Protein 7BBP (pdb70)

Solvent-accessible surface area: 25663 Å² total

Radius of gyration: 29.12 Å; Cα contacts (8 Å, |Δi|>4): 593; chains: 6; bounding box: 79×34×79 Å

Nearest PDB structures (foldseek):
  5s8j-assembly1_A  TM=9.955E-01  e=1.449E-15  Homo sapiens
  7av8-assembly1_AAA  TM=9.928E-01  e=3.280E-15  Homo sapiens
  8bw4-assembly1_A  TM=9.858E-01  e=3.464E-15  Homo sapiens
  9gh3-assembly1_A  TM=9.944E-01  e=1.281E-14  Homo sapiens
  3q2e-assembly1_A  TM=9.995E-01  e=1.001E-12  Homo sapiens

Sequence (484 aa):
YDIQAWKKQCEELLNLIFQCEDSEPFRQPVDLLEYPDYRDIIDTPMDFATVRETLEAGNYESPMMELCKDVRLIFSNSKAYTPSKRSRIYSMSLRLSAFFEEHISSVLSDYKSALRFHMSYDIQAWKKQCEELLNLIFQCCEDSEPFRQPVDLLEYPDYRDIIDTPMDFATVRETLEAGNYESPMELCKDVRLIFSSNSKAYTPSKRSRIYSMSLRLSAFFEEHISSVLSDYKSALRFHKYDIQAWKKQCEELLNLIFQCEDSEPFRQPVDLLEYPDYRDIIDTPMDFATVRETLEAGNYESPMELCKDVRLIFSNSKAYTPSKRSRIYSMSLRLSAFFEEHISSVLSDYKSALRFHYDIQAWKKQCEELLNLIFQCEDSEPFRQPVDLLEYPDYRDIIDTPMDFATVRETLEAGNYESPMELCKDVRLIFSNSKAYTPSKRSRIYSMSLRLSAFFEEHISSVLSDYKSALRFHSGRGGGLGRGGGL

B-factor: mean 41.45, std 15.98, range [19.14, 130.29]

Foldseek 3Di:
DDLCVLLVLVLVLLVVLVVDPLQVCQADWDDCVVVVCLVVQQVDTAGSVVLNVCSVVVVDPHVVVSVVRVVSSLVSQCRVPVPCPDPNPVSSVVSVVSSCVSVVVSRVVNVVVVVVD/DALDLCVLLVLVLVLLVVLVVDPLQVCQADWDDCVVVVCLCVQQVDTAGSVVLNVCSVVVVDPHVVSSVVRVVSSLVSQCRVPVDCPDPNNVSSVVSVVSSCVSCVVSRVSNVSSVVVVD/DDLCVLLVLVLVLLVVLVVDPLQVCQADWHDCVVVVCLCVQQVDTAGSVVLNVCSVVVVDPHVVSSVVRVVSSLVSQCRVPVPCPDPNNVSSVVSVVSSCVSVVVSRVVNVVVVVVD/DDLCVLLVLVLVLLVVLVVDPLQVCQADWHDCVVVVCLVVQAPDTAGSVVLNVCSVVVVDPHVVSSVVRVVSNLVSQCRVPVDPPDPNNVSSVVSVVSCCVSCVCSRVVNVVVVVVD/DVPCPDD/DVVPDD

Secondary structure (P-SEA, 3-state):
cccaaaaaaaaaaaaaaaaccccccccccccccccccccccccccccaaaaaaaaaacccccaaaaaaaaaaaaaaaaaaccccccaaaaaaaaaaaaaaaaaaaaaaaaaaaaaac/cccccaaaaaaaaaaaaaaaaccccccccccccccccccccccccccccaaaaaaaaaacccccaaaaaaaaaaaaaaaaaaccccccaaaaaaaaaaaaaaaaaaaaaaaaaaaaaacc/cccaaaaaaaaaaaaaaaaccccccccccccccccccccccccccccaaaaaaaaaacccccaaaaaaaaaaaaaaaaaaccccccaaaaaaaaaaaaaaaaaaaaaaaaaaaaaac/cccaaaaaaaaaaaaaaaaccccccccccccccccccccccccccccaaaaaaaaaacccccaaaaaaaaaaaaaaaaaaccccccaaaaaaaaaaaaaaaaaaaaaaaaaaaaaac/ccccccc/cccccc

Structure (mmCIF, N/CA/C/O backbone):
data_7BBP
#
_entry.id   7BBP
#
_cell.length_a   69.210
_cell.length_b   58.310
_cell.length_c   77.120
_cell.angle_alpha   90.000
_cell.angle_beta   99.080
_cell.angle_gamma   90.000
#
_symmetry.space_group_name_H-M   'P 1 21 1'
#
loop_
_entity.id
_entity.type
_entity.pdbx_description
1 polymer 'PH-interacting protein'
2 polymer 'Histone H4'
3 non-polymer 1,2-ETHANEDIOL
4 non-polymer 'ACETATE ION'
5 water water
#
loop_
_atom_site.group_PDB
_atom_site.id
_atom_site.type_symbol
_atom_site.label_atom_id
_atom_site.label_alt_id
_atom_site.label_comp_id
_atom_site.label_asym_id
_atom_site.label_entity_id
_atom_site.label_seq_id
_atom_site.pdbx_PDB_ins_code
_atom_site.Cartn_x
_atom_site.Cartn_y
_atom_site.Cartn_z
_atom_site.occupancy
_atom_site.B_iso_or_equiv
_atom_site.auth_seq_id
_atom_site.auth_comp_id
_atom_site.auth_asym_id
_atom_site.auth_atom_id
_atom_site.pdbx_PDB_model_num
ATOM 1 N N . TYR A 1 4 ? 161.819 69.768 74.579 1.000 78.804 1316 TYR AAA N 1
ATOM 2 C CA . TYR A 1 4 ? 161.139 69.099 73.456 1.000 80.529 1316 TYR AAA CA 1
ATOM 3 C C . TYR A 1 4 ? 161.165 67.571 73.624 1.000 77.150 1316 TYR AAA C 1
ATOM 4 O O . TYR A 1 4 ? 161.318 66.882 72.597 1.000 84.683 1316 TYR AAA O 1
ATOM 13 N N . ASP A 1 5 ? 160.998 67.060 74.849 1.000 71.542 1317 ASP AAA N 1
ATOM 14 C CA . ASP A 1 5 ? 161.136 65.611 75.177 1.000 65.138 1317 ASP AAA CA 1
ATOM 15 C C . ASP A 1 5 ? 159.760 64.923 75.206 1.000 64.498 1317 ASP AAA C 1
ATOM 16 O O . ASP A 1 5 ? 159.012 65.161 76.169 1.000 58.747 1317 ASP AAA O 1
ATOM 21 N N . ILE A 1 6 ? 159.466 64.045 74.235 1.000 59.849 1318 ILE AAA N 1
ATOM 22 C CA . ILE A 1 6 ? 158.140 63.363 74.111 1.000 61.570 1318 ILE AAA CA 1
ATOM 23 C C . ILE A 1 6 ? 158.020 62.215 75.125 1.000 54.905 1318 ILE AAA C 1
ATOM 24 O O . ILE A 1 6 ? 156.946 61.587 75.156 1.000 51.852 1318 ILE AAA O 1
ATOM 29 N N . GLN A 1 7 ? 159.064 61.908 75.898 1.000 54.169 1319 GLN AAA N 1
ATOM 30 C CA . GLN A 1 7 ? 159.048 60.807 76.905 1.000 52.238 1319 GLN AAA CA 1
ATOM 31 C C . GLN A 1 7 ? 158.930 61.379 78.319 1.000 47.589 1319 GLN AAA C 1
ATOM 32 O O . GLN A 1 7 ? 158.683 60.582 79.241 1.000 46.617 1319 GLN AAA O 1
ATOM 38 N N . ALA A 1 8 ? 159.114 62.696 78.470 1.000 41.639 1320 ALA AAA N 1
ATOM 39 C CA . ALA A 1 8 ? 159.203 63.387 79.777 1.000 42.190 1320 ALA AAA CA 1
ATOM 40 C C . ALA A 1 8 ? 157.941 63.153 80.627 1.000 46.223 1320 ALA AAA C 1
ATOM 41 O O . ALA A 1 8 ? 158.050 63.166 81.879 1.000 42.917 1320 ALA AAA O 1
ATOM 43 N N . TRP A 1 9 ? 156.776 62.991 79.981 1.000 42.482 1321 TRP AAA N 1
ATOM 44 C CA . TRP A 1 9 ? 155.450 62.891 80.652 1.000 43.127 1321 TRP AAA CA 1
ATOM 45 C C . TRP A 1 9 ? 155.375 61.643 81.549 1.000 39.764 1321 TRP AAA C 1
ATOM 46 O O . TRP A 1 9 ? 154.667 61.686 82.569 1.000 42.315 1321 TRP AAA O 1
ATOM 57 N N . LYS A 1 10 ? 156.066 60.565 81.177 1.000 42.153 1322 LYS AAA N 1
ATOM 58 C CA . LYS A 1 10 ? 156.017 59.273 81.909 1.000 41.721 1322 LYS AAA CA 1
ATOM 59 C C . LYS A 1 10 ? 156.457 59.481 83.369 1.000 43.934 1322 LYS AAA C 1
ATOM 60 O O . LYS A 1 10 ? 155.673 59.117 84.291 1.000 37.786 1322 LYS AAA O 1
ATOM 66 N N . LYS A 1 11 ? 157.628 60.089 83.587 1.000 45.155 1323 LYS AAA N 1
ATOM 67 C CA . LYS A 1 11 ? 158.159 60.306 84.962 1.000 46.704 1323 LYS AAA CA 1
ATOM 68 C C . LYS A 1 11 ? 157.372 61.426 85.648 1.000 38.081 1323 LYS AAA C 1
ATOM 69 O O . LYS A 1 11 ? 157.172 61.314 86.850 1.000 38.539 1323 LYS AAA O 1
ATOM 75 N N . GLN A 1 12 ? 156.963 62.474 84.931 1.000 37.734 1324 GLN AAA N 1
ATOM 76 C CA . GLN A 1 12 ? 156.078 63.539 85.489 1.000 40.186 1324 GLN AAA CA 1
ATOM 77 C C . GLN A 1 12 ? 154.788 62.907 86.063 1.000 40.260 1324 GLN AAA C 1
ATOM 78 O O . GLN A 1 12 ? 154.416 63.263 87.201 1.000 39.872 1324 GLN AAA O 1
ATOM 84 N N . CYS A 1 13 ? 154.126 62.013 85.319 1.000 36.955 1325 CYS AAA N 1
ATOM 85 C CA . CYS A 1 13 ? 152.842 61.368 85.728 1.000 35.991 1325 CYS AAA CA 1
ATOM 86 C C . CYS A 1 13 ? 153.102 60.423 86.914 1.000 40.785 1325 CYS AAA C 1
ATOM 87 O O . CYS A 1 13 ? 152.272 60.374 87.852 1.000 36.168 1325 CYS AAA O 1
ATOM 90 N N . GLU A 1 14 ? 154.251 59.749 86.927 1.000 41.753 1326 GLU AAA N 1
ATOM 91 C CA . GLU A 1 14 ? 154.660 58.899 88.074 1.000 43.800 1326 GLU AAA CA 1
ATOM 92 C C . GLU A 1 14 ? 154.756 59.757 89.350 1.000 37.215 1326 GLU AAA C 1
ATOM 93 O O . GLU A 1 14 ? 154.256 59.323 90.398 1.000 42.019 1326 GLU AAA O 1
ATOM 99 N N . GLU A 1 15 ? 155.364 60.936 89.275 1.000 37.460 1327 GLU AAA N 1
ATOM 100 C CA . GLU A 1 15 ? 155.525 61.827 90.456 1.000 40.477 1327 GLU AAA CA 1
ATOM 101 C C . GLU A 1 15 ? 154.155 62.396 90.865 1.000 40.504 1327 GLU AAA C 1
ATOM 102 O O . GLU A 1 15 ? 153.903 62.504 92.078 1.000 34.787 1327 GLU AAA O 1
ATOM 108 N N . LEU A 1 16 ? 153.308 62.779 89.899 1.000 36.527 1328 LEU AAA N 1
ATOM 109 C CA . LEU A 1 16 ? 151.951 63.314 90.206 1.000 34.969 1328 LEU AAA CA 1
ATOM 110 C C . LEU A 1 16 ? 151.141 62.233 90.940 1.000 28.898 1328 LEU AAA C 1
ATOM 111 O O . LEU A 1 16 ? 150.516 62.557 91.956 1.000 31.093 1328 LEU AAA O 1
ATOM 116 N N . LEU A 1 17 ? 151.195 60.978 90.499 1.000 30.221 1329 LEU AAA N 1
ATOM 117 C CA . LEU A 1 17 ? 150.474 59.872 91.189 1.000 33.413 1329 LEU AAA CA 1
ATOM 118 C C . LEU A 1 17 ? 151.003 59.712 92.621 1.000 39.250 1329 LEU AAA C 1
ATOM 119 O O . LEU A 1 17 ? 150.176 59.531 93.535 1.000 40.177 1329 LEU AAA O 1
ATOM 124 N N . ASN A 1 18 ? 152.323 59.803 92.836 1.000 42.167 1330 ASN AAA N 1
ATOM 125 C CA . ASN A 1 18 ? 152.935 59.754 94.200 1.000 36.689 1330 ASN AAA CA 1
ATOM 126 C C . ASN A 1 18 ? 152.338 60.878 95.068 1.000 32.976 1330 ASN AAA C 1
ATOM 127 O O . ASN A 1 18 ? 151.953 60.572 96.190 1.000 37.498 1330 ASN AAA O 1
ATOM 132 N N . LEU A 1 19 ? 152.224 62.111 94.557 1.000 31.408 1331 LEU AAA N 1
ATOM 133 C CA . LEU A 1 19 ? 151.600 63.246 95.284 1.000 34.078 1331 LEU AAA CA 1
ATOM 134 C C . LEU A 1 19 ? 150.122 62.922 95.610 1.000 38.357 1331 LEU AAA C 1
ATOM 135 O O . LEU A 1 19 ? 149.670 63.226 96.745 1.000 35.809 1331 LEU AAA O 1
ATOM 140 N N . ILE A 1 20 ? 149.382 62.324 94.673 1.000 37.978 1332 ILE AAA N 1
ATOM 141 C CA . ILE A 1 20 ? 147.948 61.985 94.890 1.000 36.313 1332 ILE AAA CA 1
ATOM 142 C C . ILE A 1 20 ? 147.837 60.976 96.038 1.000 38.301 1332 ILE AAA C 1
ATOM 143 O O . ILE A 1 20 ? 147.019 61.206 96.950 1.000 37.817 1332 ILE AAA O 1
ATOM 148 N N . PHE A 1 21 ? 148.625 59.899 95.995 1.000 40.625 1333 PHE AAA N 1
ATOM 149 C CA . PHE A 1 21 ? 148.584 58.804 97.005 1.000 40.890 1333 PHE AAA CA 1
ATOM 150 C C . PHE A 1 21 ? 148.922 59.372 98.391 1.000 43.720 1333 PHE AAA C 1
ATOM 151 O O . PHE A 1 21 ? 148.462 58.767 99.365 1.000 43.295 1333 PHE AAA O 1
ATOM 159 N N . GLN A 1 22 ? 149.648 60.505 98.502 1.000 45.314 1334 GLN AAA N 1
ATOM 160 C CA . GLN A 1 22 ? 150.022 61.055 99.836 1.000 48.107 1334 GLN AAA CA 1
ATOM 161 C C . GLN A 1 22 ? 148.977 62.059 100.324 1.000 54.074 1334 GLN AAA C 1
ATOM 162 O O . GLN A 1 22 ? 149.008 62.354 101.539 1.000 57.349 1334 GLN AAA O 1
ATOM 168 N N . CYS A 1 23 ? 148.069 62.535 99.467 1.000 48.221 1335 CYS AAA N 1
ATOM 169 C CA . CYS A 1 23 ? 146.935 63.435 99.844 1.000 47.287 1335 CYS AAA CA 1
ATOM 170 C C . CYS A 1 23 ? 145.853 62.600 100.560 1.000 47.753 1335 CYS AAA C 1
ATOM 171 O O . CYS A 1 23 ? 145.496 61.502 100.043 1.000 47.165 1335 CYS AAA O 1
ATOM 174 N N . GLU A 1 24 ? 145.369 63.062 101.717 1.000 39.982 1336 GLU AAA N 1
ATOM 175 C CA . GLU A 1 24 ? 144.363 62.320 102.531 1.000 44.609 1336 GLU AAA CA 1
ATOM 176 C C . GLU A 1 24 ? 143.068 62.142 101.724 1.000 40.322 1336 GLU AAA C 1
ATOM 177 O O . GLU A 1 24 ? 142.376 61.130 101.931 1.000 39.076 1336 GLU AAA O 1
ATOM 183 N N . ASP A 1 25 ? 142.773 63.086 100.840 1.000 39.782 1337 ASP AAA N 1
ATOM 184 C CA . ASP A 1 25 ? 141.557 63.117 99.982 1.000 41.153 1337 ASP AAA CA 1
ATOM 185 C C . ASP A 1 25 ? 141.528 61.913 99.017 1.000 42.442 1337 ASP AAA C 1
ATOM 186 O O . ASP A 1 25 ? 140.421 61.580 98.522 1.000 48.123 1337 ASP AAA O 1
ATOM 191 N N . SER A 1 26 ? 142.652 61.238 98.772 1.000 36.209 1338 SER AAA N 1
ATOM 192 C CA . SER A 1 26 ? 142.759 60.132 97.778 1.000 40.503 1338 SER AAA CA 1
ATOM 193 C C . SER A 1 26 ? 142.364 58.772 98.380 1.000 34.158 1338 SER AAA C 1
ATOM 194 O O . SER A 1 26 ? 142.187 57.796 97.607 1.000 32.882 1338 SER AAA O 1
ATOM 197 N N . GLU A 1 27 ? 142.226 58.680 99.702 1.000 40.264 1339 GLU AAA N 1
ATOM 198 C CA . GLU A 1 27 ? 142.107 57.377 100.423 1.000 36.833 1339 GLU AAA CA 1
ATOM 199 C C . GLU A 1 27 ? 141.001 56.493 99.836 1.000 33.786 1339 GLU AAA C 1
ATOM 200 O O . GLU A 1 27 ? 141.226 55.294 99.577 1.000 34.089 1339 GLU AAA O 1
ATOM 206 N N . PRO A 1 28 ? 139.768 57.011 99.588 1.000 32.272 1340 PRO AAA N 1
ATOM 207 C CA . PRO A 1 28 ? 138.688 56.187 99.028 1.000 36.086 1340 PRO AAA CA 1
ATOM 208 C C . PRO A 1 28 ? 138.933 55.678 97.591 1.000 32.787 1340 PRO AAA C 1
ATOM 209 O O . PRO A 1 28 ? 138.223 54.787 97.156 1.000 34.303 1340 PRO AAA O 1
ATOM 213 N N . PHE A 1 29 ? 139.919 56.257 96.887 1.000 31.885 1341 PHE AAA N 1
ATOM 214 C CA . PHE A 1 29 ? 140.183 56.022 95.448 1.000 32.713 1341 PHE AAA CA 1
ATOM 215 C C . PHE A 1 29 ? 141.493 55.248 95.217 1.000 36.358 1341 PHE AAA C 1
ATOM 216 O O . PHE A 1 29 ? 141.863 55.077 94.029 1.000 38.185 1341 PHE AAA O 1
ATOM 224 N N . ARG A 1 30 ? 142.180 54.792 96.275 1.000 35.913 1342 ARG AAA N 1
ATOM 225 C CA . ARG A 1 30 ? 143.538 54.180 96.150 1.000 38.095 1342 ARG AAA CA 1
ATOM 226 C C . ARG A 1 30 ? 143.464 52.729 95.651 1.000 42.007 1342 ARG AAA C 1
ATOM 227 O O . ARG A 1 30 ? 144.492 52.208 95.209 1.000 42.326 1342 ARG AAA O 1
ATOM 235 N N . GLN A 1 31 ? 142.293 52.094 95.719 1.000 38.036 1343 GLN AAA N 1
ATOM 236 C CA . GLN A 1 31 ? 142.079 50.678 95.336 1.000 39.370 1343 GLN AAA CA 1
ATOM 237 C C . GLN A 1 31 ? 140.660 50.567 94.788 1.000 36.140 1343 GLN AAA C 1
ATOM 238 O O . GLN A 1 31 ? 139.848 51.444 95.066 1.000 34.662 1343 GLN AAA O 1
ATOM 244 N N . PRO A 1 32 ? 140.312 49.504 94.021 1.000 35.580 1344 PRO AAA N 1
ATOM 245 C CA . PRO A 1 32 ? 138.957 49.317 93.509 1.000 38.139 1344 PRO AAA CA 1
ATOM 246 C C . PRO A 1 32 ? 137.900 49.419 94.609 1.000 39.462 1344 PRO AAA C 1
ATOM 247 O O . PRO A 1 32 ? 138.174 49.050 95.742 1.000 42.651 1344 PRO AAA O 1
ATOM 251 N N . VAL A 1 33 ? 136.728 49.960 94.270 1.000 34.797 1345 VAL AAA N 1
ATOM 252 C CA . VAL A 1 33 ? 135.554 49.929 95.189 1.000 35.147 1345 VAL AAA CA 1
ATOM 253 C C . VAL A 1 33 ? 135.270 48.458 95.502 1.000 36.257 1345 VAL AAA C 1
ATOM 254 O O . VAL A 1 33 ? 135.319 47.630 94.579 1.000 39.366 1345 VAL AAA O 1
ATOM 258 N N . ASP A 1 34 ? 134.943 48.163 96.756 1.000 40.547 1346 ASP AAA N 1
ATOM 259 C CA . ASP A 1 34 ? 134.632 46.790 97.242 1.000 41.548 1346 ASP AAA CA 1
ATOM 260 C C . ASP A 1 34 ? 133.182 46.446 96.880 1.000 37.724 1346 ASP AAA C 1
ATOM 261 O O . ASP A 1 34 ? 132.284 46.984 97.524 1.000 41.777 1346 ASP AAA O 1
ATOM 266 N N . LEU A 1 35 ? 132.979 45.556 95.911 1.000 35.038 1347 LEU AAA N 1
ATOM 267 C CA . LEU A 1 35 ? 131.647 45.247 95.331 1.000 40.215 1347 LEU AAA CA 1
ATOM 268 C C . LEU A 1 35 ? 130.851 44.345 96.290 1.000 43.534 1347 LEU AAA C 1
ATOM 269 O O . LEU A 1 35 ? 129.615 44.290 96.144 1.000 41.410 1347 LEU AAA O 1
ATOM 274 N N . LEU A 1 36 ? 131.499 43.713 97.271 1.000 43.615 1348 LEU AAA N 1
ATOM 275 C CA . LEU A 1 36 ? 130.787 42.952 98.331 1.000 46.006 1348 LEU AAA CA 1
ATOM 276 C C . LEU A 1 36 ? 130.189 43.941 99.339 1.000 42.182 1348 LEU AAA C 1
ATOM 277 O O . LEU A 1 36 ? 129.065 43.735 99.751 1.000 39.156 1348 LEU AAA O 1
ATOM 282 N N . GLU A 1 37 ? 130.925 44.985 99.708 1.000 43.509 1349 GLU AAA N 1
ATOM 283 C CA . GLU A 1 37 ? 130.454 46.073 100.612 1.000 46.069 1349 GLU AAA CA 1
ATOM 284 C C . GLU A 1 37 ? 129.406 46.950 99.898 1.000 39.910 1349 GLU AAA C 1
ATOM 285 O O . GLU A 1 37 ? 128.487 47.455 100.574 1.000 41.296 1349 GLU AAA O 1
ATOM 291 N N . TYR A 1 38 ? 129.519 47.142 98.583 1.000 37.542 1350 TYR AAA N 1
ATOM 292 C CA . TYR A 1 38 ? 128.605 48.027 97.803 1.000 34.462 1350 TYR AAA CA 1
ATOM 293 C C . TYR A 1 38 ? 128.039 47.238 96.632 1.000 37.375 1350 TYR AAA C 1
ATOM 294 O O . TYR A 1 38 ? 128.446 47.449 95.500 1.000 36.807 1350 TYR AAA O 1
ATOM 303 N N . PRO A 1 39 ? 127.129 46.252 96.856 1.000 41.147 1351 PRO AAA N 1
ATOM 304 C CA . PRO A 1 39 ? 126.721 45.347 95.785 1.000 37.169 1351 PRO AAA CA 1
ATOM 305 C C . PRO A 1 39 ? 125.849 46.003 94.705 1.000 33.495 1351 PRO AAA C 1
ATOM 306 O O . PRO A 1 39 ? 125.713 45.405 93.672 1.000 38.507 1351 PRO AAA O 1
ATOM 310 N N . ASP A 1 40 ? 125.354 47.224 94.921 1.000 38.328 1352 ASP AAA N 1
ATOM 311 C CA . ASP A 1 40 ? 124.614 47.990 93.874 1.000 37.665 1352 ASP AAA CA 1
ATOM 312 C C . ASP A 1 40 ? 125.557 48.852 93.008 1.000 36.799 1352 ASP AAA C 1
ATOM 313 O O . ASP A 1 40 ? 125.042 49.498 92.066 1.000 34.289 1352 ASP AAA O 1
ATOM 318 N N . TYR A 1 41 ? 126.872 48.860 93.264 1.000 34.115 1353 TYR AAA N 1
ATOM 319 C CA . TYR A 1 41 ? 127.845 49.775 92.597 1.000 32.162 1353 TYR AAA CA 1
ATOM 320 C C . TYR A 1 41 ? 127.797 49.596 91.078 1.000 32.012 1353 TYR AAA C 1
ATOM 321 O O . TYR A 1 41 ? 127.697 50.630 90.341 1.000 29.733 1353 TYR AAA O 1
ATOM 330 N N . ARG A 1 42 ? 127.829 48.348 90.599 1.000 31.072 1354 ARG AAA N 1
ATOM 331 C CA . ARG A 1 42 ? 127.856 48.046 89.143 1.000 33.501 1354 ARG AAA CA 1
ATOM 332 C C . ARG A 1 42 ? 126.481 48.239 88.501 1.000 30.481 1354 ARG AAA C 1
ATOM 333 O O . ARG A 1 42 ? 126.452 48.275 87.278 1.000 31.021 1354 ARG AAA O 1
ATOM 341 N N . ASP A 1 43 ? 125.402 48.438 89.257 1.000 30.202 1355 ASP AAA N 1
ATOM 342 C CA . ASP A 1 43 ? 124.119 48.902 88.657 1.000 32.022 1355 ASP AAA CA 1
ATOM 343 C C . ASP A 1 43 ? 124.252 50.364 88.152 1.000 29.742 1355 ASP AAA C 1
ATOM 344 O O . ASP A 1 43 ? 123.566 50.733 87.172 1.000 29.800 1355 ASP AAA O 1
ATOM 349 N N . ILE A 1 44 ? 125.100 51.179 88.785 1.000 27.768 1356 ILE AAA N 1
ATOM 350 C CA . ILE A 1 44 ? 125.240 52.646 88.491 1.000 28.280 1356 ILE AAA CA 1
ATOM 351 C C . ILE A 1 44 ? 126.469 52.873 87.609 1.000 29.548 1356 ILE AAA C 1
ATOM 352 O O . ILE A 1 44 ? 126.412 53.737 86.707 1.000 29.418 1356 ILE AAA O 1
ATOM 357 N N . ILE A 1 45 ? 127.546 52.113 87.869 1.000 29.129 1357 ILE AAA N 1
ATOM 358 C CA . ILE A 1 45 ? 128.895 52.377 87.301 1.000 29.057 1357 ILE AAA CA 1
ATOM 359 C C . ILE A 1 45 ? 129.221 51.323 86.219 1.000 34.552 1357 ILE AAA C 1
ATOM 360 O O . ILE A 1 45 ? 129.398 50.142 86.568 1.000 30.192 1357 ILE AAA O 1
ATOM 365 N N . ASP A 1 46 ? 129.327 51.750 84.956 1.000 30.159 1358 ASP AAA N 1
ATOM 366 C CA . ASP A 1 46 ? 129.627 50.917 83.763 1.000 33.895 1358 ASP AAA CA 1
ATOM 367 C C . ASP A 1 46 ? 131.095 50.454 83.793 1.000 37.723 1358 ASP AAA C 1
ATOM 368 O O . ASP A 1 46 ? 131.322 49.278 83.518 1.000 34.922 1358 ASP AAA O 1
ATOM 373 N N . THR A 1 47 ? 132.047 51.351 84.091 1.000 35.212 1359 THR AAA N 1
ATOM 374 C CA . THR A 1 47 ? 133.513 51.081 84.025 1.000 36.548 1359 THR AAA CA 1
ATOM 375 C C . THR A 1 47 ? 134.224 51.592 85.285 1.000 35.841 1359 THR AAA C 1
ATOM 376 O O . THR A 1 47 ? 134.560 52.761 85.403 1.000 34.027 1359 THR AAA O 1
ATOM 380 N N . PRO A 1 48 ? 134.476 50.711 86.286 1.000 35.948 1360 PRO AAA N 1
ATOM 381 C CA . PRO A 1 48 ? 135.216 51.089 87.484 1.000 35.037 1360 PRO AAA CA 1
ATOM 382 C C . PRO A 1 48 ? 136.649 51.558 87.189 1.000 33.652 1360 PRO AAA C 1
ATOM 383 O O . PRO A 1 48 ? 137.206 51.168 86.184 1.000 31.850 1360 PRO AAA O 1
ATOM 387 N N . MET A 1 49 ? 137.192 52.414 88.057 1.000 31.569 1361 MET AAA N 1
ATOM 388 C CA . MET A 1 49 ? 138.582 52.916 87.913 1.000 30.265 1361 MET AAA CA 1
ATOM 389 C C . MET A 1 49 ? 139.074 53.423 89.267 1.000 29.235 1361 MET AAA C 1
ATOM 390 O O . MET A 1 49 ? 138.264 53.865 90.083 1.000 29.050 1361 MET AAA O 1
ATOM 395 N N . ASP A 1 50 ? 140.387 53.322 89.501 1.000 31.407 1362 ASP AAA N 1
ATOM 396 C CA . ASP A 1 50 ? 141.045 53.688 90.786 1.000 32.446 1362 ASP AAA CA 1
ATOM 397 C C . ASP A 1 50 ? 142.520 54.015 90.493 1.000 29.964 1362 ASP AAA C 1
ATOM 398 O O . ASP A 1 50 ? 143.019 53.627 89.405 1.000 28.950 1362 ASP AAA O 1
ATOM 403 N N . PHE A 1 51 ? 143.201 54.682 91.420 1.000 31.068 1363 PHE AAA N 1
ATOM 404 C CA . PHE A 1 51 ? 144.584 55.193 91.202 1.000 32.661 1363 PHE AAA CA 1
ATOM 405 C C . PHE A 1 51 ? 145.612 54.043 91.152 1.000 35.947 1363 PHE AAA C 1
ATOM 406 O O . PHE A 1 51 ? 146.633 54.201 90.437 1.000 31.018 1363 PHE AAA O 1
ATOM 414 N N . ALA A 1 52 ? 145.355 52.909 91.813 1.000 35.492 1364 ALA AAA N 1
ATOM 415 C CA . ALA A 1 52 ? 146.256 51.729 91.754 1.000 36.546 1364 ALA AAA CA 1
ATOM 416 C C . ALA A 1 52 ? 146.259 51.156 90.324 1.000 36.688 1364 ALA AAA C 1
ATOM 417 O O . ALA A 1 52 ? 147.336 50.871 89.791 1.000 40.022 1364 ALA AAA O 1
ATOM 419 N N . THR A 1 53 ? 145.098 51.038 89.692 1.000 31.660 1365 THR AAA N 1
ATOM 420 C CA . THR A 1 53 ? 144.950 50.564 88.290 1.000 33.134 1365 THR AAA CA 1
ATOM 421 C C . THR A 1 53 ? 145.684 51.535 87.354 1.000 32.410 1365 THR AAA C 1
ATOM 422 O O . THR A 1 53 ? 146.404 51.060 86.444 1.000 33.716 1365 THR AAA O 1
ATOM 426 N N . VAL A 1 54 ? 145.520 52.843 87.551 1.000 30.643 1366 VAL AAA N 1
ATOM 427 C CA . VAL A 1 54 ? 146.185 53.855 86.678 1.000 31.366 1366 VAL AAA CA 1
ATOM 428 C C . VAL A 1 54 ? 147.713 53.684 86.825 1.000 36.301 1366 VAL AAA C 1
ATOM 429 O O . VAL A 1 54 ? 148.400 53.607 85.794 1.000 33.154 1366 VAL AAA O 1
ATOM 433 N N . ARG A 1 55 ? 148.220 53.615 88.064 1.000 34.720 1367 ARG AAA N 1
ATOM 434 C CA . ARG A 1 55 ? 149.666 53.490 88.370 1.000 38.837 1367 ARG AAA CA 1
ATOM 435 C C . ARG A 1 55 ? 150.218 52.226 87.706 1.000 41.293 1367 ARG AAA C 1
ATOM 436 O O . ARG A 1 55 ? 151.284 52.312 87.067 1.000 44.453 1367 ARG AAA O 1
ATOM 444 N N . GLU A 1 56 ? 149.495 51.113 87.806 1.000 40.511 1368 GLU AAA N 1
ATOM 445 C CA . GLU A 1 56 ? 149.897 49.813 87.211 1.000 47.020 1368 GLU AAA CA 1
ATOM 446 C C . GLU A 1 56 ? 149.932 49.899 85.680 1.000 46.351 1368 GLU AAA C 1
ATOM 447 O O . GLU A 1 56 ? 150.916 49.400 85.088 1.000 42.532 1368 GLU AAA O 1
ATOM 453 N N . THR A 1 57 ? 148.910 50.510 85.062 1.000 39.445 1369 THR AAA N 1
ATOM 454 C CA . THR A 1 57 ? 148.813 50.675 83.588 1.000 37.838 1369 THR AAA CA 1
ATOM 455 C C . THR A 1 57 ? 150.013 51.480 83.097 1.000 35.949 1369 THR AAA C 1
ATOM 456 O O . THR A 1 57 ? 150.593 51.068 82.067 1.000 40.686 1369 THR AAA O 1
ATOM 460 N N . LEU A 1 58 ? 150.380 52.553 83.804 1.000 33.420 1370 LEU AAA N 1
ATOM 461 C CA . LEU A 1 58 ? 151.539 53.419 83.455 1.000 35.668 1370 LEU AAA CA 1
ATOM 462 C C . LEU A 1 58 ? 152.827 52.580 83.555 1.000 43.400 1370 LEU AAA C 1
ATOM 463 O O . LEU A 1 58 ? 153.565 52.517 82.544 1.000 45.474 1370 LEU AAA O 1
ATOM 468 N N . GLU A 1 59 ? 153.061 51.943 84.710 1.000 44.315 1371 GLU AAA N 1
ATOM 469 C CA . GLU A 1 59 ? 154.298 51.169 85.018 1.000 46.979 1371 GLU AAA CA 1
ATOM 470 C C . GLU A 1 59 ? 154.511 50.097 83.943 1.000 47.417 1371 GLU AAA C 1
ATOM 471 O O . GLU A 1 59 ? 155.669 49.924 83.527 1.000 50.259 1371 GLU AAA O 1
ATOM 477 N N . ALA A 1 60 ? 153.434 49.465 83.467 1.000 44.440 1372 ALA AAA N 1
ATOM 478 C CA . ALA A 1 60 ? 153.473 48.419 82.420 1.000 46.300 1372 ALA AAA CA 1
ATOM 479 C C . ALA A 1 60 ? 153.674 49.027 81.024 1.000 53.016 1372 ALA AAA C 1
ATOM 480 O O . ALA A 1 60 ? 153.725 48.233 80.057 1.000 51.639 1372 ALA AAA O 1
ATOM 482 N N . GLY A 1 61 ? 153.745 50.361 80.904 1.000 50.510 1373 GLY AAA N 1
ATOM 483 C CA . GLY A 1 61 ? 153.887 51.063 79.612 1.000 47.242 1373 GLY AAA CA 1
ATOM 484 C C . GLY A 1 61 ? 152.689 50.867 78.687 1.000 42.446 1373 GLY AAA C 1
ATOM 485 O O . GLY A 1 61 ? 152.877 50.854 77.461 1.000 42.296 1373 GLY AAA O 1
ATOM 486 N N . ASN A 1 62 ? 151.472 50.760 79.215 1.000 42.186 1374 ASN AAA N 1
ATOM 487 C CA . ASN A 1 62 ? 150.256 50.555 78.380 1.000 41.816 1374 ASN AAA CA 1
ATOM 488 C C . ASN A 1 62 ? 149.522 51.870 78.111 1.000 38.412 1374 ASN AAA C 1
ATOM 489 O O . ASN A 1 62 ? 148.438 51.788 77.536 1.000 44.231 1374 ASN AAA O 1
ATOM 494 N N . TYR A 1 63 ? 150.083 53.021 78.480 1.000 36.477 1375 TYR AAA N 1
ATOM 495 C CA . TYR A 1 63 ? 149.602 54.350 78.011 1.000 35.087 1375 TYR AAA CA 1
ATOM 496 C C . TYR A 1 63 ? 150.565 54.860 76.935 1.000 34.848 1375 TYR AAA C 1
ATOM 497 O O . TYR A 1 63 ? 151.763 54.917 77.234 1.000 34.996 1375 TYR AAA O 1
ATOM 506 N N . GLU A 1 64 ? 150.054 55.225 75.756 1.000 34.660 1376 GLU AAA N 1
ATOM 507 C CA . GLU A 1 64 ? 150.870 55.797 74.653 1.000 37.205 1376 GLU AAA CA 1
ATOM 508 C C . GLU A 1 64 ? 151.017 57.318 74.813 1.000 38.483 1376 GLU AAA C 1
ATOM 509 O O . GLU A 1 64 ? 151.932 57.835 74.200 1.000 36.163 1376 GLU AAA O 1
ATOM 515 N N . SER A 1 65 ? 150.178 57.994 75.606 1.000 33.898 1377 SER AAA N 1
ATOM 516 C CA . SER A 1 65 ? 150.186 59.472 75.725 1.000 35.432 1377 SER AAA CA 1
ATOM 517 C C . SER A 1 65 ? 149.633 59.874 77.086 1.000 33.820 1377 SER AAA C 1
ATOM 518 O O . SER A 1 65 ? 148.887 59.117 77.712 1.000 31.578 1377 SER AAA O 1
ATOM 521 N N . PRO A 1 66 ? 149.979 61.069 77.589 1.000 30.787 1378 PRO AAA N 1
ATOM 522 C CA . PRO A 1 66 ? 149.443 61.517 78.864 1.000 31.566 1378 PRO AAA CA 1
ATOM 523 C C . PRO A 1 66 ? 147.924 61.752 78.822 1.000 30.768 1378 PRO AAA C 1
ATOM 524 O O . PRO A 1 66 ? 147.305 61.657 79.867 1.000 30.574 1378 PRO AAA O 1
ATOM 528 N N A MET A 1 67 ? 147.353 62.036 77.646 0.500 31.666 1379 MET AAA N 1
ATOM 529 N N B MET A 1 67 ? 147.347 62.033 77.646 0.500 31.731 1379 MET AAA N 1
ATOM 530 C CA A MET A 1 67 ? 145.893 62.284 77.497 0.500 30.673 1379 MET AAA CA 1
ATOM 531 C CA B MET A 1 67 ? 145.880 62.277 77.542 0.500 30.831 1379 MET AAA CA 1
ATOM 532 C C A MET A 1 67 ? 145.148 60.972 77.824 0.500 31.514 1379 MET AAA C 1
ATOM 533 C C B MET A 1 67 ? 145.143 60.965 77.833 0.500 31.587 1379 MET AAA C 1
ATOM 534 O O A MET A 1 67 ? 144.083 61.051 78.462 0.500 32.594 1379 MET AAA O 1
ATOM 535 O O B MET A 1 67 ? 144.078 61.044 78.463 0.500 32.672 1379 MET AAA O 1
ATOM 544 N N . GLU A 1 68 ? 145.695 59.808 77.439 1.000 30.769 1380 GLU AAA N 1
ATOM 545 C CA . GLU A 1 68 ? 145.094 58.483 77.771 1.000 31.433 1380 GLU AAA CA 1
ATOM 546 C C . GLU A 1 68 ? 145.042 58.320 79.290 1.000 28.878 1380 GLU AAA C 1
ATOM 547 O O . GLU A 1 68 ? 144.001 57.921 79.818 1.000 29.856 1380 GLU AAA O 1
ATOM 553 N N . LEU A 1 69 ? 146.121 58.653 79.993 1.000 30.339 1381 LEU AAA N 1
ATOM 554 C CA . LEU A 1 69 ? 146.168 58.553 81.474 1.000 29.565 1381 LEU AAA CA 1
ATOM 555 C C . LEU A 1 69 ? 145.153 59.531 82.097 1.000 28.608 1381 LEU AAA C 1
ATOM 556 O O . LEU A 1 69 ? 144.425 59.147 83.031 1.000 27.047 1381 LEU AAA O 1
ATOM 561 N N . CYS A 1 70 ? 145.110 60.770 81.611 1.000 29.494 1382 CYS AAA N 1
ATOM 562 C CA . CYS A 1 70 ? 144.192 61.834 82.098 1.000 28.173 1382 CYS AAA CA 1
ATOM 563 C C . CYS A 1 70 ? 142.724 61.366 82.034 1.000 31.803 1382 CYS AAA C 1
ATOM 564 O O . CYS A 1 70 ? 141.956 61.639 82.977 1.000 32.218 1382 CYS AAA O 1
ATOM 567 N N . LYS A 1 71 ? 142.322 60.679 80.961 1.000 30.182 1383 LYS AAA N 1
ATOM 568 C CA . LYS A 1 71 ? 140.900 60.296 80.768 1.000 30.158 1383 LYS AAA CA 1
ATOM 569 C C . LYS A 1 71 ? 140.580 59.183 81.758 1.000 31.121 1383 LYS AAA C 1
ATOM 570 O O . LYS A 1 71 ? 139.453 59.195 82.225 1.000 32.054 1383 LYS AAA O 1
ATOM 576 N N . ASP A 1 72 ? 141.524 58.319 82.141 1.000 29.763 1384 ASP AAA N 1
ATOM 577 C CA . ASP A 1 72 ? 141.259 57.287 83.181 1.000 31.504 1384 ASP AAA CA 1
ATOM 578 C C . ASP A 1 72 ? 141.068 57.979 84.531 1.000 27.460 1384 ASP AAA C 1
ATOM 579 O O . ASP A 1 72 ? 140.132 57.594 85.267 1.000 29.170 1384 ASP AAA O 1
ATOM 584 N N . VAL A 1 73 ? 141.902 58.973 84.850 1.000 26.496 1385 VAL AAA N 1
ATOM 585 C CA . VAL A 1 73 ? 141.775 59.687 86.153 1.000 28.564 1385 VAL AAA CA 1
ATOM 586 C C . VAL A 1 73 ? 140.417 60.424 86.193 1.000 27.945 1385 VAL AAA C 1
ATOM 587 O O . VAL A 1 73 ? 139.764 60.412 87.236 1.000 25.102 1385 VAL AAA O 1
ATOM 591 N N . ARG A 1 74 ? 139.997 61.055 85.096 1.000 28.342 1386 ARG AAA N 1
ATOM 592 C CA . ARG A 1 74 ? 138.699 61.793 85.061 1.000 29.893 1386 ARG AAA CA 1
ATOM 593 C C . ARG A 1 74 ? 137.536 60.820 85.339 1.000 28.031 1386 ARG AAA C 1
ATOM 594 O O . ARG A 1 74 ? 136.578 61.212 85.993 1.000 27.818 1386 ARG AAA O 1
ATOM 602 N N . LEU A 1 75 ? 137.649 59.569 84.913 1.000 26.638 1387 LEU AAA N 1
ATOM 603 C CA . LEU A 1 75 ? 136.635 58.526 85.130 1.000 27.068 1387 LEU AAA CA 1
ATOM 604 C C . LEU A 1 75 ? 136.494 58.222 86.636 1.000 26.558 1387 LEU AAA C 1
ATOM 605 O O . LEU A 1 75 ? 135.359 57.936 87.106 1.000 27.781 1387 LEU AAA O 1
ATOM 610 N N . ILE A 1 76 ? 137.585 58.275 87.401 1.000 27.683 1388 ILE AAA N 1
ATOM 611 C CA . ILE A 1 76 ? 137.535 58.113 88.882 1.000 25.390 1388 ILE AAA CA 1
ATOM 612 C C . ILE A 1 76 ? 136.572 59.160 89.453 1.000 27.816 1388 ILE AAA C 1
ATOM 613 O O . ILE A 1 76 ? 135.721 58.805 90.264 1.000 25.467 1388 ILE AAA O 1
ATOM 618 N N . PHE A 1 77 ? 136.670 60.422 89.024 1.000 29.153 1389 PHE AAA N 1
ATOM 619 C CA . PHE A 1 77 ? 135.820 61.526 89.567 1.000 28.673 1389 PHE AAA CA 1
ATOM 620 C C . PHE A 1 77 ? 134.397 61.455 88.975 1.000 25.515 1389 PHE AAA C 1
ATOM 621 O O . PHE A 1 77 ? 133.451 61.764 89.722 1.000 26.583 1389 PHE AAA O 1
ATOM 629 N N . SER A 1 78 ? 134.224 61.042 87.714 1.000 25.188 1390 SER AAA N 1
ATOM 630 C CA . SER A 1 78 ? 132.879 60.804 87.117 1.000 27.741 1390 SER AAA CA 1
ATOM 631 C C . SER A 1 78 ? 132.124 59.727 87.915 1.000 24.288 1390 SER AAA C 1
ATOM 632 O O . SER A 1 78 ? 130.938 59.932 88.254 1.000 22.814 1390 SER AAA O 1
ATOM 635 N N . ASN A 1 79 ? 132.792 58.613 88.216 1.000 25.606 1391 ASN AAA N 1
ATOM 636 C CA . ASN A 1 79 ? 132.182 57.492 88.989 1.000 27.643 1391 ASN AAA CA 1
ATOM 637 C C . ASN A 1 79 ? 131.840 57.967 90.413 1.000 25.135 1391 ASN AAA C 1
ATOM 638 O O . ASN A 1 79 ? 130.725 57.674 90.875 1.000 21.897 1391 ASN AAA O 1
ATOM 643 N N . SER A 1 80 ? 132.730 58.714 91.069 1.000 24.458 1392 SER AAA N 1
ATOM 644 C CA . SER A 1 80 ? 132.513 59.208 92.452 1.000 25.740 1392 SER AAA CA 1
ATOM 645 C C . SER A 1 80 ? 131.223 60.026 92.517 1.000 25.169 1392 SER AAA C 1
ATOM 646 O O . SER A 1 80 ? 130.393 59.789 93.433 1.000 25.456 1392 SER AAA O 1
ATOM 649 N N . LYS A 1 81 ? 131.054 60.990 91.608 1.000 24.458 1393 LYS AAA N 1
ATOM 650 C CA . LYS A 1 81 ? 129.866 61.876 91.620 1.000 25.234 1393 LYS AAA CA 1
ATOM 651 C C . LYS A 1 81 ? 128.606 61.061 91.284 1.000 23.295 1393 LYS AAA C 1
ATOM 652 O O . LYS A 1 81 ? 127.556 61.305 91.921 1.000 26.146 1393 LYS AAA O 1
ATOM 658 N N . ALA A 1 82 ? 128.674 60.139 90.323 1.000 23.456 1394 ALA AAA N 1
ATOM 659 C CA . ALA A 1 82 ? 127.502 59.325 89.906 1.000 22.773 1394 ALA AAA CA 1
ATOM 660 C C . ALA A 1 82 ? 126.984 58.478 91.092 1.000 26.840 1394 ALA AAA C 1
ATOM 661 O O . ALA A 1 82 ? 125.723 58.388 91.290 1.000 21.608 1394 ALA AAA O 1
ATOM 663 N N . TYR A 1 83 ? 127.879 57.886 91.888 1.000 25.685 1395 TYR AAA N 1
ATOM 664 C CA . TYR A 1 83 ? 127.470 56.956 92.984 1.000 26.070 1395 TYR AAA CA 1
ATOM 665 C C . TYR A 1 83 ? 127.072 57.748 94.237 1.000 27.333 1395 TYR AAA C 1
ATOM 666 O O . TYR A 1 83 ? 126.091 57.333 94.911 1.000 25.874 1395 TYR AAA O 1
ATOM 675 N N . THR A 1 84 ? 127.759 58.857 94.541 1.000 25.231 1396 THR AAA N 1
ATOM 676 C CA . THR A 1 84 ? 127.435 59.732 95.703 1.000 26.509 1396 THR AAA CA 1
ATOM 677 C C . THR A 1 84 ? 127.323 61.192 95.261 1.000 27.485 1396 THR AAA C 1
ATOM 678 O O . THR A 1 84 ? 128.244 61.990 95.450 1.000 27.950 1396 THR AAA O 1
ATOM 682 N N . PRO A 1 85 ? 126.180 61.609 94.673 1.000 27.871 1397 PRO AAA N 1
ATOM 683 C CA . PRO A 1 85 ? 126.029 62.999 94.219 1.000 26.341 1397 PRO AAA CA 1
ATOM 684 C C . PRO A 1 85 ? 125.731 64.035 95.311 1.000 28.832 1397 PRO AAA C 1
ATOM 685 O O . PRO A 1 85 ? 125.858 65.209 95.011 1.000 28.870 1397 PRO AAA O 1
ATOM 689 N N . SER A 1 86 ? 125.419 63.619 96.542 1.000 30.812 1398 SER AAA N 1
ATOM 690 C CA . SER A 1 86 ? 125.063 64.545 97.643 1.000 31.646 1398 SER AAA CA 1
ATOM 691 C C . SER A 1 86 ? 126.213 65.524 97.874 1.000 31.112 1398 SER AAA C 1
ATOM 692 O O . SER A 1 86 ? 127.331 65.074 98.286 1.000 25.477 1398 SER AAA O 1
ATOM 695 N N . LYS A 1 87 ? 125.933 66.814 97.648 1.000 31.420 1399 LYS AAA N 1
ATOM 696 C CA . LYS A 1 87 ? 126.894 67.930 97.832 1.000 34.491 1399 LYS AAA CA 1
ATOM 697 C C . LYS A 1 87 ? 127.260 68.078 99.321 1.000 36.785 1399 LYS AAA C 1
ATOM 698 O O . LYS A 1 87 ? 128.285 68.706 99.568 1.000 32.801 1399 LYS AAA O 1
ATOM 704 N N . ARG A 1 88 ? 126.517 67.495 100.267 1.000 33.828 1400 ARG AAA N 1
ATOM 705 C CA . ARG A 1 88 ? 126.874 67.586 101.716 1.000 38.347 1400 ARG AAA CA 1
ATOM 706 C C . ARG A 1 88 ? 127.733 66.404 102.190 1.000 35.184 1400 ARG AAA C 1
ATOM 707 O O . ARG A 1 88 ? 128.177 66.447 103.345 1.000 38.277 1400 ARG AAA O 1
ATOM 715 N N . SER A 1 89 ? 127.974 65.396 101.360 1.000 34.500 1401 SER AAA N 1
ATOM 716 C CA . SER A 1 89 ? 128.744 64.184 101.748 1.000 34.993 1401 SER AAA CA 1
ATOM 717 C C . SER A 1 89 ? 130.232 64.541 101.840 1.000 38.863 1401 SER AAA C 1
ATOM 718 O O . SER A 1 89 ? 130.686 65.469 101.103 1.000 33.548 1401 SER AAA O 1
ATOM 721 N N . ARG A 1 90 ? 130.981 63.814 102.674 1.000 40.208 1402 ARG AAA N 1
ATOM 722 C CA . ARG A 1 90 ? 132.450 64.057 102.811 1.000 40.759 1402 ARG AAA CA 1
ATOM 723 C C . ARG A 1 90 ? 133.145 63.664 101.500 1.000 36.200 1402 ARG AAA C 1
ATOM 724 O O . ARG A 1 90 ? 134.032 64.403 101.065 1.000 38.622 1402 ARG AAA O 1
ATOM 732 N N . ILE A 1 91 ? 132.738 62.572 100.858 1.000 35.327 1403 ILE AAA N 1
ATOM 733 C CA . ILE A 1 91 ? 133.407 62.101 99.610 1.000 35.771 1403 ILE AAA CA 1
ATOM 734 C C . ILE A 1 91 ? 133.234 63.116 98.474 1.000 34.744 1403 ILE AAA C 1
ATOM 735 O O . ILE A 1 91 ? 134.165 63.234 97.661 1.000 35.761 1403 ILE AAA O 1
ATOM 740 N N . TYR A 1 92 ? 132.123 63.848 98.398 1.000 34.764 1404 TYR AAA N 1
ATOM 741 C CA . TYR A 1 92 ? 131.916 64.866 97.335 1.000 36.169 1404 TYR AAA CA 1
ATOM 742 C C . TYR A 1 92 ? 132.981 65.965 97.471 1.000 37.377 1404 TYR AAA C 1
ATOM 743 O O . TYR A 1 92 ? 133.568 66.381 96.458 1.000 31.129 1404 TYR AAA O 1
ATOM 752 N N . SER A 1 93 ? 133.227 66.444 98.698 1.000 35.047 1405 SER AAA N 1
ATOM 753 C CA . SER A 1 93 ? 134.178 67.562 98.923 1.000 35.063 1405 SER AAA CA 1
ATOM 754 C C . SER A 1 93 ? 135.617 67.082 98.714 1.000 33.373 1405 SER AAA C 1
ATOM 755 O O . SER A 1 93 ? 136.387 67.846 98.144 1.000 35.835 1405 SER AAA O 1
ATOM 758 N N . MET A 1 94 ? 135.942 65.865 99.133 1.000 31.810 1406 MET AAA N 1
ATOM 759 C CA . MET A 1 94 ? 137.244 65.215 98.858 1.000 38.150 1406 MET AAA CA 1
ATOM 760 C C . MET A 1 94 ? 137.462 65.095 97.341 1.000 36.916 1406 MET AAA C 1
ATOM 761 O O . MET A 1 94 ? 138.588 65.369 96.894 1.000 34.942 1406 MET AAA O 1
ATOM 766 N N . SER A 1 95 ? 136.433 64.706 96.572 1.000 37.590 1407 SER AAA N 1
ATOM 767 C CA . SER A 1 95 ? 136.499 64.558 95.092 1.000 31.738 1407 SER AAA CA 1
ATOM 768 C C . SER A 1 95 ? 136.804 65.919 94.464 1.000 32.821 1407 SER AAA C 1
ATOM 769 O O . SER A 1 95 ? 137.655 65.993 93.563 1.000 32.016 1407 SER AAA O 1
ATOM 772 N N . LEU A 1 96 ? 136.092 66.970 94.875 1.000 37.292 1408 LEU AAA N 1
ATOM 773 C CA . LEU A 1 96 ? 136.251 68.324 94.270 1.000 38.993 1408 LEU AAA CA 1
ATOM 774 C C . LEU A 1 96 ? 137.693 68.826 94.477 1.000 35.522 1408 LEU AAA C 1
ATOM 775 O O . LEU A 1 96 ? 138.281 69.344 93.502 1.000 27.061 1408 LEU AAA O 1
ATOM 780 N N . ARG A 1 97 ? 138.244 68.658 95.686 1.000 35.086 1409 ARG AAA N 1
ATOM 781 C CA . ARG A 1 97 ? 139.595 69.199 96.043 1.000 37.107 1409 ARG AAA CA 1
ATOM 782 C C . ARG A 1 97 ? 140.666 68.416 95.273 1.000 35.806 1409 ARG AAA C 1
ATOM 783 O O . ARG A 1 97 ? 141.561 69.069 94.681 1.000 35.029 1409 ARG AAA O 1
ATOM 791 N N . LEU A 1 98 ? 140.568 67.081 95.242 1.000 32.830 1410 LEU AAA N 1
ATOM 792 C CA . LEU A 1 98 ? 141.590 66.219 94.591 1.000 33.403 1410 LEU AAA CA 1
ATOM 793 C C . LEU A 1 98 ? 141.554 66.440 93.066 1.000 32.690 1410 LEU AAA C 1
ATOM 794 O O . LEU A 1 98 ? 142.627 66.444 92.449 1.000 33.302 1410 LEU AAA O 1
ATOM 799 N N . SER A 1 99 ? 140.369 66.637 92.493 1.000 30.933 1411 SER AAA N 1
ATOM 800 C CA . SER A 1 99 ? 140.165 66.898 91.047 1.000 31.626 1411 SER AAA CA 1
ATOM 801 C C . SER A 1 99 ? 140.852 68.220 90.669 1.000 33.341 1411 SER AAA C 1
ATOM 802 O O . SER A 1 99 ? 141.584 68.244 89.649 1.000 33.571 1411 SER AAA O 1
ATOM 805 N N . ALA A 1 100 ? 140.622 69.291 91.442 1.000 30.689 1412 ALA AAA N 1
ATOM 806 C CA . ALA A 1 100 ? 141.281 70.608 91.249 1.000 32.575 1412 ALA AAA CA 1
ATOM 807 C C . ALA A 1 100 ? 142.815 70.442 91.289 1.000 30.353 1412 ALA AAA C 1
ATOM 808 O O . ALA A 1 100 ? 143.506 70.940 90.377 1.000 34.138 1412 ALA AAA O 1
ATOM 810 N N . PHE A 1 101 ? 143.329 69.715 92.272 1.000 29.056 1413 PHE AAA N 1
ATOM 811 C CA . PHE A 1 101 ? 144.786 69.482 92.452 1.000 32.698 1413 PHE AAA CA 1
ATOM 812 C C . PHE A 1 101 ? 145.332 68.773 91.200 1.000 34.755 1413 PHE AAA C 1
ATOM 813 O O . PHE A 1 101 ? 146.318 69.240 90.619 1.000 36.494 1413 PHE AAA O 1
ATOM 821 N N . PHE A 1 102 ? 144.684 67.691 90.761 1.000 32.546 1414 PHE AAA N 1
ATOM 822 C CA . PHE A 1 102 ? 145.102 66.924 89.565 1.000 31.192 1414 PHE AAA CA 1
ATOM 823 C C . PHE A 1 102 ? 145.107 67.834 88.323 1.000 34.183 1414 PHE AAA C 1
ATOM 824 O O . PHE A 1 102 ? 146.118 67.841 87.587 1.000 34.898 1414 PHE AAA O 1
ATOM 832 N N . GLU A 1 103 ? 144.030 68.580 88.070 1.000 33.413 1415 GLU AAA N 1
ATOM 833 C CA . GLU A 1 103 ? 143.904 69.402 86.835 1.000 36.938 1415 GLU AAA CA 1
ATOM 834 C C . GLU A 1 103 ? 145.006 70.475 86.792 1.000 39.007 1415 GLU AAA C 1
ATOM 835 O O . GLU A 1 103 ? 145.544 70.727 85.704 1.000 37.371 1415 GLU AAA O 1
ATOM 841 N N . GLU A 1 104 ? 145.319 71.090 87.929 1.000 41.413 1416 GLU AAA N 1
ATOM 842 C CA . GLU A 1 104 ? 146.329 72.175 88.026 1.000 43.333 1416 GLU AAA CA 1
ATOM 843 C C . GLU A 1 104 ? 147.725 71.635 87.668 1.000 42.508 1416 GLU AAA C 1
ATOM 844 O O . GLU A 1 104 ? 148.461 72.354 86.992 1.000 43.858 1416 GLU AAA O 1
ATOM 850 N N . HIS A 1 105 ? 148.060 70.405 88.053 1.000 37.627 1417 HIS AAA N 1
ATOM 851 C CA . HIS A 1 105 ? 149.387 69.784 87.800 1.000 41.864 1417 HIS AAA CA 1
ATOM 852 C C . HIS A 1 105 ? 149.439 69.132 86.411 1.000 45.789 1417 HIS AAA C 1
ATOM 853 O O . HIS A 1 105 ? 150.531 69.152 85.798 1.000 46.292 1417 HIS AAA O 1
ATOM 860 N N . ILE A 1 106 ? 148.336 68.561 85.915 1.000 39.455 1418 ILE AAA N 1
ATOM 861 C CA . ILE A 1 106 ? 148.370 67.810 84.626 1.000 38.270 1418 ILE AAA CA 1
ATOM 862 C C . ILE A 1 106 ? 148.426 68.804 83.456 1.000 38.594 1418 ILE AAA C 1
ATOM 863 O O . ILE A 1 106 ? 148.928 68.410 82.385 1.000 37.154 1418 ILE AAA O 1
ATOM 868 N N . SER A 1 107 ? 147.921 70.028 83.626 1.000 41.346 1419 SER AAA N 1
ATOM 869 C CA . SER A 1 107 ? 147.799 71.004 82.506 1.000 43.891 1419 SER AAA CA 1
ATOM 870 C C . SER A 1 107 ? 149.168 71.229 81.850 1.000 39.118 1419 SER AAA C 1
ATOM 871 O O . SER A 1 107 ? 149.231 71.168 80.620 1.000 43.917 1419 SER AAA O 1
ATOM 874 N N . SER A 1 108 ? 150.232 71.460 82.618 1.000 40.071 1420 SER AAA N 1
ATOM 875 C CA . SER A 1 108 ? 151.566 71.758 82.034 1.000 44.729 1420 SER AAA CA 1
ATOM 876 C C . SER A 1 108 ? 152.191 70.472 81.473 1.000 44.234 1420 SER AAA C 1
ATOM 877 O O . SER A 1 108 ? 152.942 70.587 80.493 1.000 47.838 1420 SER AAA O 1
ATOM 880 N N . VAL A 1 109 ? 151.859 69.290 82.011 1.000 40.401 1421 VAL AAA N 1
ATOM 881 C CA . VAL A 1 109 ? 152.302 67.983 81.436 1.000 38.404 1421 VAL AAA CA 1
ATOM 882 C C . VAL A 1 109 ? 151.706 67.858 80.024 1.000 40.681 1421 VAL AAA C 1
ATOM 883 O O . VAL A 1 109 ? 152.461 67.528 79.091 1.000 40.415 1421 VAL AAA O 1
ATOM 887 N N . LEU A 1 110 ? 150.411 68.141 79.855 1.000 39.359 1422 LEU AAA N 1
ATOM 888 C CA . LEU A 1 110 ? 149.726 68.050 78.538 1.000 39.955 1422 LEU AAA CA 1
ATOM 889 C C . LEU A 1 110 ? 150.290 69.093 77.558 1.000 41.376 1422 LEU AAA C 1
ATOM 890 O O . LEU A 1 110 ? 150.537 68.735 76.404 1.000 37.346 1422 LEU AAA O 1
ATOM 895 N N . SER A 1 111 ? 150.465 70.348 77.962 1.000 42.520 1423 SER AAA N 1
ATOM 896 C CA . SER A 1 111 ? 150.901 71.425 77.023 1.000 44.382 1423 SER AAA CA 1
ATOM 897 C C . SER A 1 111 ? 152.374 71.219 76.616 1.000 41.817 1423 SER AAA C 1
ATOM 898 O O . SER A 1 111 ? 152.666 71.356 75.413 1.000 43.342 1423 SER AAA O 1
ATOM 901 N N . ASP A 1 112 ? 153.244 70.803 77.542 1.000 44.123 1424 ASP AAA N 1
ATOM 902 C CA . ASP A 1 112 ? 154.660 70.452 77.239 1.000 48.295 1424 ASP AAA CA 1
ATOM 903 C C . ASP A 1 112 ? 154.687 69.308 76.218 1.000 49.572 1424 ASP AAA C 1
ATOM 904 O O . ASP A 1 112 ? 155.485 69.390 75.255 1.000 47.573 1424 ASP AAA O 1
ATOM 909 N N . TYR A 1 113 ? 153.859 68.274 76.406 1.000 46.656 1425 TYR AAA N 1
ATOM 910 C CA . TYR A 1 113 ? 153.818 67.092 75.510 1.000 43.773 1425 TYR AAA CA 1
ATOM 911 C C . TYR A 1 113 ? 153.340 67.520 74.120 1.000 46.560 1425 TYR AAA C 1
ATOM 912 O O . TYR A 1 113 ? 153.969 67.099 73.141 1.000 50.069 1425 TYR AAA O 1
ATOM 921 N N . LYS A 1 114 ? 152.279 68.330 74.039 1.000 47.349 1426 LYS AAA N 1
ATOM 922 C CA . LYS A 1 114 ? 151.693 68.834 72.764 1.000 55.853 1426 LYS AAA CA 1
ATOM 923 C C . LYS A 1 114 ? 152.752 69.647 71.996 1.000 55.177 1426 LYS AAA C 1
ATOM 924 O O . LYS A 1 114 ? 152.875 69.437 70.779 1.000 59.577 1426 LYS AAA O 1
ATOM 930 N N . SER A 1 115 ? 153.493 70.535 72.676 1.000 60.521 1427 SER AAA N 1
ATOM 931 C CA . SER A 1 115 ? 154.616 71.325 72.095 1.000 59.588 1427 SER AAA CA 1
ATOM 932 C C . SER A 1 115 ? 155.652 70.380 71.474 1.000 58.912 1427 SER AAA C 1
ATOM 933 O O . SER A 1 115 ? 156.000 70.567 70.289 1.000 52.508 1427 SER AAA O 1
ATOM 936 N N . ALA A 1 116 ? 156.133 69.416 72.261 1.000 54.739 1428 ALA AAA N 1
ATOM 937 C CA . ALA A 1 116 ? 157.141 68.413 71.854 1.000 54.328 1428 ALA AAA CA 1
ATOM 938 C C . ALA A 1 116 ? 156.642 67.650 70.614 1.000 58.711 1428 ALA AAA C 1
ATOM 939 O O . ALA A 1 116 ? 157.431 67.443 69.676 1.000 54.066 1428 ALA AAA O 1
ATOM 941 N N . LEU A 1 117 ? 155.365 67.283 70.590 1.000 57.944 1429 LEU AAA N 1
ATOM 942 C CA . LEU A 1 117 ? 154.762 66.463 69.505 1.000 60.132 1429 LE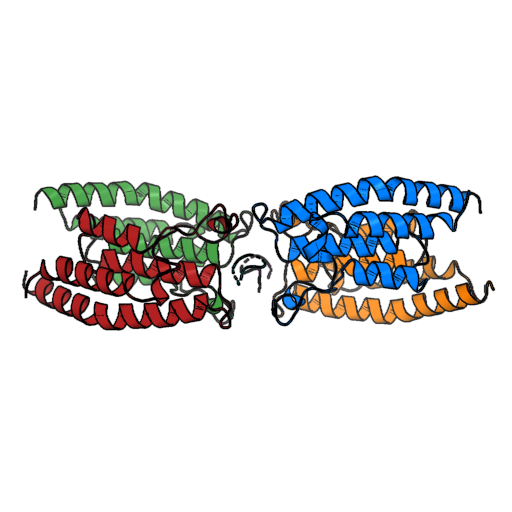U AAA CA 1
ATOM 943 C C . LEU A 1 117 ? 154.753 67.257 68.189 1.000 59.157 1429 LEU AAA C 1
ATOM 944 O O . LEU A 1 117 ? 155.117 66.689 67.149 1.000 56.259 1429 LEU AAA O 1
ATOM 949 N N . ARG A 1 118 ? 154.364 68.532 68.239 1.000 61.894 1430 ARG AAA N 1
ATOM 950 C CA . ARG A 1 118 ? 154.397 69.465 67.077 1.000 77.309 1430 ARG AAA CA 1
ATOM 951 C C . ARG A 1 118 ? 155.781 69.399 66.420 1.000 83.261 1430 ARG AAA C 1
ATOM 952 O O . ARG A 1 118 ? 155.827 69.221 65.191 1.000 81.853 1430 ARG AAA O 1
ATOM 960 N N . PHE A 1 119 ? 156.857 69.516 67.207 1.000 88.347 1431 PHE AAA N 1
ATOM 961 C CA . PHE A 1 119 ? 158.266 69.550 66.737 1.000 87.419 1431 PHE AAA CA 1
ATOM 962 C C . PHE A 1 119 ? 158.632 68.302 65.918 1.000 90.286 1431 PHE AAA C 1
ATOM 963 O O . PHE A 1 119 ? 159.348 68.454 64.918 1.000 98.638 1431 PHE AAA O 1
ATOM 971 N N . HIS A 1 120 ? 158.172 67.112 66.317 1.000 89.715 1432 HIS AAA N 1
ATOM 972 C CA . HIS A 1 120 ? 158.548 65.801 65.711 1.000 85.364 1432 HIS AAA CA 1
ATOM 973 C C . HIS A 1 120 ? 157.975 65.647 64.297 1.000 79.794 1432 HIS AAA C 1
ATOM 974 O O . HIS A 1 120 ? 157.220 66.446 63.749 1.000 77.102 1432 HIS AAA O 1
ATOM 981 N N . MET B 1 2 ? 151.337 53.205 53.086 1.000 70.483 1314 MET BBB N 1
ATOM 982 C CA . MET B 1 2 ? 150.083 52.503 52.682 1.000 73.092 1314 MET BBB CA 1
ATOM 983 C C . MET B 1 2 ? 149.884 51.238 53.535 1.000 68.749 1314 MET BBB C 1
ATOM 984 O O . MET B 1 2 ? 148.842 51.156 54.206 1.000 71.331 1314 MET BBB O 1
ATOM 989 N N . SER B 1 3 ? 150.818 50.280 53.530 1.000 51.360 1315 SER BBB N 1
ATOM 990 C CA . SER B 1 3 ? 150.791 49.145 54.494 1.000 44.437 1315 SER BBB CA 1
ATOM 991 C C . SER B 1 3 ? 151.224 49.650 55.889 1.000 41.553 1315 SER BBB C 1
ATOM 992 O O . SER B 1 3 ? 152.020 50.593 55.955 1.000 38.092 1315 SER BBB O 1
ATOM 995 N N . TYR B 1 4 ? 150.663 49.104 56.976 1.000 37.086 1316 TYR BBB N 1
ATOM 996 C CA . TYR B 1 4 ? 151.082 49.404 58.375 1.000 35.013 1316 TYR BBB CA 1
ATOM 997 C C . TYR B 1 4 ? 151.110 50.928 58.553 1.000 37.937 1316 TYR BBB C 1
ATOM 998 O O . TYR B 1 4 ? 152.128 51.509 58.991 1.000 36.772 1316 TYR BBB O 1
ATOM 1007 N N . ASP B 1 5 ? 149.963 51.536 58.278 1.000 35.747 1317 ASP BBB N 1
ATOM 1008 C CA . ASP B 1 5 ? 149.704 53.002 58.227 1.000 40.726 1317 ASP BBB CA 1
ATOM 1009 C C . ASP B 1 5 ? 149.179 53.507 59.585 1.000 42.531 1317 ASP BBB C 1
ATOM 1010 O O . ASP B 1 5 ? 148.011 53.188 59.943 1.000 37.048 1317 ASP BBB O 1
ATOM 1015 N N . ILE B 1 6 ? 149.979 54.301 60.307 1.000 38.894 1318 ILE BBB N 1
ATOM 1016 C CA . ILE B 1 6 ? 149.630 54.793 61.677 1.000 40.201 1318 ILE BBB CA 1
ATOM 1017 C C . ILE B 1 6 ? 148.608 55.942 61.601 1.000 37.346 1318 ILE BBB C 1
ATOM 1018 O O . ILE B 1 6 ? 148.198 56.395 62.667 1.000 43.736 1318 ILE BBB O 1
ATOM 1023 N N . GLN B 1 7 ? 148.195 56.388 60.416 1.000 38.074 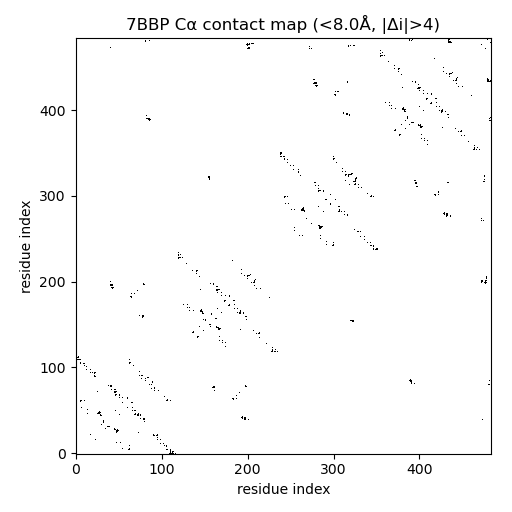1319 GLN BBB N 1
ATOM 1024 C CA . GLN B 1 7 ? 147.213 57.493 60.239 1.000 38.987 1319 GLN BBB CA 1
ATOM 1025 C C . GLN B 1 7 ? 145.863 56.921 59.800 1.000 35.395 1319 GLN BBB C 1
ATOM 1026 O O . GLN B 1 7 ? 144.875 57.701 59.747 1.000 35.669 1319 GLN BBB O 1
ATOM 1032 N N . ALA B 1 8 ? 145.815 55.638 59.422 1.000 34.045 1320 ALA BBB N 1
ATOM 1033 C CA . ALA B 1 8 ? 144.626 55.005 58.807 1.000 33.016 1320 ALA BBB CA 1
ATOM 1034 C C . ALA B 1 8 ? 143.400 55.084 59.744 1.000 30.298 1320 ALA BBB C 1
ATOM 1035 O O . ALA B 1 8 ? 142.257 55.065 59.242 1.000 32.149 1320 ALA BBB O 1
ATOM 1037 N N . TRP B 1 9 ? 143.612 55.122 61.062 1.000 31.488 1321 TRP BBB N 1
ATOM 1038 C CA . TRP B 1 9 ? 142.528 55.093 62.089 1.000 31.919 1321 TRP BBB CA 1
ATOM 1039 C C . TRP B 1 9 ? 141.625 56.333 61.984 1.000 30.193 1321 TRP BBB C 1
ATOM 1040 O O . TRP B 1 9 ? 140.427 56.232 62.306 1.000 27.240 1321 TRP BBB O 1
ATOM 1051 N N . LYS B 1 10 ? 142.175 57.467 61.552 1.000 31.030 1322 LYS BBB N 1
ATOM 1052 C CA . LYS B 1 10 ? 141.429 58.756 61.469 1.000 34.008 1322 LYS BBB CA 1
ATOM 1053 C C . LYS B 1 10 ? 140.230 58.579 60.528 1.000 33.148 1322 LYS BBB C 1
ATOM 1054 O O . LYS B 1 10 ? 139.101 58.874 60.959 1.000 31.987 1322 LYS BBB O 1
ATOM 1060 N N . LYS B 1 11 ? 140.445 58.096 59.302 1.000 36.831 1323 LYS BBB N 1
ATOM 1061 C CA . LYS B 1 11 ? 139.348 57.899 58.315 1.000 38.159 1323 LYS BBB CA 1
ATOM 1062 C C . LYS B 1 11 ? 138.452 56.720 58.729 1.000 35.469 1323 LYS BBB C 1
ATOM 1063 O O . LYS B 1 11 ? 137.243 56.821 58.521 1.000 32.756 1323 LYS BBB O 1
ATOM 1069 N N . GLN B 1 12 ? 139.004 55.639 59.271 1.000 34.831 1324 GLN BBB N 1
ATOM 1070 C CA . GLN B 1 12 ? 138.202 54.506 59.824 1.000 33.730 1324 GLN BBB CA 1
ATOM 1071 C C . GLN B 1 12 ? 137.220 55.024 60.900 1.000 30.964 1324 GLN BBB C 1
ATOM 1072 O O . GLN B 1 12 ? 136.039 54.656 60.857 1.000 33.319 1324 GLN BBB O 1
ATOM 1078 N N . CYS B 1 13 ? 137.679 55.860 61.843 1.000 32.151 1325 CYS BBB N 1
ATOM 1079 C CA . CYS B 1 13 ? 136.833 56.398 62.956 1.000 31.477 1325 CYS BBB CA 1
ATOM 1080 C C . CYS B 1 13 ? 135.798 57.374 62.392 1.000 30.497 1325 CYS BBB C 1
ATOM 1081 O O . CYS B 1 13 ? 134.641 57.339 62.856 1.000 32.279 1325 CYS BBB O 1
ATOM 1084 N N . GLU B 1 14 ? 136.163 58.140 61.360 1.000 32.197 1326 GLU BBB N 1
ATOM 1085 C CA . GLU B 1 14 ? 135.200 59.025 60.652 1.000 36.886 1326 GLU BBB CA 1
ATOM 1086 C C . GLU B 1 14 ? 134.048 58.181 60.069 1.000 33.037 1326 GLU BBB C 1
ATOM 1087 O O . GLU B 1 14 ? 132.881 58.574 60.222 1.000 31.983 1326 GLU BBB O 1
ATOM 1093 N N . GLU B 1 15 ? 134.351 57.056 59.420 1.000 35.720 1327 GLU BBB N 1
ATOM 1094 C CA . GLU B 1 15 ? 133.314 56.175 58.809 1.000 36.179 1327 GLU BBB CA 1
ATOM 1095 C C . GLU B 1 15 ? 132.488 55.502 59.911 1.000 31.570 1327 GLU BBB C 1
ATOM 1096 O O . GLU B 1 15 ? 131.265 55.414 59.750 1.000 32.092 1327 GLU BBB O 1
ATOM 1102 N N . LEU B 1 16 ? 133.118 55.056 61.008 1.000 30.864 1328 LEU BBB N 1
ATOM 1103 C CA . LEU B 1 16 ? 132.374 54.421 62.131 1.000 29.779 1328 LEU BBB CA 1
ATOM 1104 C C . LEU B 1 16 ? 131.399 55.443 62.725 1.000 30.678 1328 LEU BBB C 1
ATOM 1105 O O . LEU B 1 16 ? 130.235 55.067 62.951 1.000 30.164 1328 LEU BBB O 1
ATOM 1110 N N . LEU B 1 17 ? 131.815 56.696 62.939 1.000 31.371 1329 LEU BBB N 1
ATOM 1111 C CA . LEU B 1 17 ? 130.895 57.738 63.477 1.000 34.065 1329 LEU BBB CA 1
ATOM 1112 C C . LEU B 1 17 ? 129.712 57.947 62.515 1.000 33.366 1329 LEU BBB C 1
ATOM 1113 O O . LEU B 1 17 ? 128.553 58.069 63.007 1.000 30.536 1329 LEU BBB O 1
ATOM 1118 N N . ASN B 1 18 ? 129.958 57.962 61.197 1.000 36.363 1330 ASN BBB N 1
ATOM 1119 C CA . ASN B 1 18 ? 128.877 58.069 60.173 1.000 36.251 1330 ASN BBB CA 1
ATOM 1120 C C . ASN B 1 18 ? 127.882 56.913 60.345 1.000 32.531 1330 ASN BBB C 1
ATOM 1121 O O . ASN B 1 18 ? 126.705 57.170 60.344 1.000 34.319 1330 ASN BBB O 1
ATOM 1126 N N . LEU B 1 19 ? 128.351 55.678 60.520 1.000 35.756 1331 LEU BBB N 1
ATOM 1127 C CA . LEU B 1 19 ? 127.474 54.496 60.771 1.000 37.541 1331 LEU BBB CA 1
ATOM 1128 C C . LEU B 1 19 ? 126.697 54.676 62.091 1.000 36.738 1331 LEU BBB C 1
ATOM 1129 O O . LEU B 1 19 ? 125.522 54.330 62.142 1.000 34.695 1331 LEU BBB O 1
ATOM 1134 N N . ILE B 1 20 ? 127.317 55.206 63.146 1.000 35.607 1332 ILE BBB N 1
ATOM 1135 C CA . ILE B 1 20 ? 126.631 55.423 64.462 1.000 34.321 1332 ILE BBB CA 1
ATOM 1136 C C . ILE B 1 20 ? 125.479 56.411 64.246 1.000 29.392 1332 ILE BBB C 1
ATOM 1137 O O . ILE B 1 20 ? 124.364 56.126 64.696 1.000 31.978 1332 ILE BBB O 1
ATOM 1142 N N . PHE B 1 21 ? 125.725 57.534 63.579 1.000 32.873 1333 PHE BBB N 1
ATOM 1143 C CA . PHE B 1 21 ? 124.702 58.594 63.343 1.000 35.485 1333 PHE BBB CA 1
ATOM 1144 C C . PHE B 1 21 ? 123.529 58.030 62.524 1.000 38.312 1333 PHE BBB C 1
ATOM 1145 O O . PHE B 1 21 ? 122.433 58.563 62.671 1.000 38.675 1333 PHE BBB O 1
ATOM 1153 N N . GLN B 1 22 ? 123.742 56.981 61.724 1.000 43.186 1334 GLN BBB N 1
ATOM 1154 C CA . GLN B 1 22 ? 122.713 56.311 60.871 1.000 46.507 1334 GLN BBB CA 1
ATOM 1155 C C . GLN B 1 22 ? 121.883 55.301 61.677 1.000 49.010 1334 GLN BBB C 1
ATOM 1156 O O . GLN B 1 22 ? 120.782 54.993 61.231 1.000 47.900 1334 GLN BBB O 1
ATOM 1162 N N A CYS B 1 23 ? 122.410 54.782 62.793 0.500 46.933 1335 CYS BBB N 1
ATOM 1163 N N B CYS B 1 23 ? 122.415 54.780 62.788 0.500 47.394 1335 CYS BBB N 1
ATOM 1164 C CA A CYS B 1 23 ? 121.716 53.826 63.709 0.500 46.212 1335 CYS BBB CA 1
ATOM 1165 C CA B CYS B 1 23 ? 121.716 53.838 63.715 0.500 46.947 1335 CYS BBB CA 1
ATOM 1166 C C A CYS B 1 23 ? 120.655 54.595 64.519 0.500 45.775 1335 CYS BBB C 1
ATOM 1167 C C B CYS B 1 23 ? 120.651 54.603 64.517 0.500 46.204 1335 CYS BBB C 1
ATOM 1168 O O A CYS B 1 23 ? 120.985 55.647 65.100 0.500 44.446 1335 CYS BBB O 1
ATOM 1169 O O B CYS B 1 23 ? 120.982 55.651 65.100 0.500 44.865 1335 CYS BBB O 1
ATOM 1174 N N . GLU B 1 24 ? 119.422 54.089 64.558 1.000 46.297 1336 GLU BBB N 1
ATOM 1175 C CA . GLU B 1 24 ? 118.282 54.703 65.293 1.000 46.162 1336 GLU BBB CA 1
ATOM 1176 C C . GLU B 1 24 ? 118.640 54.832 66.784 1.000 36.208 1336 GLU BBB C 1
ATOM 1177 O O . GLU B 1 24 ? 118.167 55.765 67.433 1.000 37.895 1336 GLU BBB O 1
ATOM 1183 N N . ASP B 1 25 ? 119.420 53.884 67.305 1.000 35.926 1337 ASP BBB N 1
ATOM 1184 C CA . ASP B 1 25 ? 119.795 53.774 68.742 1.000 35.245 1337 ASP BBB CA 1
ATOM 1185 C C . ASP B 1 25 ? 120.652 54.980 69.173 1.000 33.259 1337 ASP BBB C 1
ATOM 1186 O O . ASP B 1 25 ? 120.742 55.225 70.403 1.000 36.503 1337 ASP BBB O 1
ATOM 1191 N N . SER B 1 26 ? 121.255 55.716 68.233 1.000 31.209 1338 SER BBB N 1
ATOM 1192 C CA . SER B 1 26 ? 122.179 56.843 68.530 1.000 34.549 1338 SER BBB CA 1
ATOM 1193 C C . SER B 1 26 ? 121.418 58.160 68.808 1.000 36.031 1338 SER BBB C 1
ATOM 1194 O O . SER B 1 26 ? 122.046 59.111 69.317 1.000 31.954 1338 SER BBB O 1
ATOM 1197 N N . GLU B 1 27 ? 120.121 58.227 68.506 1.000 38.709 1339 GLU BBB N 1
ATOM 1198 C CA . GLU B 1 27 ? 119.341 59.502 68.468 1.000 38.641 1339 GLU BBB CA 1
ATOM 1199 C C . GLU B 1 27 ? 119.490 60.294 69.775 1.000 35.314 1339 GLU BBB C 1
ATOM 1200 O O . GLU B 1 27 ? 119.767 61.488 69.734 1.000 38.917 1339 GLU BBB O 1
ATOM 1206 N N . PRO B 1 28 ? 119.343 59.691 70.979 1.000 31.771 1340 PRO BBB N 1
ATOM 1207 C CA . PRO B 1 28 ? 119.473 60.452 72.231 1.000 32.723 1340 PRO BBB CA 1
ATOM 1208 C C . PRO B 1 28 ? 120.897 60.950 72.553 1.000 28.161 1340 PRO BBB C 1
ATOM 1209 O O . PRO B 1 28 ? 121.050 61.761 73.445 1.000 28.683 1340 PRO BBB O 1
ATOM 1213 N N . PHE B 1 29 ? 121.905 60.464 71.824 1.000 29.609 1341 PHE BBB N 1
ATOM 1214 C CA . PHE B 1 29 ? 123.347 60.718 72.065 1.000 27.344 1341 PHE BBB CA 1
ATOM 1215 C C . PHE B 1 29 ? 123.960 61.602 70.969 1.000 30.407 1341 PHE BBB C 1
ATOM 1216 O O . PHE B 1 29 ? 125.184 61.789 71.010 1.000 32.589 1341 PHE BBB O 1
ATOM 1224 N N . ARG B 1 30 ? 123.172 62.081 69.994 1.000 29.846 1342 ARG BBB N 1
ATOM 1225 C CA . ARG B 1 30 ? 123.702 62.813 68.804 1.000 32.860 1342 ARG BBB CA 1
ATOM 1226 C C . ARG B 1 30 ? 124.077 64.251 69.168 1.000 32.847 1342 ARG BBB C 1
ATOM 1227 O O . ARG B 1 30 ? 124.828 64.852 68.387 1.000 37.241 1342 ARG BBB O 1
ATOM 1235 N N . GLN B 1 31 ? 123.550 64.787 70.267 1.000 27.867 1343 GLN BBB N 1
ATOM 1236 C CA . GLN B 1 31 ? 123.771 66.197 70.675 1.000 31.435 1343 GLN BBB CA 1
ATOM 1237 C C . GLN B 1 31 ? 123.820 66.233 72.202 1.000 30.687 1343 GLN BBB C 1
ATOM 1238 O O . GLN B 1 31 ? 123.328 65.305 72.836 1.000 26.859 1343 GLN BBB O 1
ATOM 1244 N N . PRO B 1 32 ? 124.391 67.289 72.818 1.000 30.832 1344 PRO BBB N 1
ATOM 1245 C CA . PRO B 1 32 ? 124.409 67.428 74.276 1.000 29.995 1344 PRO BBB CA 1
ATOM 1246 C C . PRO B 1 32 ? 123.011 67.311 74.902 1.000 30.165 1344 PRO BBB C 1
ATOM 1247 O O . PRO B 1 32 ? 122.041 67.678 74.289 1.000 30.154 1344 PRO BBB O 1
ATOM 1251 N N . VAL B 1 33 ? 122.939 66.694 76.080 1.000 27.623 1345 VAL BBB N 1
ATOM 1252 C CA . VAL B 1 33 ? 121.679 66.554 76.857 1.000 27.250 1345 VAL BBB CA 1
ATOM 1253 C C . VAL B 1 33 ? 121.130 67.963 77.103 1.000 27.015 1345 VAL BBB C 1
ATOM 1254 O O . VAL B 1 33 ? 121.921 68.848 77.468 1.000 25.736 1345 VAL BBB O 1
ATOM 1258 N N . ASP B 1 34 ? 119.814 68.116 76.974 1.000 27.232 1346 ASP BBB N 1
ATOM 1259 C CA . ASP B 1 34 ? 119.106 69.417 77.156 1.000 28.251 1346 ASP BBB CA 1
ATOM 1260 C C . ASP B 1 34 ? 118.887 69.672 78.658 1.000 26.154 1346 ASP BBB C 1
ATOM 1261 O O . ASP B 1 34 ? 118.051 68.975 79.252 1.000 25.552 1346 ASP BBB O 1
ATOM 1266 N N . LEU B 1 35 ? 119.600 70.636 79.234 1.000 22.839 1347 LEU BBB N 1
ATOM 1267 C CA . LEU B 1 35 ? 119.585 70.922 80.687 1.000 27.193 1347 LEU BBB CA 1
ATOM 1268 C C . LEU B 1 35 ? 118.302 71.640 81.120 1.000 29.809 1347 LEU BBB C 1
ATOM 1269 O O . LEU B 1 35 ? 118.018 71.625 82.305 1.000 28.014 1347 LEU BBB O 1
ATOM 1274 N N . LEU B 1 36 ? 117.525 72.210 80.190 1.000 31.092 1348 LEU BBB N 1
ATOM 1275 C CA . LEU B 1 36 ? 116.158 72.752 80.485 1.000 30.501 1348 LEU BBB CA 1
ATOM 1276 C C . LEU B 1 36 ? 115.204 71.574 80.709 1.000 30.114 1348 LEU BBB C 1
ATOM 1277 O O . LEU B 1 36 ? 114.416 71.627 81.664 1.000 27.068 1348 LEU BBB O 1
ATOM 1282 N N . GLU B 1 37 ? 115.277 70.543 79.862 1.000 26.307 1349 GLU BBB N 1
ATOM 1283 C CA . GLU B 1 37 ? 114.440 69.319 79.976 1.000 29.930 1349 GLU BBB CA 1
ATOM 1284 C C . GLU B 1 37 ? 114.896 68.477 81.185 1.000 28.769 1349 GLU BBB C 1
ATOM 1285 O O . GLU B 1 37 ? 114.028 67.883 81.862 1.000 25.946 1349 GLU BBB O 1
ATOM 1291 N N . TYR B 1 38 ? 116.201 68.420 81.475 1.000 25.737 1350 TYR BBB N 1
ATOM 1292 C CA . TYR B 1 38 ? 116.765 67.543 82.548 1.000 23.600 1350 TYR BBB CA 1
ATOM 1293 C C . TYR B 1 38 ? 117.651 68.377 83.468 1.000 22.787 1350 TYR BBB C 1
ATOM 1294 O O . TYR B 1 38 ? 118.878 68.275 83.407 1.000 21.444 1350 TYR BBB O 1
ATOM 1303 N N . PRO B 1 39 ? 117.084 69.262 84.320 1.000 22.883 1351 PRO BBB N 1
ATOM 1304 C CA . PRO B 1 39 ? 117.900 70.217 85.065 1.000 22.276 1351 PRO BBB CA 1
ATOM 1305 C C . PRO B 1 39 ? 118.765 69.586 86.161 1.000 24.805 1351 PRO BBB C 1
ATOM 1306 O O . PRO B 1 39 ? 119.671 70.261 86.627 1.000 23.673 1351 PRO BBB O 1
ATOM 1310 N N . ASP B 1 40 ? 118.518 68.324 86.532 1.000 26.063 1352 ASP BBB N 1
ATOM 1311 C CA . ASP B 1 40 ? 119.387 67.616 87.507 1.000 24.097 1352 ASP BBB CA 1
ATOM 1312 C C . ASP B 1 40 ? 120.517 66.827 86.831 1.000 23.437 1352 ASP BBB C 1
ATOM 1313 O O . ASP B 1 40 ? 121.283 66.191 87.563 1.000 22.616 1352 ASP BBB O 1
ATOM 1318 N N . TYR B 1 41 ? 120.654 66.857 85.505 1.000 23.184 1353 TYR BBB N 1
ATOM 1319 C CA . TYR B 1 41 ? 121.661 66.043 84.751 1.000 23.287 1353 TYR BBB CA 1
ATOM 1320 C C . TYR B 1 41 ? 123.083 66.210 85.321 1.000 25.582 1353 TYR BBB C 1
ATOM 1321 O O . TYR B 1 41 ? 123.774 65.196 85.641 1.000 25.902 1353 TYR BBB O 1
ATOM 1330 N N . ARG B 1 42 ? 123.537 67.450 85.471 1.000 26.552 1354 ARG BBB N 1
ATOM 1331 C CA . ARG B 1 42 ? 124.918 67.775 85.921 1.000 26.233 1354 ARG BBB CA 1
ATOM 1332 C C . ARG B 1 42 ? 125.046 67.613 87.444 1.000 24.742 1354 ARG BBB C 1
ATOM 1333 O O . ARG B 1 42 ? 126.167 67.633 87.906 1.000 23.773 1354 ARG BBB O 1
ATOM 1341 N N . ASP B 1 43 ? 123.983 67.365 88.195 1.000 24.153 1355 ASP BBB N 1
ATOM 1342 C CA . ASP B 1 43 ? 124.114 66.901 89.612 1.000 27.703 1355 ASP BBB CA 1
ATOM 1343 C C . ASP B 1 43 ? 124.672 65.459 89.655 1.000 26.696 1355 ASP BBB C 1
ATOM 1344 O O . ASP B 1 43 ? 125.307 65.101 90.660 1.000 30.384 1355 ASP BBB O 1
ATOM 1349 N N . ILE B 1 44 ? 124.422 64.649 88.623 1.000 27.301 1356 ILE BBB N 1
ATOM 1350 C CA . ILE B 1 44 ? 124.800 63.200 88.557 1.000 27.377 1356 ILE BBB CA 1
ATOM 1351 C C . ILE B 1 44 ? 126.045 63.044 87.672 1.000 25.928 1356 ILE BBB C 1
ATOM 1352 O O . ILE B 1 44 ? 126.904 62.173 87.969 1.000 25.114 1356 ILE BBB O 1
ATOM 1357 N N . ILE B 1 45 ? 126.115 63.817 86.592 1.000 24.771 1357 ILE BBB N 1
ATOM 1358 C CA . ILE B 1 45 ? 127.084 63.639 85.477 1.000 25.506 1357 ILE BBB CA 1
ATOM 1359 C C . ILE B 1 45 ? 128.163 64.737 85.548 1.000 27.793 1357 ILE BBB C 1
ATOM 1360 O O . ILE B 1 45 ? 127.837 65.906 85.265 1.000 25.358 1357 ILE BBB O 1
ATOM 1365 N N . ASP B 1 46 ? 129.413 64.351 85.836 1.000 27.230 1358 ASP BBB N 1
ATOM 1366 C CA . ASP B 1 46 ? 130.580 65.257 86.031 1.000 29.273 1358 ASP BBB CA 1
ATOM 1367 C C . ASP B 1 46 ? 131.019 65.867 84.698 1.000 28.739 1358 ASP BBB C 1
ATOM 1368 O O . ASP B 1 46 ? 131.296 67.068 84.666 1.000 23.932 1358 ASP BBB O 1
ATOM 1373 N N . THR B 1 47 ? 131.103 65.062 83.638 1.000 27.824 1359 THR BBB N 1
ATOM 1374 C CA . THR B 1 47 ? 131.605 65.455 82.295 1.000 28.559 1359 THR BBB CA 1
ATOM 1375 C C . THR B 1 47 ? 130.663 64.934 81.204 1.000 31.500 1359 THR BBB C 1
ATOM 1376 O O . THR B 1 47 ? 130.731 63.771 80.783 1.000 26.658 1359 THR BBB O 1
ATOM 1380 N N . PRO B 1 48 ? 129.723 65.777 80.716 1.000 29.592 1360 PRO BBB N 1
ATOM 1381 C CA . PRO B 1 48 ? 128.846 65.399 79.609 1.000 29.424 1360 PRO BBB CA 1
ATOM 1382 C C . PRO B 1 48 ? 129.625 65.104 78.327 1.000 28.603 1360 PRO BBB C 1
ATOM 1383 O O . PRO B 1 48 ? 130.719 65.622 78.154 1.000 24.134 1360 PRO BBB O 1
ATOM 1387 N N . MET B 1 49 ? 129.065 64.231 77.487 1.000 25.551 1361 MET BBB N 1
ATOM 1388 C CA . MET B 1 49 ? 129.710 63.840 76.218 1.000 25.604 1361 MET BBB CA 1
ATOM 1389 C C . MET B 1 49 ? 128.638 63.320 75.265 1.000 23.393 1361 MET BBB C 1
ATOM 1390 O O . MET B 1 49 ? 127.624 62.773 75.726 1.000 27.887 1361 MET BBB O 1
ATOM 1395 N N . ASP B 1 50 ? 128.858 63.522 73.961 1.000 25.283 1362 ASP BBB N 1
ATOM 1396 C CA . ASP B 1 50 ? 127.887 63.182 72.894 1.000 27.118 1362 ASP BBB CA 1
ATOM 1397 C C . ASP B 1 50 ? 128.665 62.960 71.590 1.000 25.509 1362 ASP BBB C 1
ATOM 1398 O O . ASP B 1 50 ? 129.834 63.377 71.505 1.000 22.858 1362 ASP BBB O 1
ATOM 1403 N N . PHE B 1 51 ? 128.045 62.321 70.598 1.000 25.026 1363 PHE BBB N 1
ATOM 1404 C CA . PHE B 1 51 ? 128.736 61.908 69.345 1.000 28.675 1363 PHE BBB CA 1
ATOM 1405 C C . PHE B 1 51 ? 129.064 63.123 68.455 1.000 29.281 1363 PHE BBB C 1
ATOM 1406 O O . PHE B 1 51 ? 130.062 63.049 67.713 1.000 30.550 1363 PHE BBB O 1
ATOM 1414 N N . ALA B 1 52 ? 128.324 64.231 68.554 1.000 28.749 1364 ALA BBB N 1
ATOM 1415 C CA . ALA B 1 52 ? 128.633 65.466 67.784 1.000 30.695 1364 ALA BBB CA 1
ATOM 1416 C C . ALA B 1 52 ? 129.956 66.051 68.284 1.000 30.652 1364 ALA BBB C 1
ATOM 1417 O O . ALA B 1 52 ? 130.812 66.411 67.477 1.000 28.469 1364 ALA BBB O 1
ATOM 1419 N N . THR B 1 53 ? 130.155 66.092 69.605 1.000 33.654 1365 THR BBB N 1
ATOM 1420 C CA . THR B 1 53 ? 131.416 66.557 70.232 1.000 31.540 1365 THR BBB CA 1
ATOM 1421 C C . THR B 1 53 ? 132.567 65.648 69.795 1.000 31.884 1365 THR BBB C 1
ATOM 1422 O O . THR B 1 53 ? 133.648 66.172 69.462 1.000 34.590 1365 THR BBB O 1
ATOM 1426 N N . VAL B 1 54 ? 132.375 64.325 69.808 1.000 28.355 1366 VAL BBB N 1
ATOM 1427 C CA . VAL B 1 54 ? 133.450 63.371 69.415 1.000 26.571 1366 VAL BBB CA 1
ATOM 1428 C C . VAL B 1 54 ? 133.822 63.648 67.949 1.000 26.852 1366 VAL BBB C 1
ATOM 1429 O O . VAL B 1 54 ? 135.031 63.770 67.649 1.000 26.142 1366 VAL BBB O 1
ATOM 1433 N N . ARG B 1 55 ? 132.830 63.744 67.066 1.000 28.299 1367 ARG BBB N 1
ATOM 1434 C CA . ARG B 1 55 ? 133.030 63.980 65.610 1.000 35.855 1367 ARG BBB CA 1
ATOM 1435 C C . ARG B 1 55 ? 133.803 65.282 65.396 1.000 33.595 1367 ARG BBB C 1
ATOM 1436 O O . ARG B 1 55 ? 134.757 65.284 64.603 1.000 34.341 1367 ARG BBB O 1
ATOM 1444 N N . GLU B 1 56 ? 133.439 66.333 66.125 1.000 34.581 1368 GLU BBB N 1
ATOM 1445 C CA . GLU B 1 56 ? 134.091 67.668 66.039 1.000 40.484 1368 GLU BBB CA 1
ATOM 1446 C C . GLU B 1 56 ? 135.543 67.592 66.517 1.000 35.125 1368 GLU BBB C 1
ATOM 1447 O O . GLU B 1 56 ? 136.399 68.165 65.859 1.000 35.845 1368 GLU BBB O 1
ATOM 1453 N N . THR B 1 57 ? 135.808 66.906 67.633 1.000 35.311 1369 THR BBB N 1
ATOM 1454 C CA . THR B 1 57 ? 137.166 66.738 68.218 1.000 32.339 1369 THR BBB CA 1
ATOM 1455 C C . THR B 1 57 ? 138.058 66.023 67.211 1.000 33.012 1369 THR BBB C 1
ATOM 1456 O O . THR B 1 57 ? 139.204 66.448 67.056 1.000 36.759 1369 THR BBB O 1
ATOM 1460 N N . LEU B 1 58 ? 137.532 64.992 66.535 1.000 34.394 1370 LEU BBB N 1
ATOM 1461 C CA . LEU B 1 58 ? 138.275 64.243 65.485 1.000 34.578 1370 LEU BBB CA 1
ATOM 1462 C C . LEU B 1 58 ? 138.592 65.187 64.316 1.000 39.423 1370 LEU BBB C 1
ATOM 1463 O O . LEU B 1 58 ? 139.782 65.320 63.973 1.000 41.715 1370 LEU BBB O 1
ATOM 1468 N N . GLU B 1 59 ? 137.562 65.834 63.761 1.000 44.976 1371 GLU BBB N 1
ATOM 1469 C CA . GLU B 1 59 ? 137.660 66.737 62.575 1.000 47.954 1371 GLU BBB CA 1
ATOM 1470 C C . GLU B 1 59 ? 138.701 67.833 62.844 1.000 47.587 1371 GLU BBB C 1
ATOM 1471 O O . GLU B 1 59 ? 139.452 68.154 61.925 1.000 52.500 1371 GLU BBB O 1
ATOM 1477 N N . ALA B 1 60 ? 138.774 68.345 64.067 1.000 46.029 1372 ALA BBB N 1
ATOM 1478 C CA . ALA B 1 60 ? 139.744 69.381 64.499 1.000 46.633 1372 ALA BBB CA 1
ATOM 1479 C C . ALA B 1 60 ? 141.142 68.788 64.713 1.000 46.320 1372 ALA BBB C 1
ATOM 1480 O O . ALA B 1 60 ? 142.040 69.566 65.057 1.000 48.650 1372 ALA BBB O 1
ATOM 1482 N N . GLY B 1 61 ? 141.316 67.474 64.562 1.000 44.095 1373 GLY BBB N 1
ATOM 1483 C CA . GLY B 1 61 ? 142.601 66.780 64.788 1.000 41.423 1373 GLY BBB CA 1
ATOM 1484 C C . GLY B 1 61 ? 143.074 66.840 66.231 1.000 37.005 1373 GLY BBB C 1
ATOM 1485 O O . GLY B 1 61 ? 144.280 66.835 66.434 1.000 42.699 1373 GLY BBB O 1
ATOM 1486 N N . ASN B 1 62 ? 142.183 66.840 67.222 1.000 36.298 1374 ASN BBB N 1
ATOM 1487 C CA . ASN B 1 62 ? 142.581 66.914 68.654 1.000 36.251 1374 ASN BBB CA 1
ATOM 1488 C C . ASN B 1 62 ? 142.639 65.530 69.314 1.000 40.190 1374 ASN BBB C 1
ATOM 1489 O O . ASN B 1 62 ? 142.823 65.489 70.545 1.000 38.316 1374 ASN BBB O 1
ATOM 1494 N N . TYR B 1 63 ? 142.494 64.437 68.550 1.000 33.832 1375 TYR BBB N 1
ATOM 1495 C CA . TYR B 1 63 ? 142.794 63.065 69.036 1.000 30.661 1375 TYR BBB CA 1
ATOM 1496 C C . TYR B 1 63 ? 144.125 62.628 68.417 1.000 31.447 1375 TYR BBB C 1
ATOM 1497 O O . TYR B 1 63 ? 144.284 62.736 67.201 1.000 31.535 1375 TYR BBB O 1
ATOM 1506 N N . GLU B 1 64 ? 145.078 62.185 69.226 1.000 32.112 1376 GLU BBB N 1
ATOM 1507 C CA . GLU B 1 64 ? 146.415 61.744 68.743 1.000 36.297 1376 GLU BBB CA 1
ATOM 1508 C C . GLU B 1 64 ? 146.423 60.231 68.543 1.000 35.196 1376 GLU BBB C 1
ATOM 1509 O O . GLU B 1 64 ? 147.374 59.751 67.942 1.000 38.465 1376 GLU BBB O 1
ATOM 1515 N N . SER B 1 65 ? 145.421 59.494 69.030 1.000 31.872 1377 SER BBB N 1
ATOM 1516 C CA . SER B 1 65 ? 145.342 58.013 68.898 1.000 30.116 1377 SER BBB CA 1
ATOM 1517 C C . SER B 1 65 ? 143.888 57.575 68.948 1.000 33.541 1377 SER BBB C 1
ATOM 1518 O O . SER B 1 65 ? 143.039 58.294 69.469 1.000 30.656 1377 SER BBB O 1
ATOM 1521 N N . PRO B 1 66 ? 143.534 56.402 68.392 1.000 32.990 1378 PRO BBB N 1
ATOM 1522 C CA . PRO B 1 66 ? 142.157 55.932 68.479 1.000 30.593 1378 PRO BBB CA 1
ATOM 1523 C C . PRO B 1 66 ? 141.746 55.609 69.933 1.000 25.723 1378 PRO BBB C 1
ATOM 1524 O O . PRO B 1 66 ? 140.565 55.675 70.230 1.000 25.059 1378 PRO BBB O 1
ATOM 1528 N N . MET B 1 67 ? 142.680 55.260 70.804 1.000 27.050 1379 MET BBB N 1
ATOM 1529 C CA . MET B 1 67 ? 142.383 54.967 72.237 1.000 30.480 1379 MET BBB CA 1
ATOM 1530 C C . MET B 1 67 ? 141.879 56.264 72.923 1.000 27.382 1379 MET BBB C 1
ATOM 1531 O O . MET B 1 67 ? 140.982 56.169 73.751 1.000 27.536 1379 MET BBB O 1
ATOM 1536 N N . GLU B 1 68 ? 142.413 57.440 72.569 1.000 26.142 1380 GLU BBB N 1
ATOM 1537 C CA . GLU B 1 68 ? 141.908 58.750 73.104 1.000 28.234 1380 GLU BBB CA 1
ATOM 1538 C C . GLU B 1 68 ? 140.447 58.931 72.681 1.000 26.380 1380 GLU BBB C 1
ATOM 1539 O O . GLU B 1 68 ? 139.625 59.292 73.530 1.000 29.397 1380 GLU BBB O 1
ATOM 1545 N N . LEU B 1 69 ? 140.108 58.636 71.429 1.000 26.002 1381 LEU BBB N 1
ATOM 1546 C CA . LEU B 1 69 ? 138.708 58.733 70.927 1.000 27.575 1381 LEU BBB CA 1
ATOM 1547 C C . LEU B 1 69 ? 137.814 57.741 71.682 1.000 26.813 1381 LEU BBB C 1
ATOM 1548 O O . LEU B 1 69 ? 136.692 58.129 72.104 1.000 26.706 1381 LEU BBB O 1
ATOM 1553 N N . CYS B 1 70 ? 138.277 56.508 71.855 1.000 28.082 1382 CYS BBB N 1
ATOM 1554 C CA . CYS B 1 70 ? 137.544 55.456 72.628 1.000 28.788 1382 CYS BBB CA 1
ATOM 1555 C C . CYS B 1 70 ? 137.190 55.942 74.035 1.000 29.317 1382 CYS BBB C 1
ATOM 1556 O O . CYS B 1 70 ? 136.114 55.586 74.497 1.000 29.305 1382 CYS BBB O 1
ATOM 1559 N N . LYS B 1 71 ? 138.073 56.668 74.717 1.000 30.305 1383 LYS BBB N 1
ATOM 1560 C CA . LYS B 1 71 ? 137.833 57.132 76.111 1.000 34.286 1383 LYS BBB CA 1
ATOM 1561 C C . LYS B 1 71 ? 136.616 58.082 76.124 1.000 30.497 1383 LYS BBB C 1
ATOM 1562 O O . LYS B 1 71 ? 135.806 57.993 77.060 1.000 30.200 1383 LYS BBB O 1
ATOM 1568 N N . ASP B 1 72 ? 136.462 58.946 75.111 1.000 26.519 1384 ASP BBB N 1
ATOM 1569 C CA . ASP B 1 72 ? 135.301 59.866 75.061 1.000 24.439 1384 ASP BBB CA 1
ATOM 1570 C C . ASP B 1 72 ? 134.034 59.055 74.755 1.000 24.377 1384 ASP BBB C 1
ATOM 1571 O O . ASP B 1 72 ? 133.008 59.304 75.384 1.000 22.765 1384 ASP BBB O 1
ATOM 1576 N N . VAL B 1 73 ? 134.094 58.083 73.862 1.000 23.198 1385 VAL BBB N 1
ATOM 1577 C CA . VAL B 1 73 ? 132.902 57.263 73.523 1.000 24.139 1385 VAL BBB CA 1
ATOM 1578 C C . VAL B 1 73 ? 132.469 56.447 74.756 1.000 27.828 1385 VAL BBB C 1
ATOM 1579 O O . VAL B 1 73 ? 131.240 56.365 74.988 1.000 26.727 1385 VAL BBB O 1
ATOM 1583 N N . ARG B 1 74 ? 133.417 55.913 75.534 1.000 29.178 1386 ARG BBB N 1
ATOM 1584 C CA . ARG B 1 74 ? 133.145 55.137 76.783 1.000 30.982 1386 ARG BBB CA 1
ATOM 1585 C C . ARG B 1 74 ? 132.335 56.020 77.748 1.000 29.200 1386 ARG BBB C 1
ATOM 1586 O O . ARG B 1 74 ? 131.398 55.537 78.386 1.000 27.484 1386 ARG BBB O 1
ATOM 1594 N N . LEU B 1 75 ? 132.669 57.294 77.815 1.000 25.224 1387 LEU BBB N 1
ATOM 1595 C CA . LEU B 1 75 ? 132.012 58.288 78.692 1.000 27.132 1387 LEU BBB CA 1
ATOM 1596 C C . LEU B 1 75 ? 130.530 58.465 78.301 1.000 24.464 1387 LEU BBB C 1
ATOM 1597 O O . LEU B 1 75 ? 129.685 58.607 79.196 1.000 24.242 1387 LEU BBB O 1
ATOM 1602 N N . ILE B 1 76 ? 130.202 58.403 77.002 1.000 22.071 1388 ILE BBB N 1
ATOM 1603 C CA . ILE B 1 76 ? 128.789 58.502 76.551 1.000 22.202 1388 ILE BBB CA 1
ATOM 1604 C C . ILE B 1 76 ? 127.993 57.357 77.191 1.000 23.424 1388 ILE BBB C 1
ATOM 1605 O O . ILE B 1 76 ? 126.900 57.621 77.759 1.000 21.555 1388 ILE BBB O 1
ATOM 1610 N N . PHE B 1 77 ? 128.527 56.132 77.169 1.000 22.990 1389 PHE BBB N 1
ATOM 1611 C CA . PHE B 1 77 ? 127.819 54.944 77.727 1.000 23.448 1389 PHE BBB CA 1
ATOM 1612 C C . PHE B 1 77 ? 127.834 54.942 79.261 1.000 24.216 1389 PHE BBB C 1
ATOM 1613 O O . PHE B 1 77 ? 126.825 54.541 79.867 1.000 25.634 1389 PHE BBB O 1
ATOM 1621 N N A SER B 1 78 ? 128.934 55.372 79.884 0.500 26.916 1390 SER BBB N 1
ATOM 1622 N N B SER B 1 78 ? 128.942 55.363 79.886 0.500 24.694 1390 SER BBB N 1
ATOM 1623 C CA A SER B 1 78 ? 129.035 55.505 81.364 0.500 27.339 1390 SER BBB CA 1
ATOM 1624 C CA B SER B 1 78 ? 129.047 55.510 81.368 0.500 23.809 1390 SER BBB CA 1
ATOM 1625 C C A SER B 1 78 ? 127.995 56.521 81.865 0.500 26.874 1390 SER BBB C 1
ATOM 1626 C C B SER B 1 78 ? 127.989 56.515 81.860 0.500 24.833 1390 SER BBB C 1
ATOM 1627 O O A SER B 1 78 ? 127.318 56.236 82.874 0.500 27.265 1390 SER BBB O 1
ATOM 1628 O O B SER B 1 78 ? 127.314 56.233 82.877 0.500 25.227 1390 SER BBB O 1
ATOM 1633 N N . ASN B 1 79 ? 127.859 57.662 81.192 1.000 25.607 1391 ASN BBB N 1
ATOM 1634 C CA . ASN B 1 79 ? 126.868 58.709 81.591 1.000 24.444 1391 ASN BBB CA 1
ATOM 1635 C C . ASN B 1 79 ? 125.449 58.155 81.422 1.000 23.707 1391 ASN BBB C 1
ATOM 1636 O O . ASN B 1 79 ? 124.610 58.367 82.324 1.000 21.996 1391 ASN BBB O 1
ATOM 1641 N N . SER B 1 80 ? 125.158 57.450 80.326 1.000 23.613 1392 SER BBB N 1
ATOM 1642 C CA . SER B 1 80 ? 123.803 56.900 80.062 1.000 23.878 1392 SER BBB CA 1
ATOM 1643 C C . SER B 1 80 ? 123.367 55.992 81.226 1.000 23.946 1392 SER BBB C 1
ATOM 1644 O O . SER B 1 80 ? 122.235 56.160 81.743 1.000 22.906 1392 SER BBB O 1
ATOM 1647 N N . LYS B 1 81 ? 124.240 55.063 81.634 1.000 24.207 1393 LYS BBB N 1
ATOM 1648 C CA . LYS B 1 81 ? 123.924 54.118 82.735 1.000 22.397 1393 LYS BBB CA 1
ATOM 1649 C C . LYS B 1 81 ? 123.778 54.870 84.073 1.000 24.112 1393 LYS BBB C 1
ATOM 1650 O O . LYS B 1 81 ? 122.849 54.549 84.853 1.000 21.845 1393 LYS BBB O 1
ATOM 1656 N N . ALA B 1 82 ? 124.648 55.844 84.354 1.000 20.798 1394 ALA BBB N 1
ATOM 1657 C CA . ALA B 1 82 ? 124.638 56.565 85.645 1.000 23.669 1394 ALA BBB CA 1
ATOM 1658 C C . ALA B 1 82 ? 123.324 57.348 85.806 1.000 22.054 1394 ALA BBB C 1
ATOM 1659 O O . ALA B 1 82 ? 122.755 57.345 86.934 1.000 22.667 1394 ALA BBB O 1
ATOM 1661 N N . TYR B 1 83 ? 122.820 57.967 84.734 1.000 24.527 1395 TYR BBB N 1
ATOM 1662 C CA . TYR B 1 83 ? 121.628 58.855 84.820 1.000 24.077 1395 TYR BBB CA 1
ATOM 1663 C C . TYR B 1 83 ? 120.340 58.004 84.751 1.000 23.352 1395 TYR BBB C 1
ATOM 1664 O O . TYR B 1 83 ? 119.381 58.346 85.486 1.000 23.648 1395 TYR BBB O 1
ATOM 1673 N N . THR B 1 84 ? 120.320 56.935 83.944 1.000 24.185 1396 THR BBB N 1
ATOM 1674 C CA . THR B 1 84 ? 119.156 56.022 83.821 1.000 25.851 1396 THR BBB CA 1
ATOM 1675 C C . THR B 1 84 ? 119.606 54.566 83.962 1.000 24.703 1396 THR BBB C 1
ATOM 1676 O O . THR B 1 84 ? 119.758 53.842 82.970 1.000 24.388 1396 THR BBB O 1
ATOM 1680 N N . PRO B 1 85 ? 119.823 54.069 85.195 1.000 24.479 1397 PRO BBB N 1
ATOM 1681 C CA . PRO B 1 85 ? 120.269 52.689 85.382 1.000 25.181 1397 PRO BBB CA 1
ATOM 1682 C C . PRO B 1 85 ? 119.194 51.590 85.214 1.000 30.704 1397 PRO BBB C 1
ATOM 1683 O O . PRO B 1 85 ? 119.556 50.430 85.147 1.000 30.994 1397 PRO BBB O 1
ATOM 1687 N N . SER B 1 86 ? 117.912 51.954 85.152 1.000 31.161 1398 SER BBB N 1
ATOM 1688 C CA . SER B 1 86 ? 116.797 50.981 85.088 1.000 32.941 1398 SER BBB CA 1
ATOM 1689 C C . SER B 1 86 ? 116.952 50.145 83.816 1.000 33.295 1398 SER BBB C 1
ATOM 1690 O O . SER B 1 86 ? 116.877 50.718 82.689 1.000 29.228 1398 SER BBB O 1
ATOM 1693 N N . LYS B 1 87 ? 117.128 48.839 84.007 1.000 30.335 1399 LYS BBB N 1
ATOM 1694 C CA . LYS B 1 87 ? 117.260 47.831 82.933 1.000 36.833 1399 LYS BBB CA 1
ATOM 1695 C C . LYS B 1 87 ? 115.961 47.709 82.126 1.000 38.195 1399 LYS BBB C 1
ATOM 1696 O O . LYS B 1 87 ? 116.048 47.208 81.004 1.000 36.184 1399 LYS BBB O 1
ATOM 1702 N N . ARG B 1 88 ? 114.819 48.205 82.602 1.000 39.030 1400 ARG BBB N 1
ATOM 1703 C CA . ARG B 1 88 ? 113.539 48.147 81.829 1.000 45.935 1400 ARG BBB CA 1
ATOM 1704 C C . ARG B 1 88 ? 113.309 49.424 80.992 1.000 44.746 1400 ARG BBB C 1
ATOM 1705 O O . ARG B 1 88 ? 112.325 49.464 80.245 1.000 42.427 1400 ARG BBB O 1
ATOM 1713 N N . SER B 1 89 ? 114.166 50.443 81.094 1.000 36.060 1401 SER BBB N 1
ATOM 1714 C CA . SER B 1 89 ? 113.992 51.713 80.344 1.000 34.018 1401 SER BBB CA 1
ATOM 1715 C C . SER B 1 89 ? 114.364 51.493 78.876 1.000 33.346 1401 SER BBB C 1
ATOM 1716 O O . SER B 1 89 ? 115.208 50.620 78.573 1.000 32.481 1401 SER BBB O 1
ATOM 1719 N N . ARG B 1 90 ? 113.788 52.291 77.985 1.000 35.538 1402 ARG BBB N 1
ATOM 1720 C CA . ARG B 1 90 ? 114.086 52.258 76.529 1.000 37.449 1402 ARG BBB CA 1
ATOM 1721 C C . ARG B 1 90 ? 115.562 52.650 76.310 1.000 34.258 1402 ARG BBB C 1
ATOM 1722 O O . ARG B 1 90 ? 116.264 51.989 75.523 1.000 30.542 1402 ARG BBB O 1
ATOM 1730 N N . ILE B 1 91 ? 116.044 53.688 77.006 1.000 31.865 1403 ILE BBB N 1
ATOM 1731 C CA . ILE B 1 91 ? 117.427 54.200 76.762 1.000 31.491 1403 ILE BBB CA 1
ATOM 1732 C C . ILE B 1 91 ? 118.458 53.148 77.196 1.000 31.218 1403 ILE BBB C 1
ATOM 1733 O O . ILE B 1 91 ? 119.519 53.087 76.566 1.000 34.628 1403 ILE BBB O 1
ATOM 1738 N N . TYR B 1 92 ? 118.197 52.341 78.230 1.000 29.151 1404 TYR BBB N 1
ATOM 1739 C CA . TYR B 1 92 ? 119.164 51.295 78.661 1.000 30.761 1404 TYR BBB CA 1
ATOM 1740 C C . TYR B 1 92 ? 119.380 50.280 77.525 1.000 29.483 1404 TYR BBB C 1
ATOM 1741 O O . TYR B 1 92 ? 120.546 49.908 77.251 1.000 28.149 1404 TYR BBB O 1
ATOM 1750 N N . SER B 1 93 ? 118.303 49.835 76.878 1.000 29.444 1405 SER BBB N 1
ATOM 1751 C CA . SER B 1 93 ? 118.408 48.807 75.797 1.000 32.174 1405 SER BBB CA 1
ATOM 1752 C C . SER B 1 93 ? 119.050 49.405 74.542 1.000 32.504 1405 SER BBB C 1
ATOM 1753 O O . SER B 1 93 ? 119.863 48.696 73.917 1.000 33.243 1405 SER BBB O 1
ATOM 1756 N N . MET B 1 94 ? 118.727 50.653 74.202 1.000 30.969 1406 MET BBB N 1
ATOM 1757 C CA . MET B 1 94 ? 119.405 51.395 73.107 1.000 35.277 1406 MET BBB CA 1
ATOM 1758 C C . MET B 1 94 ? 120.916 51.507 73.390 1.000 33.880 1406 MET BBB C 1
ATOM 1759 O O . MET B 1 94 ? 121.698 51.330 72.444 1.000 28.978 1406 MET BBB O 1
ATOM 1764 N N . SER B 1 95 ? 121.306 51.799 74.636 1.000 29.908 1407 SER BBB N 1
ATOM 1765 C CA . SER B 1 95 ? 122.725 51.951 75.057 1.000 31.824 1407 SER BBB CA 1
ATOM 1766 C C . SER B 1 95 ? 123.447 50.606 74.873 1.000 30.141 1407 SER BBB C 1
ATOM 1767 O O . SER B 1 95 ? 124.591 50.601 74.371 1.000 25.760 1407 SER BBB O 1
ATOM 1770 N N . LEU B 1 96 ? 122.843 49.505 75.317 1.000 32.816 1408 LEU BBB N 1
ATOM 1771 C CA . LEU B 1 96 ? 123.492 48.160 75.241 1.000 36.677 1408 LEU BBB CA 1
ATOM 1772 C C . LEU B 1 96 ? 123.777 47.797 73.777 1.000 31.521 1408 LEU BBB C 1
ATOM 1773 O O . LEU B 1 96 ? 124.919 47.305 73.481 1.000 33.634 1408 LEU BBB O 1
ATOM 1778 N N . ARG B 1 97 ? 122.819 48.029 72.882 1.000 31.491 1409 ARG BBB N 1
ATOM 1779 C CA . ARG B 1 97 ? 122.940 47.637 71.441 1.000 34.134 1409 ARG BBB CA 1
ATOM 1780 C C . ARG B 1 97 ? 123.998 48.508 70.759 1.000 31.882 1409 ARG BBB C 1
ATOM 1781 O O . ARG B 1 97 ? 124.846 47.959 70.043 1.000 29.019 1409 ARG BBB O 1
ATOM 1789 N N . LEU B 1 98 ? 123.978 49.826 70.995 1.000 29.689 1410 LEU BBB N 1
ATOM 1790 C CA . LEU B 1 98 ? 124.907 50.771 70.333 1.000 27.070 1410 LEU BBB CA 1
ATOM 1791 C C . LEU B 1 98 ? 126.339 50.530 70.841 1.000 25.729 1410 LEU BBB C 1
ATOM 1792 O O . LEU B 1 98 ? 127.277 50.635 70.059 1.000 25.289 1410 LEU BBB O 1
ATOM 1797 N N . SER B 1 99 ? 126.508 50.207 72.120 1.000 26.909 1411 SER BBB N 1
ATOM 1798 C CA . SER B 1 99 ? 127.816 49.890 72.742 1.000 26.301 1411 SER BBB CA 1
ATOM 1799 C C . SER B 1 99 ? 128.409 48.627 72.075 1.000 27.182 1411 SER BBB C 1
ATOM 1800 O O . SER B 1 99 ? 129.595 48.645 71.702 1.000 27.466 1411 SER BBB O 1
ATOM 1803 N N . ALA B 1 100 ? 127.618 47.563 71.919 1.000 31.163 1412 ALA BBB N 1
ATOM 1804 C CA . ALA B 1 100 ? 128.021 46.309 71.207 1.000 30.625 1412 ALA BBB CA 1
ATOM 1805 C C . ALA B 1 100 ? 128.455 46.647 69.765 1.000 29.055 1412 ALA BBB C 1
ATOM 1806 O O . ALA B 1 100 ? 129.540 46.215 69.338 1.000 28.001 1412 ALA BBB O 1
ATOM 1808 N N . PHE B 1 101 ? 127.669 47.464 69.056 1.000 30.641 1413 PHE BBB N 1
ATOM 1809 C CA . PHE B 1 101 ? 127.943 47.891 67.663 1.000 31.691 1413 PHE BBB CA 1
ATOM 1810 C C . PHE B 1 101 ? 129.294 48.599 67.613 1.000 32.333 1413 PHE BBB C 1
ATOM 1811 O O . PHE B 1 101 ? 130.145 48.220 66.798 1.000 28.582 1413 PHE BBB O 1
ATOM 1819 N N . PHE B 1 102 ? 129.514 49.584 68.488 1.000 28.051 1414 PHE BBB N 1
ATOM 1820 C CA . PHE B 1 102 ? 130.778 50.357 68.538 1.000 26.385 1414 PHE BBB CA 1
ATOM 1821 C C . PHE B 1 102 ? 131.951 49.416 68.814 1.000 26.275 1414 PHE BBB C 1
ATOM 1822 O O . PHE B 1 102 ? 132.970 49.477 68.080 1.000 26.276 1414 PHE BBB O 1
ATOM 1830 N N . GLU B 1 103 ? 131.858 48.566 69.840 1.000 29.014 1415 GLU BBB N 1
ATOM 1831 C CA . GLU B 1 103 ? 132.990 47.689 70.260 1.000 30.637 1415 GLU BBB CA 1
ATOM 1832 C C . GLU B 1 103 ? 133.375 46.722 69.122 1.000 32.169 1415 GLU BBB C 1
ATOM 1833 O O . GLU B 1 103 ? 134.576 46.492 68.935 1.000 29.171 1415 GLU BBB O 1
ATOM 1839 N N . GLU B 1 104 ? 132.397 46.181 68.391 1.000 31.182 1416 GLU BBB N 1
ATOM 1840 C CA . GLU B 1 104 ? 132.670 45.126 67.381 1.000 33.090 1416 GLU BBB CA 1
ATOM 1841 C C . GLU B 1 104 ? 133.349 45.806 66.183 1.000 33.065 1416 GLU BBB C 1
ATOM 1842 O O . GLU B 1 104 ? 134.177 45.122 65.579 1.000 34.374 1416 GLU BBB O 1
ATOM 1848 N N . HIS B 1 105 ? 133.108 47.090 65.883 1.000 31.290 1417 HIS BBB N 1
ATOM 1849 C CA . HIS B 1 105 ? 133.767 47.800 64.758 1.000 30.643 1417 HIS BBB CA 1
ATOM 1850 C C . HIS B 1 105 ? 135.116 48.379 65.199 1.000 31.355 1417 HIS BBB C 1
ATOM 1851 O O . HIS B 1 105 ? 136.042 48.430 64.365 1.000 31.079 1417 HIS BBB O 1
ATOM 1858 N N . ILE B 1 106 ? 135.247 48.854 66.436 1.000 30.724 1418 ILE BBB N 1
ATOM 1859 C CA . ILE B 1 106 ? 136.472 49.584 66.865 1.000 28.831 1418 ILE BBB CA 1
ATOM 1860 C C . ILE B 1 106 ? 137.590 48.576 67.108 1.000 31.122 1418 ILE BBB C 1
ATOM 1861 O O . ILE B 1 106 ? 138.770 48.978 67.040 1.000 29.336 1418 ILE BBB O 1
ATOM 1866 N N . SER B 1 107 ? 137.265 47.319 67.434 1.000 29.063 1419 SER BBB N 1
ATOM 1867 C CA . SER B 1 107 ? 138.258 46.247 67.721 1.000 31.503 1419 SER BBB CA 1
ATOM 1868 C C . SER B 1 107 ? 139.349 46.195 66.641 1.000 29.388 1419 SER BBB C 1
ATOM 1869 O O . SER B 1 107 ? 140.535 46.236 66.998 1.000 28.328 1419 SER BBB O 1
ATOM 1872 N N . SER B 1 108 ? 138.977 46.114 65.367 1.000 31.400 1420 SER BBB N 1
ATOM 1873 C CA . SER B 1 108 ? 139.965 45.943 64.270 1.000 33.982 1420 SER BBB CA 1
ATOM 1874 C C . SER B 1 108 ? 140.674 47.279 63.997 1.000 33.104 1420 SER BBB C 1
ATOM 1875 O O . SER B 1 108 ? 141.835 47.227 63.563 1.000 28.315 1420 SER BBB O 1
ATOM 1878 N N . VAL B 1 109 ? 140.058 48.424 64.303 1.000 30.800 1421 VAL BBB N 1
ATOM 1879 C CA . VAL B 1 109 ? 140.739 49.754 64.234 1.000 29.251 1421 VAL BBB CA 1
ATOM 1880 C C . VAL B 1 109 ? 141.874 49.781 65.252 1.000 27.606 1421 VAL BBB C 1
ATOM 1881 O O . VAL B 1 109 ? 142.986 50.171 64.899 1.000 26.744 1421 VAL BBB O 1
ATOM 1885 N N . LEU B 1 110 ? 141.630 49.352 66.486 1.000 28.733 1422 LEU BBB N 1
ATOM 1886 C CA . LEU B 1 110 ? 142.669 49.327 67.549 1.000 25.793 1422 LEU BBB CA 1
ATOM 1887 C C . LEU B 1 110 ? 143.758 48.299 67.210 1.000 30.204 1422 LEU BBB C 1
ATOM 1888 O O . LEU B 1 110 ? 144.945 48.614 67.416 1.000 28.453 1422 LEU BBB O 1
ATOM 1893 N N . SER B 1 111 ? 143.427 47.096 66.733 1.000 28.911 1423 SER BBB N 1
ATOM 1894 C CA . SER B 1 111 ? 144.470 46.055 66.470 1.000 31.482 1423 SER BBB CA 1
ATOM 1895 C C . SER B 1 111 ? 145.314 46.439 65.240 1.000 26.595 1423 SER BBB C 1
ATOM 1896 O O . SER B 1 111 ? 146.539 46.321 65.321 1.000 26.775 1423 SER BBB O 1
ATOM 1899 N N . ASP B 1 112 ? 144.713 46.995 64.188 1.000 27.480 1424 ASP BBB N 1
ATOM 1900 C CA . ASP B 1 112 ? 145.469 47.560 63.029 1.000 27.945 1424 ASP BBB CA 1
ATOM 1901 C C . ASP B 1 112 ? 146.445 48.649 63.496 1.000 29.110 1424 ASP BBB C 1
ATOM 1902 O O . ASP B 1 112 ? 147.605 48.624 63.052 1.000 31.402 1424 ASP BBB O 1
ATOM 1907 N N . TYR B 1 113 ? 145.996 49.558 64.365 1.000 28.871 1425 TYR BBB N 1
ATOM 1908 C CA . TYR B 1 113 ? 146.810 50.689 64.858 1.000 30.322 1425 TYR BBB CA 1
ATOM 1909 C C . TYR B 1 113 ? 147.986 50.153 65.683 1.000 32.871 1425 TYR BBB C 1
ATOM 1910 O O . TYR B 1 113 ? 149.140 50.602 65.441 1.000 31.776 1425 TYR BBB O 1
ATOM 1919 N N . LYS B 1 114 ? 147.717 49.214 66.595 1.000 32.554 1426 LYS BBB N 1
ATOM 1920 C CA . LYS B 1 114 ? 148.773 48.615 67.455 1.000 38.415 1426 LYS BBB CA 1
ATOM 1921 C C . LYS B 1 114 ? 149.793 47.848 66.609 1.000 37.102 1426 LYS BBB C 1
ATOM 1922 O O . LYS B 1 114 ? 150.987 47.990 66.905 1.000 32.619 1426 LYS BBB O 1
ATOM 1928 N N . SER B 1 115 ? 149.369 47.083 65.602 1.000 35.962 1427 SER BBB N 1
ATOM 1929 C CA . SER B 1 115 ? 150.280 46.415 64.620 1.000 35.503 1427 SER BBB CA 1
ATOM 1930 C C . SER B 1 115 ? 151.205 47.428 63.953 1.000 34.586 1427 SER BBB C 1
ATOM 1931 O O . SER B 1 115 ? 152.424 47.200 63.952 1.000 35.869 1427 SER BBB O 1
ATOM 1934 N N . ALA B 1 116 ? 150.638 48.486 63.395 1.000 32.098 1428 ALA BBB N 1
ATOM 1935 C CA . ALA B 1 116 ? 151.360 49.569 62.688 1.000 33.801 1428 ALA BBB CA 1
ATOM 1936 C C . ALA B 1 116 ? 152.386 50.197 63.639 1.000 38.912 1428 ALA BBB C 1
ATOM 1937 O O . ALA B 1 116 ? 153.532 50.425 63.217 1.000 42.645 1428 ALA BBB O 1
ATOM 1939 N N . LEU B 1 117 ? 152.013 50.395 64.901 1.000 42.041 1429 LEU BBB N 1
ATOM 1940 C CA . LEU B 1 117 ? 152.881 51.058 65.903 1.000 45.986 1429 LEU BBB CA 1
ATOM 1941 C C . LEU B 1 117 ? 154.099 50.171 66.218 1.000 46.903 1429 LEU BBB C 1
ATOM 1942 O O . LEU B 1 117 ? 155.231 50.677 66.256 1.000 47.094 1429 LEU BBB O 1
ATOM 1947 N N . ARG B 1 118 ? 153.882 48.876 66.410 1.000 46.913 1430 ARG BBB N 1
ATOM 1948 C CA . ARG B 1 118 ? 154.970 47.882 66.648 1.000 52.179 1430 ARG BBB CA 1
ATOM 1949 C C . ARG B 1 118 ? 155.967 47.970 65.490 1.000 59.901 1430 ARG BBB C 1
ATOM 1950 O O . ARG B 1 118 ? 157.169 48.089 65.774 1.000 62.030 1430 ARG BBB O 1
ATOM 1958 N N . PHE B 1 119 ? 155.473 47.959 64.240 1.000 56.926 1431 PHE BBB N 1
ATOM 1959 C CA . PHE B 1 119 ? 156.251 47.918 62.967 1.000 58.698 1431 PHE BBB CA 1
ATOM 1960 C C . PHE B 1 119 ? 157.341 49.007 62.945 1.000 60.295 1431 PHE BBB C 1
ATOM 1961 O O . PHE B 1 119 ? 158.429 48.724 62.446 1.000 70.115 1431 PHE BBB O 1
ATOM 1969 N N . HIS B 1 120 ? 157.089 50.181 63.528 1.000 72.728 1432 HIS BBB N 1
ATOM 1970 C CA . HIS B 1 120 ? 158.123 51.214 63.828 1.000 74.526 1432 HIS BBB CA 1
ATOM 1971 C C . HIS B 1 120 ? 158.919 50.773 65.066 1.000 72.152 1432 HIS BBB C 1
ATOM 1972 O O . HIS B 1 120 ? 158.517 51.139 66.188 1.000 74.730 1432 HIS BBB O 1
ATOM 1979 N N . LYS B 1 121 ? 159.989 49.998 64.853 1.000 70.556 1433 LYS BBB N 1
ATOM 1980 C CA . LYS B 1 121 ? 160.797 49.290 65.878 1.000 70.398 1433 LYS BBB CA 1
ATOM 1981 C C . LYS B 1 121 ? 161.295 47.964 65.292 1.000 68.453 1433 LYS BBB C 1
ATOM 1982 O O . LYS B 1 121 ? 161.989 47.975 64.272 1.000 69.012 1433 LYS BBB O 1
ATOM 1984 N N . TYR C 1 4 ? 83.691 76.464 118.190 1.000 75.663 1316 TYR CCC N 1
ATOM 1985 C CA . TYR C 1 4 ? 83.996 75.515 119.271 1.000 76.683 1316 TYR CCC CA 1
ATOM 1986 C C . TYR C 1 4 ? 83.564 74.089 118.903 1.000 70.962 1316 TYR CCC C 1
ATOM 1987 O O . TYR C 1 4 ? 83.304 73.330 119.844 1.000 73.451 1316 TYR CCC O 1
ATOM 1996 N N . ASP C 1 5 ? 83.528 73.722 117.614 1.000 66.641 1317 ASP CCC N 1
ATOM 1997 C CA . ASP C 1 5 ? 82.989 72.426 117.121 1.000 65.213 1317 ASP CCC CA 1
ATOM 1998 C C . ASP C 1 5 ? 84.129 71.414 116.917 1.000 69.233 1317 ASP CCC C 1
ATOM 1999 O O . ASP C 1 5 ? 84.908 71.588 115.971 1.000 64.967 1317 ASP CCC O 1
ATOM 2004 N N . ILE C 1 6 ? 84.192 70.357 117.738 1.000 71.840 1318 ILE CCC N 1
ATOM 2005 C CA . ILE C 1 6 ? 85.296 69.350 117.700 1.000 72.958 1318 ILE CCC CA 1
ATOM 2006 C C . ILE C 1 6 ? 85.083 68.367 116.542 1.000 64.380 1318 ILE CCC C 1
ATOM 2007 O O . ILE C 1 6 ? 85.947 67.496 116.382 1.000 62.747 1318 ILE CCC O 1
ATOM 2012 N N . GLN C 1 7 ? 83.993 68.474 115.778 1.000 61.341 1319 GLN CCC N 1
ATOM 2013 C CA . GLN C 1 7 ? 83.704 67.592 114.614 1.000 64.122 1319 GLN CCC CA 1
ATOM 2014 C C . GLN C 1 7 ? 83.976 68.332 113.302 1.000 57.901 1319 GLN CCC C 1
ATOM 2015 O O . GLN C 1 7 ? 83.963 67.677 112.248 1.000 62.112 1319 GLN CCC O 1
ATOM 2021 N N . ALA C 1 8 ? 84.170 69.649 113.357 1.000 54.952 1320 ALA CCC N 1
ATOM 2022 C CA . ALA C 1 8 ? 84.268 70.537 112.173 1.000 54.482 1320 ALA CCC CA 1
ATOM 2023 C C . ALA C 1 8 ? 85.448 70.132 111.269 1.000 58.791 1320 ALA CCC C 1
ATOM 2024 O O . ALA C 1 8 ? 85.377 70.391 110.061 1.000 55.431 1320 ALA CCC O 1
ATOM 2026 N N . TRP C 1 9 ? 86.507 69.542 111.835 1.000 56.484 1321 TRP CCC N 1
ATOM 2027 C CA . TRP C 1 9 ? 87.762 69.189 111.110 1.000 52.373 1321 TRP CCC CA 1
ATOM 2028 C C . TRP C 1 9 ? 87.490 68.116 110.042 1.000 51.962 1321 TRP CCC C 1
ATOM 2029 O O . TRP C 1 9 ? 88.182 68.113 109.012 1.000 52.503 1321 TRP CCC O 1
ATOM 2040 N N . LYS C 1 10 ? 86.520 67.234 110.275 1.000 50.060 1322 LYS CCC N 1
ATOM 2041 C CA . LYS C 1 10 ? 86.192 66.118 109.352 1.000 51.138 1322 LYS CCC CA 1
ATOM 2042 C C . LYS C 1 10 ? 85.805 66.685 107.980 1.000 55.705 1322 LYS CCC C 1
ATOM 2043 O O . LYS C 1 10 ? 86.416 66.274 106.986 1.000 48.785 1322 LYS CCC O 1
ATOM 2049 N N . LYS C 1 11 ? 84.867 67.633 107.928 1.000 60.329 1323 LYS CCC N 1
ATOM 2050 C CA . LYS C 1 11 ? 84.403 68.255 106.657 1.000 66.121 1323 LYS CCC CA 1
ATOM 2051 C C . LYS C 1 11 ? 85.505 69.165 106.090 1.000 58.792 1323 LYS CCC C 1
ATOM 2052 O O . LYS C 1 11 ? 85.656 69.182 104.873 1.000 60.454 1323 LYS CCC O 1
ATOM 2058 N N . GLN C 1 12 ? 86.232 69.914 106.922 1.000 54.417 1324 GLN CCC N 1
ATOM 2059 C CA . GLN C 1 12 ? 87.378 70.749 106.474 1.000 49.212 1324 GLN CCC CA 1
ATOM 2060 C C . GLN C 1 12 ? 88.423 69.872 105.746 1.000 45.717 1324 GLN CCC C 1
ATOM 2061 O O . GLN C 1 12 ? 88.882 70.259 104.648 1.000 50.402 1324 GLN CCC O 1
ATOM 2067 N N . CYS C 1 13 ? 88.791 68.725 106.322 1.000 45.373 1325 CYS CCC N 1
ATOM 2068 C CA . CYS C 1 13 ? 89.817 67.798 105.765 1.000 45.067 1325 CYS CCC CA 1
ATOM 2069 C C . CYS C 1 13 ? 89.282 67.167 104.475 1.000 47.622 1325 CYS CCC C 1
ATOM 2070 O O . CYS C 1 13 ? 90.063 67.007 103.507 1.000 43.881 1325 CYS CCC O 1
ATOM 2073 N N . GLU C 1 14 ? 87.981 66.868 104.433 1.000 52.110 1326 GLU CCC N 1
ATOM 2074 C CA . GLU C 1 14 ? 87.306 66.337 103.218 1.000 48.667 1326 GLU CCC CA 1
ATOM 2075 C C . GLU C 1 14 ? 87.454 67.350 102.088 1.000 45.032 1326 GLU CCC C 1
ATOM 2076 O O . GLU C 1 14 ? 87.815 66.912 101.001 1.000 44.271 1326 GLU CCC O 1
ATOM 2082 N N . GLU C 1 15 ? 87.212 68.638 102.340 1.000 45.331 1327 GLU CCC N 1
ATOM 2083 C CA . GLU C 1 15 ? 87.305 69.710 101.306 1.000 49.042 1327 GLU CCC CA 1
ATOM 2084 C C . GLU C 1 15 ? 88.771 69.856 100.870 1.000 47.004 1327 GLU CCC C 1
ATOM 2085 O O . GLU C 1 15 ? 88.994 69.993 99.650 1.000 41.599 1327 GLU CCC O 1
ATOM 2091 N N . LEU C 1 16 ? 89.727 69.838 101.813 1.000 43.073 1328 LEU CCC N 1
ATOM 2092 C CA . LEU C 1 16 ? 91.161 70.001 101.467 1.000 38.652 1328 LEU CCC CA 1
ATOM 2093 C C . LEU C 1 16 ? 91.600 68.845 100.551 1.000 35.419 1328 LEU CCC C 1
ATOM 2094 O O . LEU C 1 16 ? 92.232 69.123 99.506 1.000 37.409 1328 LEU CCC O 1
ATOM 2099 N N . LEU C 1 17 ? 91.232 67.601 100.888 1.000 33.856 1329 LEU CCC N 1
ATOM 2100 C CA . LEU C 1 17 ? 91.591 66.432 100.046 1.000 36.028 1329 LEU CCC CA 1
ATOM 2101 C C . LEU C 1 17 ? 90.960 66.586 98.641 1.000 38.665 1329 LEU CCC C 1
ATOM 2102 O O . LEU C 1 17 ? 91.643 66.268 97.633 1.000 32.729 1329 LEU CCC O 1
ATOM 2107 N N . ASN C 1 18 ? 89.703 67.052 98.547 1.000 38.811 1330 ASN CCC N 1
ATOM 2108 C CA . ASN C 1 18 ? 89.011 67.261 97.248 1.000 38.073 1330 ASN CCC CA 1
ATOM 2109 C C . ASN C 1 18 ? 89.808 68.289 96.425 1.000 35.707 1330 ASN CCC C 1
ATOM 2110 O O . ASN C 1 18 ? 89.998 68.035 95.228 1.000 35.762 1330 ASN CCC O 1
ATOM 2115 N N . LEU C 1 19 ? 90.295 69.382 97.025 1.000 35.654 1331 LEU CCC N 1
ATOM 2116 C CA . LEU C 1 19 ? 91.157 70.384 96.321 1.000 38.408 1331 LEU CCC CA 1
ATOM 2117 C C . LEU C 1 19 ? 92.457 69.717 95.845 1.000 37.751 1331 LEU CCC C 1
ATOM 2118 O O . LEU C 1 19 ? 92.906 70.016 94.736 1.000 38.745 1331 LEU CCC O 1
ATOM 2123 N N . ILE C 1 20 ? 93.070 68.863 96.665 1.000 36.948 1332 ILE CCC N 1
ATOM 2124 C CA . ILE C 1 20 ? 94.339 68.170 96.295 1.000 33.637 1332 ILE CCC CA 1
ATOM 2125 C C . ILE C 1 20 ? 94.093 67.296 95.061 1.000 31.005 1332 ILE CCC C 1
ATOM 2126 O O . ILE C 1 20 ? 94.897 67.353 94.138 1.000 29.707 1332 ILE CCC O 1
ATOM 2131 N N . PHE C 1 21 ? 93.024 66.502 95.043 1.000 30.970 1333 PHE CCC N 1
ATOM 2132 C CA . PHE C 1 21 ? 92.705 65.593 93.909 1.000 32.565 1333 PHE CCC CA 1
ATOM 2133 C C . PHE C 1 21 ? 92.508 66.393 92.607 1.000 33.028 1333 PHE CCC C 1
ATOM 2134 O O . PHE C 1 21 ? 92.793 65.812 91.550 1.000 37.184 1333 PHE CCC O 1
ATOM 2142 N N . GLN C 1 22 ? 92.124 67.671 92.691 1.000 34.892 1334 GLN CCC N 1
ATOM 2143 C CA . GLN C 1 22 ? 91.905 68.592 91.539 1.000 39.438 1334 GLN CCC CA 1
ATOM 2144 C C . GLN C 1 22 ? 93.225 69.216 91.053 1.000 41.563 1334 GLN CCC C 1
ATOM 2145 O O . GLN C 1 22 ? 93.244 69.704 89.920 1.000 46.461 1334 GLN CCC O 1
ATOM 2151 N N . CYS C 1 23 ? 94.257 69.292 91.902 1.000 40.506 1335 CYS CCC N 1
ATOM 2152 C CA . CYS C 1 23 ? 95.598 69.859 91.579 1.000 39.226 1335 CYS CCC CA 1
ATOM 2153 C C . CYS C 1 23 ? 96.357 68.867 90.675 1.000 37.198 1335 CYS CCC C 1
ATOM 2154 O O . CYS C 1 23 ? 96.421 67.676 91.036 1.000 33.927 1335 CYS CCC O 1
ATOM 2157 N N . GLU C 1 24 ? 96.895 69.321 89.528 1.000 32.417 1336 GLU CCC N 1
ATOM 2158 C CA . GLU C 1 24 ? 97.684 68.474 88.599 1.000 37.708 1336 GLU CCC CA 1
ATOM 2159 C C . GLU C 1 24 ? 98.892 67.858 89.327 1.000 32.061 1336 GLU CCC C 1
ATOM 2160 O O . GLU C 1 24 ? 99.276 66.724 88.954 1.000 31.948 1336 GLU CCC O 1
ATOM 2166 N N . ASP C 1 25 ? 99.459 68.582 90.310 1.000 29.644 1337 ASP CCC N 1
ATOM 2167 C CA . ASP C 1 25 ? 100.670 68.147 91.067 1.000 31.220 1337 ASP CCC CA 1
ATOM 2168 C C . ASP C 1 25 ? 100.389 66.853 91.867 1.000 28.585 1337 ASP CCC C 1
ATOM 2169 O O . ASP C 1 25 ? 101.369 66.193 92.268 1.000 28.951 1337 ASP CCC O 1
ATOM 2174 N N . S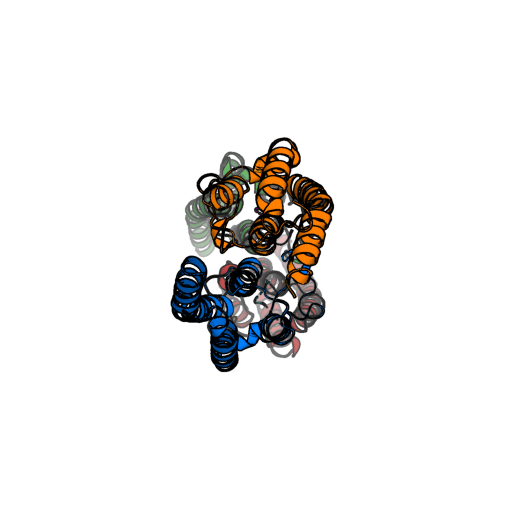ER C 1 26 ? 99.124 66.503 92.111 1.000 29.836 1338 SER CCC N 1
ATOM 2175 C CA . SER C 1 26 ? 98.733 65.354 92.976 1.000 31.446 1338 SER CCC CA 1
ATOM 2176 C C . SER C 1 26 ? 98.741 64.024 92.211 1.000 30.711 1338 SER CCC C 1
ATOM 2177 O O . SER C 1 26 ? 98.715 62.956 92.859 1.000 29.213 1338 SER CCC O 1
ATOM 2180 N N . GLU C 1 27 ? 98.809 64.062 90.885 1.000 30.712 1339 GLU CCC N 1
ATOM 2181 C CA . GLU C 1 27 ? 98.579 62.872 90.017 1.000 29.997 1339 GLU CCC CA 1
ATOM 2182 C C . GLU C 1 27 ? 99.448 61.686 90.434 1.000 27.257 1339 GLU CCC C 1
ATOM 2183 O O . GLU C 1 27 ? 98.929 60.570 90.569 1.000 27.179 1339 GLU CCC O 1
ATOM 2189 N N . PRO C 1 28 ? 100.779 61.839 90.660 1.000 29.868 1340 PRO CCC N 1
ATOM 2190 C CA . PRO C 1 28 ? 101.623 60.700 91.053 1.000 28.334 1340 PRO CCC CA 1
ATOM 2191 C C . PRO C 1 28 ? 101.318 60.113 92.450 1.000 25.575 1340 PRO CCC C 1
ATOM 2192 O O . PRO C 1 28 ? 101.785 59.040 92.741 1.000 28.308 1340 PRO CCC O 1
ATOM 2196 N N . PHE C 1 29 ? 100.543 60.814 93.271 1.000 25.603 1341 PHE CCC N 1
ATOM 2197 C CA . PHE C 1 29 ? 100.269 60.486 94.697 1.000 24.023 1341 PHE CCC CA 1
ATOM 2198 C C . PHE C 1 29 ? 98.816 60.036 94.916 1.000 26.705 1341 PHE CCC C 1
ATOM 2199 O O . PHE C 1 29 ? 98.444 59.821 96.093 1.000 27.672 1341 PHE CCC O 1
ATOM 2207 N N . ARG C 1 30 ? 98.002 59.938 93.852 1.000 30.093 1342 ARG CCC N 1
ATOM 2208 C CA . ARG C 1 30 ? 96.540 59.674 93.974 1.000 31.890 1342 ARG CCC CA 1
ATOM 2209 C C . ARG C 1 30 ? 96.273 58.199 94.272 1.000 33.209 1342 ARG CCC C 1
ATOM 2210 O O . ARG C 1 30 ? 95.170 57.906 94.749 1.000 44.902 1342 ARG CCC O 1
ATOM 2218 N N . GLN C 1 31 ? 97.230 57.314 93.999 1.000 31.842 1343 GLN CCC N 1
ATOM 2219 C CA . GLN C 1 31 ? 97.062 55.858 94.196 1.000 33.935 1343 GLN CCC CA 1
ATOM 2220 C C . GLN C 1 31 ? 98.389 55.312 94.690 1.000 35.666 1343 GLN CCC C 1
ATOM 2221 O O . GLN C 1 31 ? 99.409 55.967 94.457 1.000 32.438 1343 GLN CCC O 1
ATOM 2227 N N . PRO C 1 32 ? 98.434 54.103 95.302 1.000 35.875 1344 PRO CCC N 1
ATOM 2228 C CA . PRO C 1 32 ? 99.699 53.517 95.735 1.000 33.447 1344 PRO CCC CA 1
ATOM 2229 C C . PRO C 1 32 ? 100.730 53.482 94.602 1.000 34.952 1344 PRO CCC C 1
ATOM 2230 O O . PRO C 1 32 ? 100.350 53.341 93.431 1.000 32.794 1344 PRO CCC O 1
ATOM 2234 N N . VAL C 1 33 ? 102.014 53.658 94.946 1.000 30.593 1345 VAL CCC N 1
ATOM 2235 C CA . VAL C 1 33 ? 103.105 53.547 93.935 1.000 30.542 1345 VAL CCC CA 1
ATOM 2236 C C . VAL C 1 33 ? 103.012 52.143 93.312 1.000 35.238 1345 VAL CCC C 1
ATOM 2237 O O . VAL C 1 33 ? 102.770 51.171 94.063 1.000 32.512 1345 VAL CCC O 1
ATOM 2241 N N . ASP C 1 34 ? 103.209 52.053 91.994 1.000 35.660 1346 ASP CCC N 1
ATOM 2242 C CA . ASP C 1 34 ? 103.079 50.793 91.206 1.000 37.878 1346 ASP CCC CA 1
ATOM 2243 C C . ASP C 1 34 ? 104.344 49.947 91.388 1.000 33.236 1346 ASP CCC C 1
ATOM 2244 O O . ASP C 1 34 ? 105.372 50.344 90.850 1.000 33.070 1346 ASP CCC O 1
ATOM 2249 N N . LEU C 1 35 ? 104.261 48.833 92.111 1.000 34.917 1347 LEU CCC N 1
ATOM 2250 C CA . LEU C 1 35 ? 105.411 47.991 92.507 1.000 34.965 1347 LEU CCC CA 1
ATOM 2251 C C . LEU C 1 35 ? 105.917 47.173 91.316 1.000 38.947 1347 LEU CCC C 1
ATOM 2252 O O . LEU C 1 35 ? 107.050 46.719 91.384 1.000 44.666 1347 LEU CCC O 1
ATOM 2257 N N . LEU C 1 36 ? 105.135 47.029 90.248 1.000 47.123 1348 LEU CCC N 1
ATOM 2258 C CA . LEU C 1 36 ? 105.592 46.385 88.985 1.000 49.201 1348 LEU CCC CA 1
ATOM 2259 C C . LEU C 1 36 ? 106.501 47.362 88.242 1.000 44.222 1348 LEU CCC C 1
ATOM 2260 O O . LEU C 1 36 ? 107.563 46.941 87.760 1.000 43.277 1348 LEU CCC O 1
ATOM 2265 N N . GLU C 1 37 ? 106.112 48.634 88.177 1.000 44.537 1349 GLU CCC N 1
ATOM 2266 C CA . GLU C 1 37 ? 106.922 49.714 87.549 1.000 45.749 1349 GLU CCC CA 1
ATOM 2267 C C . GLU C 1 37 ? 108.171 50.037 88.399 1.000 39.556 1349 GLU CCC C 1
ATOM 2268 O O . GLU C 1 37 ? 109.216 50.355 87.835 1.000 36.383 1349 GLU CCC O 1
ATOM 2274 N N . TYR C 1 38 ? 108.077 49.958 89.726 1.000 36.036 1350 TYR CCC N 1
ATOM 2275 C CA . TYR C 1 38 ? 109.163 50.348 90.671 1.000 35.787 1350 TYR CCC CA 1
ATOM 2276 C C . TYR C 1 38 ? 109.410 49.194 91.646 1.000 35.426 1350 TYR CCC C 1
ATOM 2277 O O . TYR C 1 38 ? 109.051 49.285 92.815 1.000 34.656 1350 TYR CCC O 1
ATOM 2286 N N . PRO C 1 39 ? 110.007 48.059 91.202 1.000 36.185 1351 PRO CCC N 1
ATOM 2287 C CA . PRO C 1 39 ? 110.035 46.845 92.020 1.000 37.880 1351 PRO CCC CA 1
ATOM 2288 C C . PRO C 1 39 ? 110.950 46.912 93.246 1.000 39.069 1351 PRO CCC C 1
ATOM 2289 O O . PRO C 1 39 ? 110.843 46.073 94.091 1.000 35.176 1351 PRO CCC O 1
ATOM 2293 N N . ASP C 1 40 ? 111.821 47.917 93.331 1.000 36.604 1352 ASP CCC N 1
ATOM 2294 C CA . ASP C 1 40 ? 112.719 48.130 94.499 1.000 33.995 1352 ASP CCC CA 1
ATOM 2295 C C . ASP C 1 40 ? 112.080 49.061 95.548 1.000 29.367 1352 ASP CCC C 1
ATOM 2296 O O . ASP C 1 40 ? 112.770 49.360 96.557 1.000 29.745 1352 ASP CCC O 1
ATOM 2301 N N . TYR C 1 41 ? 110.844 49.531 95.347 1.000 29.554 1353 TYR CCC N 1
ATOM 2302 C CA . TYR C 1 41 ? 110.205 50.580 96.194 1.000 29.056 1353 TYR CCC CA 1
ATOM 2303 C C . TYR C 1 41 ? 110.233 50.209 97.688 1.000 28.838 1353 TYR CCC C 1
ATOM 2304 O O . TYR C 1 41 ? 110.640 51.051 98.548 1.000 25.274 1353 TYR CCC O 1
ATOM 2313 N N . ARG C 1 42 ? 109.832 48.980 98.020 1.000 29.577 1354 ARG CCC N 1
ATOM 2314 C CA . ARG C 1 42 ? 109.735 48.506 99.419 1.000 29.143 1354 ARG CCC CA 1
ATOM 2315 C C . ARG C 1 42 ? 111.108 48.198 100.011 1.000 24.784 1354 ARG CCC C 1
ATOM 2316 O O . ARG C 1 42 ? 111.182 48.064 101.236 1.000 31.789 1354 ARG CCC O 1
ATOM 2324 N N . ASP C 1 43 ? 112.185 48.167 99.233 1.000 27.268 1355 ASP CCC N 1
ATOM 2325 C CA . ASP C 1 43 ? 113.560 48.116 99.810 1.000 26.717 1355 ASP CCC CA 1
ATOM 2326 C C . ASP C 1 43 ? 113.895 49.460 100.501 1.000 26.987 1355 ASP CCC C 1
ATOM 2327 O O . ASP C 1 43 ? 114.692 49.429 101.495 1.000 24.661 1355 ASP CCC O 1
ATOM 2332 N N . ILE C 1 44 ? 113.311 50.584 100.036 1.000 28.110 1356 ILE CCC N 1
ATOM 2333 C CA . ILE C 1 44 ? 113.577 51.953 100.578 1.000 27.411 1356 ILE CCC CA 1
ATOM 2334 C C . ILE C 1 44 ? 112.462 52.361 101.537 1.000 27.437 1356 ILE CCC C 1
ATOM 2335 O O . ILE C 1 44 ? 112.769 52.993 102.600 1.000 24.918 1356 ILE CCC O 1
ATOM 2340 N N . ILE C 1 45 ? 111.213 52.050 101.177 1.000 26.006 1357 ILE CCC N 1
ATOM 2341 C CA . ILE C 1 45 ? 109.999 52.604 101.839 1.000 24.529 1357 ILE CCC CA 1
ATOM 2342 C C . ILE C 1 45 ? 109.349 51.538 102.746 1.000 29.399 1357 ILE CCC C 1
ATOM 2343 O O . ILE C 1 45 ? 108.786 50.548 102.207 1.000 25.593 1357 ILE CCC O 1
ATOM 2348 N N . ASP C 1 46 ? 109.394 51.762 104.069 1.000 25.274 1358 ASP CCC N 1
ATOM 2349 C CA . ASP C 1 46 ? 108.860 50.851 105.122 1.000 30.207 1358 ASP CCC CA 1
ATOM 2350 C C . ASP C 1 46 ? 107.327 50.887 105.113 1.000 33.201 1358 ASP CCC C 1
ATOM 2351 O O . ASP C 1 46 ? 106.729 49.793 105.201 1.000 32.507 1358 ASP CCC O 1
ATOM 2356 N N . THR C 1 47 ? 106.708 52.079 105.018 1.000 28.909 1359 THR CCC N 1
ATOM 2357 C CA . THR C 1 47 ? 105.240 52.267 105.091 1.000 28.206 1359 THR CCC CA 1
ATOM 2358 C C . THR C 1 47 ? 104.734 53.152 103.947 1.000 29.535 1359 THR CCC C 1
ATOM 2359 O O . THR C 1 47 ? 104.761 54.368 104.037 1.000 30.141 1359 THR CCC O 1
ATOM 2363 N N . PRO C 1 48 ? 104.234 52.564 102.843 1.000 31.637 1360 PRO CCC N 1
ATOM 2364 C CA . PRO C 1 48 ? 103.632 53.329 101.758 1.000 30.227 1360 PRO CCC CA 1
ATOM 2365 C C . PRO C 1 48 ? 102.400 54.135 102.187 1.000 29.785 1360 PRO CCC C 1
ATOM 2366 O O . PRO C 1 48 ? 101.726 53.763 103.125 1.000 28.955 1360 PRO CCC O 1
ATOM 2370 N N . MET C 1 49 ? 102.147 55.244 101.497 1.000 25.030 1361 MET CCC N 1
ATOM 2371 C CA . MET C 1 49 ? 100.938 56.052 101.719 1.000 27.188 1361 MET CCC CA 1
ATOM 2372 C C . MET C 1 49 ? 100.594 56.817 100.443 1.000 25.161 1361 MET CCC C 1
ATOM 2373 O O . MET C 1 49 ? 101.509 57.132 99.648 1.000 27.078 1361 MET CCC O 1
ATOM 2378 N N . ASP C 1 50 ? 99.308 57.113 100.258 1.000 28.213 1362 ASP CCC N 1
ATOM 2379 C CA . ASP C 1 50 ? 98.762 57.804 99.062 1.000 27.846 1362 ASP CCC CA 1
ATOM 2380 C C . ASP C 1 50 ? 97.451 58.483 99.443 1.000 25.307 1362 ASP CCC C 1
ATOM 2381 O O . ASP C 1 50 ? 96.877 58.125 100.510 1.000 28.527 1362 ASP CCC O 1
ATOM 2386 N N . PHE C 1 51 ? 96.989 59.445 98.634 1.000 26.298 1363 PHE CCC N 1
ATOM 2387 C CA . PHE C 1 51 ? 95.816 60.285 98.985 1.000 28.826 1363 PHE CCC CA 1
ATOM 2388 C C . PHE C 1 51 ? 94.505 59.470 98.953 1.000 30.737 1363 PHE CCC C 1
ATOM 2389 O O . PHE C 1 51 ? 93.592 59.812 99.736 1.000 31.586 1363 PHE CCC O 1
ATOM 2397 N N . ALA C 1 52 ? 94.416 58.411 98.149 1.000 31.277 1364 ALA CCC N 1
ATOM 2398 C CA . ALA C 1 52 ? 93.198 57.549 98.096 1.000 33.195 1364 ALA CCC CA 1
ATOM 2399 C C . ALA C 1 52 ? 93.048 56.809 99.434 1.000 30.608 1364 ALA CCC C 1
ATOM 2400 O O . ALA C 1 52 ? 91.936 56.782 99.966 1.000 34.617 1364 ALA CCC O 1
ATOM 2402 N N . THR C 1 53 ? 94.135 56.273 99.988 1.000 35.909 1365 THR CCC N 1
ATOM 2403 C CA . THR C 1 53 ? 94.153 55.610 101.323 1.000 33.805 1365 THR CCC CA 1
ATOM 2404 C C . THR C 1 53 ? 93.712 56.611 102.405 1.000 36.247 1365 THR CCC C 1
ATOM 2405 O O . THR C 1 53 ? 92.879 56.242 103.267 1.000 34.991 1365 THR CCC O 1
ATOM 2409 N N . VAL C 1 54 ? 94.251 57.839 102.371 1.000 32.247 1366 VAL CCC N 1
ATOM 2410 C CA . VAL C 1 54 ? 93.925 58.860 103.398 1.000 30.501 1366 VAL CCC CA 1
ATOM 2411 C C . VAL C 1 54 ? 92.412 59.160 103.292 1.000 35.757 1366 VAL CCC C 1
ATOM 2412 O O . VAL C 1 54 ? 91.724 59.170 104.322 1.000 33.524 1366 VAL CCC O 1
ATOM 2416 N N . ARG C 1 55 ? 91.912 59.405 102.082 1.000 37.196 1367 ARG CCC N 1
ATOM 2417 C CA . ARG C 1 55 ? 90.490 59.756 101.813 1.000 40.104 1367 ARG CCC CA 1
ATOM 2418 C C . ARG C 1 55 ? 89.591 58.630 102.325 1.000 36.849 1367 ARG CCC C 1
ATOM 2419 O O . ARG C 1 55 ? 88.603 58.954 102.987 1.000 41.525 1367 ARG CCC O 1
ATOM 2427 N N . GLU C 1 56 ? 89.952 57.375 102.070 1.000 43.381 1368 GLU CCC N 1
ATOM 2428 C CA . GLU C 1 56 ? 89.180 56.178 102.499 1.000 49.994 1368 GLU CCC CA 1
ATOM 2429 C C . GLU C 1 56 ? 89.148 56.101 104.035 1.000 51.798 1368 GLU CCC C 1
ATOM 2430 O O . GLU C 1 56 ? 88.061 55.834 104.595 1.000 49.223 1368 GLU CCC O 1
ATOM 2436 N N . THR C 1 57 ? 90.301 56.294 104.690 1.000 44.128 1369 THR CCC N 1
ATOM 2437 C CA . THR C 1 57 ? 90.437 56.247 106.167 1.000 41.583 1369 THR CCC CA 1
ATOM 2438 C C . THR C 1 57 ? 89.522 57.304 106.788 1.000 43.016 1369 THR CCC C 1
ATOM 2439 O O . THR C 1 57 ? 88.843 56.974 107.770 1.000 50.630 1369 THR CCC O 1
ATOM 2443 N N . LEU C 1 58 ? 89.499 58.514 106.230 1.000 40.811 1370 LEU CCC N 1
ATOM 2444 C CA . LEU C 1 58 ? 88.640 59.625 106.713 1.000 41.759 1370 LEU CCC CA 1
ATOM 2445 C C . LEU C 1 58 ? 87.161 59.237 106.529 1.000 50.554 1370 LEU CCC C 1
ATOM 2446 O O . LEU C 1 58 ? 86.411 59.274 107.532 1.000 50.149 1370 LEU CCC O 1
ATOM 2451 N N . GLU C 1 59 ? 86.767 58.845 105.312 1.000 51.844 1371 GLU CCC N 1
ATOM 2452 C CA . GLU C 1 59 ? 85.364 58.486 104.937 1.000 57.394 1371 GLU CCC CA 1
ATOM 2453 C C . GLU C 1 59 ? 84.827 57.419 105.904 1.000 54.173 1371 GLU CCC C 1
ATOM 2454 O O . GLU C 1 59 ? 83.663 57.553 106.320 1.000 55.325 1371 GLU CCC O 1
ATOM 2460 N N . ALA C 1 60 ? 85.660 56.445 106.288 1.000 50.026 1372 ALA CCC N 1
ATOM 2461 C CA . ALA C 1 60 ? 85.310 55.353 107.223 1.000 47.097 1372 ALA CCC CA 1
ATOM 2462 C C . ALA C 1 60 ? 85.278 55.845 108.674 1.000 48.527 1372 ALA CCC C 1
ATOM 2463 O O . ALA C 1 60 ? 84.947 55.035 109.543 1.000 57.876 1372 ALA CCC O 1
ATOM 2465 N N . GLY C 1 61 ? 85.615 57.110 108.938 1.000 53.288 1373 GLY CCC N 1
ATOM 2466 C CA . GLY C 1 61 ? 85.698 57.678 110.300 1.000 57.688 1373 GLY CCC CA 1
ATOM 2467 C C . GLY C 1 61 ? 86.776 57.022 111.160 1.000 59.072 1373 GLY CCC C 1
ATOM 2468 O O . GLY C 1 61 ? 86.585 56.964 112.368 1.000 64.744 1373 GLY CCC O 1
ATOM 2469 N N . ASN C 1 62 ? 87.893 56.562 110.586 1.000 53.732 1374 ASN CCC N 1
ATOM 2470 C CA . ASN C 1 62 ? 88.961 55.859 111.344 1.000 47.452 1374 ASN CCC CA 1
ATOM 2471 C C . ASN C 1 62 ? 90.112 56.804 111.701 1.000 43.018 1374 ASN CCC C 1
ATOM 2472 O O . ASN C 1 62 ? 91.174 56.311 112.087 1.000 44.661 1374 ASN CCC O 1
ATOM 2477 N N . TYR C 1 63 ? 89.930 58.110 111.555 1.000 44.003 1375 TYR CCC N 1
ATOM 2478 C CA . TYR C 1 63 ? 90.789 59.147 112.163 1.000 41.448 1375 TYR CCC CA 1
ATOM 2479 C C . TYR C 1 63 ? 90.038 59.720 113.359 1.000 42.636 1375 TYR CCC C 1
ATOM 2480 O O . TYR C 1 63 ? 88.900 60.148 113.181 1.000 47.238 1375 TYR CCC O 1
ATOM 2489 N N . GLU C 1 64 ? 90.668 59.763 114.531 1.000 43.808 1376 GLU CCC N 1
ATOM 2490 C CA . GLU C 1 64 ? 90.065 60.352 115.746 1.000 43.242 1376 GLU CCC CA 1
ATOM 2491 C C . GLU C 1 64 ? 90.427 61.830 115.868 1.000 45.543 1376 GLU CCC C 1
ATOM 2492 O O . GLU C 1 64 ? 89.774 62.496 116.645 1.000 45.893 1376 GLU CCC O 1
ATOM 2498 N N . SER C 1 65 ? 91.408 62.336 115.126 1.000 43.009 1377 SER CCC N 1
ATOM 2499 C CA . SER C 1 65 ? 91.849 63.750 115.228 1.000 40.550 1377 SER CCC CA 1
ATOM 2500 C C . SER C 1 65 ? 92.471 64.181 113.910 1.000 36.878 1377 SER CCC C 1
ATOM 2501 O O . SER C 1 65 ? 92.939 63.351 113.139 1.000 37.160 1377 SER CCC O 1
ATOM 2504 N N . PRO C 1 66 ? 92.492 65.489 113.608 1.000 40.830 1378 PRO CCC N 1
ATOM 2505 C CA . PRO C 1 66 ? 93.121 65.954 112.375 1.000 41.941 1378 PRO CCC CA 1
ATOM 2506 C C . PRO C 1 66 ? 94.636 65.707 112.358 1.000 41.828 1378 PRO CCC C 1
ATOM 2507 O O . PRO C 1 66 ? 95.178 65.580 111.278 1.000 39.623 1378 PRO CCC O 1
ATOM 2511 N N . MET C 1 67 ? 95.287 65.621 113.526 1.000 42.681 1379 MET CCC N 1
ATOM 2512 C CA . MET C 1 67 ? 96.755 65.411 113.596 1.000 40.039 1379 MET CCC CA 1
ATOM 2513 C C . MET C 1 67 ? 97.067 64.008 113.075 1.000 35.551 1379 MET CCC C 1
ATOM 2514 O O . MET C 1 67 ? 98.095 63.875 112.407 1.000 36.245 1379 MET CCC O 1
ATOM 2519 N N . GLU C 1 68 ? 96.204 63.013 113.332 1.000 35.538 1380 GLU CCC N 1
ATOM 2520 C CA . GLU C 1 68 ? 96.377 61.632 112.783 1.000 38.367 1380 GLU CCC CA 1
ATOM 2521 C C . GLU C 1 68 ? 96.379 61.705 111.242 1.000 35.623 1380 GLU CCC C 1
ATOM 2522 O O . GLU C 1 68 ? 97.239 61.108 110.619 1.000 30.890 1380 GLU CCC O 1
ATOM 2528 N N . LEU C 1 69 ? 95.447 62.443 110.652 1.000 35.120 1381 LEU CCC N 1
ATOM 2529 C CA . LEU C 1 69 ? 95.375 62.582 109.167 1.000 36.650 1381 LEU CCC CA 1
ATOM 2530 C C . LEU C 1 69 ? 96.620 63.338 108.658 1.000 35.195 1381 LEU CCC C 1
ATOM 2531 O O . LEU C 1 69 ? 97.206 62.934 107.651 1.000 33.542 1381 LEU CCC O 1
ATOM 2536 N N . CYS C 1 70 ? 97.010 64.424 109.317 1.000 32.549 1382 CYS CCC N 1
ATOM 2537 C CA . CYS C 1 70 ? 98.198 65.250 108.956 1.000 33.870 1382 CYS CCC CA 1
ATOM 2538 C C . CYS C 1 70 ? 99.465 64.380 108.852 1.000 30.342 1382 CYS CCC C 1
ATOM 2539 O O . CYS C 1 70 ? 100.240 64.558 107.890 1.000 29.075 1382 CYS CCC O 1
ATOM 2542 N N . LYS C 1 71 ? 99.668 63.468 109.808 1.000 30.642 1383 LYS CCC N 1
ATOM 2543 C CA . LYS C 1 71 ? 100.908 62.658 109.873 1.000 33.188 1383 LYS CCC CA 1
ATOM 2544 C C . LYS C 1 71 ? 100.886 61.672 108.706 1.000 35.178 1383 LYS CCC C 1
ATOM 2545 O O . LYS C 1 71 ? 101.964 61.412 108.198 1.000 30.994 1383 LYS CCC O 1
ATOM 2551 N N . ASP C 1 72 ? 99.728 61.171 108.263 1.000 32.712 1384 ASP CCC N 1
ATOM 2552 C CA . ASP C 1 72 ? 99.674 60.254 107.085 1.000 29.628 1384 ASP CCC CA 1
ATOM 2553 C C . ASP C 1 72 ? 100.031 61.050 105.828 1.000 26.170 1384 ASP CCC C 1
ATOM 2554 O O . ASP C 1 72 ? 100.813 60.542 105.020 1.000 27.095 1384 ASP CCC O 1
ATOM 2559 N N . VAL C 1 73 ? 99.513 62.271 105.672 1.000 26.060 1385 VAL CCC N 1
ATOM 2560 C CA . VAL C 1 73 ? 99.816 63.077 104.456 1.000 28.757 1385 VAL CCC CA 1
ATOM 2561 C C . VAL C 1 73 ? 101.316 63.430 104.450 1.000 28.475 1385 VAL CCC C 1
ATOM 2562 O O . VAL C 1 73 ? 101.932 63.370 103.367 1.000 29.264 1385 VAL CCC O 1
ATOM 2566 N N . ARG C 1 74 ? 101.909 63.756 105.609 1.000 27.255 1386 ARG CCC N 1
ATOM 2567 C CA . ARG C 1 74 ? 103.350 64.095 105.689 1.000 28.677 1386 ARG CCC CA 1
ATOM 2568 C C . ARG C 1 74 ? 104.195 62.894 105.217 1.000 27.494 1386 ARG CCC C 1
ATOM 2569 O O . ARG C 1 74 ? 105.212 63.089 104.542 1.000 23.965 1386 ARG CCC O 1
ATOM 2577 N N . LEU C 1 75 ? 103.753 61.685 105.513 1.000 24.002 1387 LEU CCC N 1
ATOM 2578 C CA . LEU C 1 75 ? 104.440 60.435 105.115 1.000 25.321 1387 LEU CCC CA 1
ATOM 2579 C C . LEU C 1 75 ? 104.445 60.298 103.575 1.000 24.223 1387 LEU CCC C 1
ATOM 2580 O O . LEU C 1 75 ? 105.458 59.778 103.041 1.000 22.599 1387 LEU CCC O 1
ATOM 2585 N N . ILE C 1 76 ? 103.402 60.748 102.876 1.000 21.804 1388 ILE CCC N 1
ATOM 2586 C CA . ILE C 1 76 ? 103.374 60.749 101.385 1.000 23.529 1388 ILE CCC CA 1
ATOM 2587 C C . ILE C 1 76 ? 104.599 61.515 100.879 1.000 22.955 1388 ILE CCC C 1
ATOM 2588 O O . ILE C 1 76 ? 105.327 60.997 100.000 1.000 20.121 1388 ILE CCC O 1
ATOM 2593 N N . PHE C 1 77 ? 104.850 62.703 101.431 1.000 23.460 1389 PHE CCC N 1
ATOM 2594 C CA . PHE C 1 77 ? 105.944 63.590 100.968 1.000 23.267 1389 PHE CCC CA 1
ATOM 2595 C C . PHE C 1 77 ? 107.293 63.097 101.493 1.000 23.232 1389 PHE CCC C 1
ATOM 2596 O O . PHE C 1 77 ? 108.279 63.239 100.762 1.000 21.990 1389 PHE CCC O 1
ATOM 2604 N N . SER C 1 78 ? 107.365 62.538 102.703 1.000 25.182 1390 SER CCC N 1
ATOM 2605 C CA . SER C 1 78 ? 108.622 61.963 103.240 1.000 27.589 1390 SER CCC CA 1
ATOM 2606 C C . SER C 1 78 ? 109.030 60.741 102.397 1.000 24.084 1390 SER CCC C 1
ATOM 2607 O O . SER C 1 78 ? 110.232 60.627 102.100 1.000 22.246 1390 SER CCC O 1
ATOM 2610 N N . ASN C 1 79 ? 108.100 59.879 101.991 1.000 22.308 1391 ASN CCC N 1
ATOM 2611 C CA . ASN C 1 79 ? 108.410 58.718 101.109 1.000 22.554 1391 ASN CCC CA 1
ATOM 2612 C C . ASN C 1 79 ? 108.880 59.227 99.736 1.000 20.398 1391 ASN CCC C 1
ATOM 2613 O O . ASN C 1 79 ? 109.856 58.694 99.210 1.000 21.468 13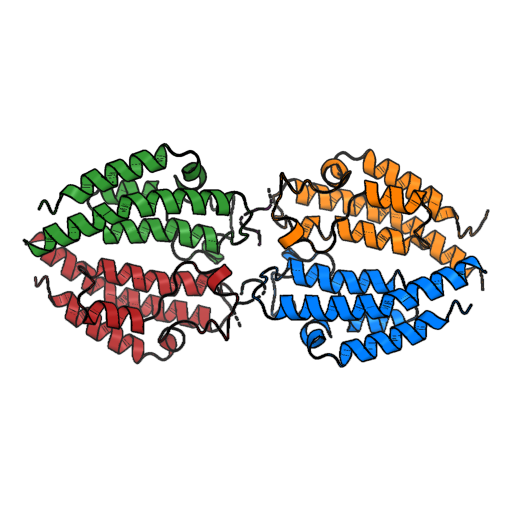91 ASN CCC O 1
ATOM 2618 N N . SER C 1 80 ? 108.227 60.243 99.170 1.000 21.381 1392 SER CCC N 1
ATOM 2619 C CA . SER C 1 80 ? 108.596 60.783 97.834 1.000 20.537 1392 SER CCC CA 1
ATOM 2620 C C . SER C 1 80 ? 110.071 61.235 97.845 1.000 21.810 1392 SER CCC C 1
ATOM 2621 O O . SER C 1 80 ? 110.830 60.875 96.908 1.000 20.811 1392 SER CCC O 1
ATOM 2624 N N . LYS C 1 81 ? 110.477 61.995 98.863 1.000 21.774 1393 LYS CCC N 1
ATOM 2625 C CA . LYS C 1 81 ? 111.863 62.509 98.992 1.000 22.569 1393 LYS CCC CA 1
ATOM 2626 C C . LYS C 1 81 ? 112.841 61.340 99.196 1.000 21.523 1393 LYS CCC C 1
ATOM 2627 O O . LYS C 1 81 ? 113.936 61.347 98.599 1.000 20.604 1393 LYS CCC O 1
ATOM 2633 N N . ALA C 1 82 ? 112.498 60.361 100.038 1.000 21.651 1394 ALA CCC N 1
ATOM 2634 C CA . ALA C 1 82 ? 113.407 59.242 100.355 1.000 22.179 1394 ALA CCC CA 1
ATOM 2635 C C . ALA C 1 82 ? 113.696 58.421 99.077 1.000 21.450 1394 ALA CCC C 1
ATOM 2636 O O . ALA C 1 82 ? 114.882 57.985 98.877 1.000 21.363 1394 ALA CCC O 1
ATOM 2638 N N . TYR C 1 83 ? 112.685 58.196 98.227 1.000 19.874 1395 TYR CCC N 1
ATOM 2639 C CA . TYR C 1 83 ? 112.814 57.304 97.035 1.000 20.303 1395 TYR CCC CA 1
ATOM 2640 C C . TYR C 1 83 ? 113.471 58.076 95.877 1.000 20.657 1395 TYR CCC C 1
ATOM 2641 O O . TYR C 1 83 ? 114.292 57.449 95.168 1.000 19.788 1395 TYR CCC O 1
ATOM 2650 N N . THR C 1 84 ? 113.168 59.371 95.715 1.000 19.651 1396 THR CCC N 1
ATOM 2651 C CA . THR C 1 84 ? 113.762 60.235 94.669 1.000 19.950 1396 THR CCC CA 1
ATOM 2652 C C . THR C 1 84 ? 114.283 61.545 95.280 1.000 21.341 1396 THR CCC C 1
ATOM 2653 O O . THR C 1 84 ? 113.616 62.577 95.259 1.000 23.553 1396 THR CCC O 1
ATOM 2657 N N . PRO C 1 85 ? 115.480 61.535 95.892 1.000 22.623 1397 PRO CCC N 1
ATOM 2658 C CA . PRO C 1 85 ? 115.999 62.730 96.575 1.000 23.289 1397 PRO CCC CA 1
ATOM 2659 C C . PRO C 1 85 ? 116.595 63.819 95.678 1.000 21.956 1397 PRO CCC C 1
ATOM 2660 O O . PRO C 1 85 ? 116.803 64.879 96.183 1.000 22.576 1397 PRO CCC O 1
ATOM 2664 N N . SER C 1 86 ? 116.775 63.581 94.385 1.000 20.797 1398 SER CCC N 1
ATOM 2665 C CA . SER C 1 86 ? 117.285 64.613 93.452 1.000 24.120 1398 SER CCC CA 1
ATOM 2666 C C . SER C 1 86 ? 116.363 65.836 93.473 1.000 23.881 1398 SER CCC C 1
ATOM 2667 O O . SER C 1 86 ? 115.198 65.715 93.037 1.000 24.354 1398 SER CCC O 1
ATOM 2670 N N . LYS C 1 87 ? 116.879 66.978 93.929 1.000 25.419 1399 LYS CCC N 1
ATOM 2671 C CA . LYS C 1 87 ? 116.085 68.202 94.191 1.000 26.227 1399 LYS CCC CA 1
ATOM 2672 C C . LYS C 1 87 ? 115.511 68.801 92.906 1.000 22.018 1399 LYS CCC C 1
ATOM 2673 O O . LYS C 1 87 ? 114.468 69.433 93.010 1.000 22.910 1399 LYS CCC O 1
ATOM 2679 N N . ARG C 1 88 ? 116.136 68.590 91.756 1.000 22.432 1400 ARG CCC N 1
ATOM 2680 C CA . ARG C 1 88 ? 115.660 69.160 90.457 1.000 26.339 1400 ARG CCC CA 1
ATOM 2681 C C . ARG C 1 88 ? 115.006 68.069 89.599 1.000 27.851 1400 ARG CCC C 1
ATOM 2682 O O . ARG C 1 88 ? 114.723 68.329 88.393 1.000 26.628 1400 ARG CCC O 1
ATOM 2690 N N . SER C 1 89 ? 114.637 66.924 90.168 1.000 23.935 1401 SER CCC N 1
ATOM 2691 C CA . SER C 1 89 ? 113.765 65.928 89.482 1.000 24.555 1401 SER CCC CA 1
ATOM 2692 C C . SER C 1 89 ? 112.339 66.484 89.398 1.000 25.169 1401 SER CCC C 1
ATOM 2693 O O . SER C 1 89 ? 111.971 67.297 90.247 1.000 24.971 1401 SER CCC O 1
ATOM 2696 N N . ARG C 1 90 ? 111.554 66.041 88.424 1.000 26.860 1402 ARG CCC N 1
ATOM 2697 C CA . ARG C 1 90 ? 110.145 66.470 88.236 1.000 28.749 1402 ARG CCC CA 1
ATOM 2698 C C . ARG C 1 90 ? 109.324 66.080 89.479 1.000 25.553 1402 ARG CCC C 1
ATOM 2699 O O . ARG C 1 90 ? 108.540 66.952 89.985 1.000 23.881 1402 ARG CCC O 1
ATOM 2707 N N . ILE C 1 91 ? 109.467 64.858 90.003 1.000 23.037 1403 ILE CCC N 1
ATOM 2708 C CA . ILE C 1 91 ? 108.628 64.450 91.170 1.000 23.832 1403 ILE CCC CA 1
ATOM 2709 C C . ILE C 1 91 ? 108.966 65.301 92.409 1.000 20.893 1403 ILE CCC C 1
ATOM 2710 O O . ILE C 1 91 ? 108.033 65.595 93.203 1.000 23.717 1403 ILE CCC O 1
ATOM 2715 N N . TYR C 1 92 ? 110.231 65.656 92.621 1.000 21.432 1404 TYR CCC N 1
ATOM 2716 C CA . TYR C 1 92 ? 110.627 66.471 93.804 1.000 23.376 1404 TYR CCC CA 1
ATOM 2717 C C . TYR C 1 92 ? 109.981 67.856 93.700 1.000 24.140 1404 TYR CCC C 1
ATOM 2718 O O . TYR C 1 92 ? 109.500 68.363 94.718 1.000 26.617 1404 TYR CCC O 1
ATOM 2727 N N . SER C 1 93 ? 109.955 68.472 92.525 1.000 26.550 1405 SER CCC N 1
ATOM 2728 C CA . SER C 1 93 ? 109.357 69.825 92.286 1.000 28.968 1405 SER CCC CA 1
ATOM 2729 C C . SER C 1 93 ? 107.845 69.832 92.562 1.000 26.565 1405 SER CCC C 1
ATOM 2730 O O . SER C 1 93 ? 107.327 70.782 93.230 1.000 28.728 1405 SER CCC O 1
ATOM 2733 N N . MET C 1 94 ? 107.160 68.799 92.039 1.000 28.019 1406 MET CCC N 1
ATOM 2734 C CA . MET C 1 94 ? 105.706 68.582 92.283 1.000 24.482 1406 MET CCC CA 1
ATOM 2735 C C . MET C 1 94 ? 105.471 68.392 93.784 1.000 25.437 1406 MET CCC C 1
ATOM 2736 O O . MET C 1 94 ? 104.463 68.945 94.283 1.000 25.278 1406 MET CCC O 1
ATOM 2741 N N . SER C 1 95 ? 106.309 67.591 94.472 1.000 23.871 1407 SER CCC N 1
ATOM 2742 C CA . SER C 1 95 ? 106.193 67.318 95.937 1.000 26.117 1407 SER CCC CA 1
ATOM 2743 C C . SER C 1 95 ? 106.289 68.646 96.726 1.000 23.435 1407 SER CCC C 1
ATOM 2744 O O . SER C 1 95 ? 105.469 68.853 97.611 1.000 25.982 1407 SER CCC O 1
ATOM 2747 N N . LEU C 1 96 ? 107.267 69.492 96.416 1.000 27.002 1408 LEU CCC N 1
ATOM 2748 C CA . LEU C 1 96 ? 107.490 70.767 97.155 1.000 32.006 1408 LEU CCC CA 1
ATOM 2749 C C . LEU C 1 96 ? 106.248 71.667 97.052 1.000 27.205 1408 LEU CCC C 1
ATOM 2750 O O . LEU C 1 96 ? 105.812 72.205 98.108 1.000 29.509 1408 LEU CCC O 1
ATOM 2755 N N . ARG C 1 97 ? 105.686 71.822 95.852 1.000 30.568 1409 ARG CCC N 1
ATOM 2756 C CA . ARG C 1 97 ? 104.540 72.750 95.600 1.000 29.524 1409 ARG CCC CA 1
ATOM 2757 C C . ARG C 1 97 ? 103.283 72.219 96.316 1.000 30.625 1409 ARG CCC C 1
ATOM 2758 O O . ARG C 1 97 ? 102.597 73.020 97.037 1.000 26.791 1409 ARG CCC O 1
ATOM 2766 N N . LEU C 1 98 ? 103.003 70.915 96.188 1.000 26.350 1410 LEU CCC N 1
ATOM 2767 C CA . LEU C 1 98 ? 101.762 70.320 96.746 1.000 27.180 1410 LEU CCC CA 1
ATOM 2768 C C . LEU C 1 98 ? 101.846 70.309 98.288 1.000 28.656 1410 LEU CCC C 1
ATOM 2769 O O . LEU C 1 98 ? 100.804 70.541 98.965 1.000 27.353 1410 LEU CCC O 1
ATOM 2774 N N . SER C 1 99 ? 103.040 70.055 98.831 1.000 28.463 1411 SER CCC N 1
ATOM 2775 C CA . SER C 1 99 ? 103.302 70.049 100.286 1.000 29.494 1411 SER CCC CA 1
ATOM 2776 C C . SER C 1 99 ? 103.030 71.452 100.858 1.000 29.971 1411 SER CCC C 1
ATOM 2777 O O . SER C 1 99 ? 102.366 71.534 101.904 1.000 30.273 1411 SER CCC O 1
ATOM 2780 N N . ALA C 1 100 ? 103.558 72.509 100.233 1.000 29.802 1412 ALA CCC N 1
ATOM 2781 C CA . ALA C 1 100 ? 103.317 73.922 100.626 1.000 32.490 1412 ALA CCC CA 1
ATOM 2782 C C . ALA C 1 100 ? 101.808 74.211 100.639 1.000 34.909 1412 ALA CCC C 1
ATOM 2783 O O . ALA C 1 100 ? 101.320 74.743 101.666 1.000 34.629 1412 ALA CCC O 1
ATOM 2785 N N . PHE C 1 101 ? 101.081 73.794 99.599 1.000 31.192 1413 PHE CCC N 1
ATOM 2786 C CA . PHE C 1 101 ? 99.614 73.996 99.499 1.000 33.025 1413 PHE CCC CA 1
ATOM 2787 C C . PHE C 1 101 ? 98.923 73.326 100.699 1.000 33.051 1413 PHE CCC C 1
ATOM 2788 O O . PHE C 1 101 ? 98.122 74.002 101.416 1.000 33.295 1413 PHE CCC O 1
ATOM 2796 N N . PHE C 1 102 ? 99.243 72.055 100.958 1.000 30.579 1414 PHE CCC N 1
ATOM 2797 C CA . PHE C 1 102 ? 98.648 71.296 102.086 1.000 29.310 1414 PHE CCC CA 1
ATOM 2798 C C . PHE C 1 102 ? 98.935 72.005 103.424 1.000 31.183 1414 PHE CCC C 1
ATOM 2799 O O . PHE C 1 102 ? 98.000 72.206 104.231 1.000 36.839 1414 PHE CCC O 1
ATOM 2807 N N . GLU C 1 103 ? 100.193 72.356 103.692 1.000 33.332 1415 GLU CCC N 1
ATOM 2808 C CA . GLU C 1 103 ? 100.616 72.900 105.009 1.000 33.642 1415 GLU CCC CA 1
ATOM 2809 C C . GLU C 1 103 ? 99.928 74.246 105.279 1.000 38.218 1415 GLU CCC C 1
ATOM 2810 O O . GLU C 1 103 ? 99.533 74.495 106.461 1.000 38.775 1415 GLU CCC O 1
ATOM 2816 N N . GLU C 1 104 ? 99.763 75.078 104.251 1.000 37.682 1416 GLU CCC N 1
ATOM 2817 C CA . GLU C 1 104 ? 99.135 76.419 104.362 1.000 44.519 1416 GLU CCC CA 1
ATOM 2818 C C . GLU C 1 104 ? 97.678 76.259 104.816 1.000 50.351 1416 GLU CCC C 1
ATOM 2819 O O . GLU C 1 104 ? 97.233 77.074 105.631 1.000 54.225 1416 GLU CCC O 1
ATOM 2825 N N . HIS C 1 105 ? 96.957 75.248 104.313 1.000 42.754 1417 HIS CCC N 1
ATOM 2826 C CA . HIS C 1 105 ? 95.516 75.048 104.609 1.000 43.675 1417 HIS CCC CA 1
ATOM 2827 C C . HIS C 1 105 ? 95.330 74.233 105.894 1.000 45.978 1417 HIS CCC C 1
ATOM 2828 O O . HIS C 1 105 ? 94.348 74.470 106.579 1.000 46.415 1417 HIS CCC O 1
ATOM 2835 N N . ILE C 1 106 ? 96.216 73.297 106.213 1.000 42.700 1418 ILE CCC N 1
ATOM 2836 C CA . ILE C 1 106 ? 96.011 72.389 107.378 1.000 42.931 1418 ILE CCC CA 1
ATOM 2837 C C . ILE C 1 106 ? 96.290 73.140 108.689 1.000 43.471 1418 ILE CCC C 1
ATOM 2838 O O . ILE C 1 106 ? 95.700 72.739 109.730 1.000 44.934 1418 ILE CCC O 1
ATOM 2843 N N . SER C 1 107 ? 97.147 74.159 108.671 1.000 40.479 1419 SER CCC N 1
ATOM 2844 C CA . SER C 1 107 ? 97.567 74.883 109.900 1.000 50.568 1419 SER CCC CA 1
ATOM 2845 C C . SER C 1 107 ? 96.326 75.401 110.668 1.000 51.294 1419 SER CCC C 1
ATOM 2846 O O . SER C 1 107 ? 96.240 75.172 111.891 1.000 52.783 1419 SER CCC O 1
ATOM 2849 N N . SER C 1 108 ? 95.377 76.052 109.990 1.000 50.880 1420 SER CCC N 1
ATOM 2850 C CA . SER C 1 108 ? 94.195 76.649 110.655 1.000 52.408 1420 SER CCC CA 1
ATOM 2851 C C . SER C 1 108 ? 93.202 75.542 111.043 1.000 57.268 1420 SER CCC C 1
ATOM 2852 O O . SER C 1 108 ? 92.498 75.735 112.049 1.000 63.179 1420 SER CCC O 1
ATOM 2855 N N . VAL C 1 109 ? 93.177 74.402 110.346 1.000 52.911 1421 VAL CCC N 1
ATOM 2856 C CA . VAL C 1 109 ? 92.362 73.217 110.763 1.000 51.493 1421 VAL CCC CA 1
ATOM 2857 C C . VAL C 1 109 ? 92.872 72.725 112.123 1.000 52.241 1421 VAL CCC C 1
ATOM 2858 O O . VAL C 1 109 ? 92.036 72.502 113.025 1.000 56.069 1421 VAL CCC O 1
ATOM 2862 N N . LEU C 1 110 ? 94.190 72.591 112.291 1.000 53.189 1422 LEU CCC N 1
ATOM 2863 C CA . LEU C 1 110 ? 94.791 72.102 113.564 1.000 51.873 1422 LEU CCC CA 1
ATOM 2864 C C . LEU C 1 110 ? 94.545 73.121 114.698 1.000 55.029 1422 LEU CCC C 1
ATOM 2865 O O . LEU C 1 110 ? 94.186 72.693 115.812 1.000 52.983 1422 LEU CCC O 1
ATOM 2870 N N . SER C 1 111 ? 94.749 74.418 114.465 1.000 55.508 1423 SER CCC N 1
ATOM 2871 C CA . SER C 1 111 ? 94.631 75.438 115.542 1.000 57.691 1423 SER CCC CA 1
ATOM 2872 C C . SER C 1 111 ? 93.158 75.618 115.959 1.000 59.223 1423 SER CCC C 1
ATOM 2873 O O . SER C 1 111 ? 92.888 75.686 117.177 1.000 64.683 1423 SER CCC O 1
ATOM 2876 N N . ASP C 1 112 ? 92.221 75.613 115.009 1.000 60.308 1424 ASP CCC N 1
ATOM 2877 C CA . ASP C 1 112 ? 90.759 75.651 115.308 1.000 57.240 1424 ASP CCC CA 1
ATOM 2878 C C . ASP C 1 112 ? 90.376 74.435 116.163 1.000 62.683 1424 ASP CCC C 1
ATOM 2879 O O . ASP C 1 112 ? 89.613 74.611 117.133 1.000 67.210 1424 ASP CCC O 1
ATOM 2884 N N . TYR C 1 113 ? 90.872 73.239 115.828 1.000 59.521 1425 TYR CCC N 1
ATOM 2885 C CA . TYR C 1 113 ? 90.557 71.995 116.573 1.000 52.654 1425 TYR CCC CA 1
ATOM 2886 C C . TYR C 1 113 ? 91.120 72.085 117.998 1.000 54.326 1425 TYR CCC C 1
ATOM 2887 O O . TYR C 1 113 ? 90.393 71.735 118.928 1.000 54.316 1425 TYR CCC O 1
ATOM 2896 N N . LYS C 1 114 ? 92.362 72.546 118.164 1.000 60.641 1426 LYS CCC N 1
ATOM 2897 C CA . LYS C 1 114 ? 93.019 72.716 119.491 1.000 68.065 1426 LYS CCC CA 1
ATOM 2898 C C . LYS C 1 114 ? 92.216 73.695 120.373 1.000 69.822 1426 LYS CCC C 1
ATOM 2899 O O . LYS C 1 114 ? 92.004 73.384 121.571 1.000 65.337 1426 LYS CCC O 1
ATOM 2905 N N . SER C 1 115 ? 91.771 74.826 119.815 1.000 74.021 1427 SER CCC N 1
ATOM 2906 C CA . SER C 1 115 ? 90.890 75.809 120.504 1.000 72.131 1427 SER CCC CA 1
ATOM 2907 C C . SER C 1 115 ? 89.608 75.122 121.003 1.000 70.772 1427 SER CCC C 1
ATOM 2908 O O . SER C 1 115 ? 89.280 75.247 122.197 1.000 75.136 1427 SER CCC O 1
ATOM 2911 N N . ALA C 1 116 ? 88.905 74.433 120.106 1.000 67.225 1428 ALA CCC N 1
ATOM 2912 C CA . ALA C 1 116 ? 87.654 73.690 120.390 1.000 69.531 1428 ALA CCC CA 1
ATOM 2913 C C . ALA C 1 116 ? 87.892 72.678 121.523 1.000 78.734 1428 ALA CCC C 1
ATOM 2914 O O . ALA C 1 116 ? 87.039 72.577 122.421 1.000 93.057 1428 ALA CCC O 1
ATOM 2916 N N . LEU C 1 117 ? 89.032 71.987 121.496 1.000 76.094 1429 LEU CCC N 1
ATOM 2917 C CA . LEU C 1 117 ? 89.365 70.897 122.446 1.000 80.322 1429 LEU CCC CA 1
ATOM 2918 C C . LEU C 1 117 ? 89.532 71.473 123.853 1.000 81.546 1429 LEU CCC C 1
ATOM 2919 O O . LEU C 1 117 ? 89.017 70.834 124.790 1.000 86.508 1429 LEU CCC O 1
ATOM 2924 N N . ARG C 1 118 ? 90.194 72.628 124.003 1.000 87.108 1430 ARG CCC N 1
ATOM 2925 C CA . ARG C 1 118 ? 90.302 73.344 125.300 1.000 93.915 1430 ARG CCC CA 1
ATOM 2926 C C . ARG C 1 118 ? 88.915 73.434 125.975 1.000 98.491 1430 ARG CCC C 1
ATOM 2927 O O . ARG C 1 118 ? 88.795 73.020 127.155 1.000 101.304 1430 ARG CCC O 1
ATOM 2935 N N . PHE C 1 119 ? 87.902 73.918 125.245 1.000 98.760 1431 PHE CCC N 1
ATOM 2936 C CA . PHE C 1 119 ? 86.519 74.147 125.747 1.000 103.253 1431 PHE CCC CA 1
ATOM 2937 C C . PHE C 1 119 ? 85.886 72.859 126.304 1.000 103.124 1431 PHE CCC C 1
ATOM 2938 O O . PHE C 1 119 ? 85.197 72.943 127.335 1.000 118.215 1431 PHE CCC O 1
ATOM 2946 N N . HIS C 1 120 ? 86.092 71.708 125.655 1.000 94.508 1432 HIS CCC N 1
ATOM 2947 C CA . HIS C 1 120 ? 85.401 70.421 125.956 1.000 93.563 1432 HIS CCC CA 1
ATOM 2948 C C . HIS C 1 120 ? 85.861 69.850 127.311 1.000 90.310 1432 HIS CCC C 1
ATOM 2949 O O . HIS C 1 120 ? 86.758 70.321 128.011 1.000 86.038 1432 HIS CCC O 1
ATOM 2956 N N . TYR D 1 4 ? 88.237 49.988 131.125 1.000 78.532 1316 TYR DDD N 1
ATOM 2957 C CA . TYR D 1 4 ? 87.528 50.935 130.187 1.000 77.606 1316 TYR DDD CA 1
ATOM 2958 C C . TYR D 1 4 ? 87.944 52.383 130.495 1.000 70.182 1316 TYR DDD C 1
ATOM 2959 O O . TYR D 1 4 ? 87.109 53.287 130.459 1.000 67.857 1316 TYR DDD O 1
ATOM 2968 N N . ASP D 1 5 ? 89.232 52.591 130.773 1.000 64.232 1317 ASP DDD N 1
ATOM 2969 C CA . ASP D 1 5 ? 89.831 53.888 131.197 1.000 63.607 1317 ASP DDD CA 1
ATOM 2970 C C . ASP D 1 5 ? 90.473 54.587 129.984 1.000 63.137 1317 ASP DDD C 1
ATOM 2971 O O . ASP D 1 5 ? 91.508 54.053 129.496 1.000 57.713 1317 ASP DDD O 1
ATOM 2976 N N . ILE D 1 6 ? 89.957 55.750 129.552 1.000 55.131 1318 ILE DDD N 1
ATOM 2977 C CA . ILE D 1 6 ? 90.482 56.463 128.340 1.000 64.802 1318 ILE DDD CA 1
ATOM 2978 C C . ILE D 1 6 ? 91.819 57.177 128.622 1.000 63.094 1318 ILE DDD C 1
ATOM 2979 O O . ILE D 1 6 ? 92.391 57.728 127.655 1.000 69.967 1318 ILE DDD O 1
ATOM 2984 N N . GLN D 1 7 ? 92.295 57.176 129.870 1.000 60.940 1319 GLN DDD N 1
ATOM 2985 C CA . GLN D 1 7 ? 93.562 57.838 130.274 1.000 56.071 1319 GLN DDD CA 1
ATOM 2986 C C . GLN D 1 7 ? 94.662 56.800 130.475 1.000 51.893 1319 GLN DDD C 1
ATOM 2987 O O . GLN D 1 7 ? 95.826 57.214 130.630 1.000 43.523 1319 GLN DDD O 1
ATOM 2993 N N . ALA D 1 8 ? 94.309 55.514 130.521 1.000 46.004 1320 ALA DDD N 1
ATOM 2994 C CA . ALA D 1 8 ? 95.224 54.416 130.912 1.000 47.124 1320 ALA DDD CA 1
ATOM 2995 C C . ALA D 1 8 ? 96.407 54.331 129.939 1.000 46.079 1320 ALA DDD C 1
ATOM 2996 O O . ALA D 1 8 ? 97.481 53.874 130.390 1.000 43.350 1320 ALA DDD O 1
ATOM 2998 N N . TRP D 1 9 ? 96.228 54.724 128.664 1.000 45.630 1321 TRP DDD N 1
ATOM 2999 C CA . TRP D 1 9 ? 97.278 54.600 127.604 1.000 43.848 1321 TRP DDD CA 1
ATOM 3000 C C . TRP D 1 9 ? 98.508 55.464 127.939 1.000 42.049 1321 TRP DDD C 1
ATOM 3001 O O . TRP D 1 9 ? 99.626 55.071 127.573 1.000 46.594 1321 TRP DDD O 1
ATOM 3012 N N . LYS D 1 10 ? 98.314 56.598 128.618 1.000 44.843 1322 LYS DDD N 1
ATOM 3013 C CA . LYS D 1 10 ? 99.395 57.565 128.940 1.000 44.955 1322 LYS DDD CA 1
ATOM 3014 C C . LYS D 1 10 ? 100.463 56.853 129.768 1.000 45.189 1322 LYS DDD C 1
ATOM 3015 O O . LYS D 1 10 ? 101.649 56.870 129.335 1.000 39.628 1322 LYS DDD O 1
ATOM 3021 N N . LYS D 1 11 ? 100.073 56.199 130.870 1.000 44.517 1323 LYS DDD N 1
ATOM 3022 C CA . LYS D 1 11 ? 101.063 55.528 131.746 1.000 48.479 1323 LYS DDD CA 1
ATOM 3023 C C . LYS D 1 11 ? 101.569 54.240 131.089 1.000 43.744 1323 LYS DDD C 1
ATOM 3024 O O . LYS D 1 11 ? 102.746 53.946 131.267 1.000 48.423 1323 LYS DDD O 1
ATOM 3030 N N . GLN D 1 12 ? 100.728 53.492 130.376 1.000 42.660 1324 GLN DDD N 1
ATOM 3031 C CA . GLN D 1 12 ? 101.169 52.304 129.574 1.000 44.631 1324 GLN DDD CA 1
ATOM 3032 C C . GLN D 1 12 ? 102.284 52.701 128.587 1.000 41.117 1324 GLN DDD C 1
ATOM 3033 O O . GLN D 1 12 ? 103.310 51.990 128.546 1.000 38.810 1324 GLN DDD O 1
ATOM 3039 N N . CYS D 1 13 ? 102.113 53.797 127.838 1.000 38.530 1325 CYS DDD N 1
ATOM 3040 C CA . CYS D 1 13 ? 103.091 54.260 126.806 1.000 39.157 1325 CYS DDD CA 1
ATOM 3041 C C . CYS D 1 13 ? 104.359 54.756 127.508 1.000 45.450 1325 CYS DDD C 1
ATOM 3042 O O . CYS D 1 13 ? 105.468 54.467 127.001 1.000 47.488 1325 CYS DDD O 1
ATOM 3045 N N . GLU D 1 14 ? 104.216 55.399 128.675 1.000 42.712 1326 GLU DDD N 1
ATOM 3046 C CA . GLU D 1 14 ? 105.374 55.836 129.503 1.000 45.329 1326 GLU DDD CA 1
ATOM 3047 C C . GLU D 1 14 ? 106.215 54.611 129.878 1.000 42.221 1326 GLU DDD C 1
ATOM 3048 O O . GLU D 1 14 ? 107.433 54.680 129.745 1.000 38.037 1326 GLU DDD O 1
ATOM 3054 N N . GLU D 1 15 ? 105.586 53.524 130.328 1.000 44.043 1327 GLU DDD N 1
ATOM 3055 C CA . GLU D 1 15 ? 106.310 52.292 130.748 1.000 43.893 1327 GLU DDD CA 1
ATOM 3056 C C . GLU D 1 15 ? 106.906 51.597 129.524 1.000 40.026 1327 GLU DDD C 1
ATOM 3057 O O . GLU D 1 15 ? 108.031 51.109 129.649 1.000 40.825 1327 GLU DDD O 1
ATOM 3063 N N . LEU D 1 16 ? 106.205 51.552 128.387 1.000 44.071 1328 LEU DDD N 1
ATOM 3064 C CA . LEU D 1 16 ? 106.744 50.920 127.142 1.000 41.150 1328 LEU DDD CA 1
ATOM 3065 C C . LEU D 1 16 ? 108.008 51.685 126.717 1.000 39.931 1328 LEU DDD C 1
ATOM 3066 O O . LEU D 1 16 ? 109.025 51.031 126.429 1.000 32.009 1328 LEU DDD O 1
ATOM 3071 N N . LEU D 1 17 ? 107.983 53.018 126.726 1.000 34.277 1329 LEU DDD N 1
ATOM 3072 C CA . LEU D 1 17 ? 109.184 53.821 126.345 1.000 37.848 1329 LEU DDD CA 1
ATOM 3073 C C . LEU D 1 17 ? 110.339 53.540 127.328 1.000 41.688 1329 LEU DDD C 1
ATOM 3074 O O . LEU D 1 17 ? 111.499 53.403 126.851 1.000 40.075 1329 LEU DDD O 1
ATOM 3079 N N . ASN D 1 18 ? 110.057 53.418 128.638 1.000 43.660 1330 ASN DDD N 1
ATOM 3080 C CA . ASN D 1 18 ? 111.083 53.035 129.656 1.000 45.997 1330 ASN DDD CA 1
ATOM 3081 C C . ASN D 1 18 ? 111.714 51.684 129.276 1.000 40.678 1330 ASN DDD C 1
ATOM 3082 O O . ASN D 1 18 ? 112.949 51.600 129.303 1.000 46.378 1330 ASN DDD O 1
ATOM 3087 N N . LEU D 1 19 ? 110.919 50.682 128.892 1.000 41.694 1331 LEU DDD N 1
ATOM 3088 C CA . LEU D 1 19 ? 111.419 49.356 128.428 1.000 44.024 1331 LEU DDD CA 1
ATOM 3089 C C . LEU D 1 19 ? 112.283 49.527 127.167 1.000 49.101 1331 LEU DDD C 1
ATOM 3090 O O . LEU D 1 19 ? 113.307 48.849 127.071 1.000 42.579 1331 LEU DDD O 1
ATOM 3095 N N . ILE D 1 20 ? 111.873 50.376 126.219 1.000 45.965 1332 ILE DDD N 1
ATOM 3096 C CA . ILE D 1 20 ? 112.615 50.581 124.939 1.000 43.656 1332 ILE DDD CA 1
ATOM 3097 C C . ILE D 1 20 ? 113.997 51.139 125.286 1.000 39.101 1332 ILE DDD C 1
ATOM 3098 O O . ILE D 1 20 ? 114.990 50.609 124.764 1.000 39.209 1332 ILE DDD O 1
ATOM 3103 N N . PHE D 1 21 ? 114.072 52.167 126.132 1.000 38.992 1333 PHE DDD N 1
ATOM 3104 C CA . PHE D 1 21 ? 115.360 52.815 126.504 1.000 43.613 1333 PHE DDD CA 1
ATOM 3105 C C . PHE D 1 21 ? 116.303 51.812 127.179 1.000 44.977 1333 PHE DDD C 1
ATOM 3106 O O . PHE D 1 21 ? 117.521 52.024 127.056 1.000 52.784 1333 PHE DDD O 1
ATOM 3114 N N . GLN D 1 22 ? 115.775 50.761 127.813 1.000 50.266 1334 GLN DDD N 1
ATOM 3115 C CA . GLN D 1 22 ? 116.561 49.704 128.517 1.000 60.079 1334 GLN DDD CA 1
ATOM 3116 C C . GLN D 1 22 ? 117.076 48.645 127.530 1.000 54.872 1334 GLN DDD C 1
ATOM 3117 O O . GLN D 1 22 ? 118.056 47.986 127.885 1.000 51.591 1334 GLN DDD O 1
ATOM 3123 N N . CYS D 1 23 ? 116.417 48.471 126.374 1.000 53.726 1335 CYS DDD N 1
ATOM 3124 C CA . CYS D 1 23 ? 116.781 47.487 125.313 1.000 60.245 1335 CYS DDD CA 1
ATOM 3125 C C . CYS D 1 23 ? 118.031 47.979 124.565 1.000 63.180 1335 CYS DDD C 1
ATOM 3126 O O . CYS D 1 23 ? 118.066 49.163 124.164 1.000 58.871 1335 CYS DDD O 1
ATOM 3129 N N . GLU D 1 24 ? 119.029 47.114 124.397 1.000 60.908 1336 GLU DDD N 1
ATOM 3130 C CA . GLU D 1 24 ? 120.322 47.437 123.727 1.000 61.039 1336 GLU DDD CA 1
ATOM 3131 C C . GLU D 1 24 ? 120.065 47.944 122.301 1.000 48.160 1336 GLU DDD C 1
ATOM 3132 O O . GLU D 1 24 ? 120.835 48.784 121.812 1.000 46.979 1336 GLU DDD O 1
ATOM 3138 N N . ASP D 1 25 ? 119.045 47.396 121.644 1.000 43.591 1337 ASP DDD N 1
ATOM 3139 C CA . ASP D 1 25 ? 118.712 47.656 120.220 1.000 43.645 1337 ASP DDD CA 1
ATOM 3140 C C . ASP D 1 25 ? 118.277 49.123 120.021 1.000 44.559 1337 ASP DDD C 1
ATOM 3141 O O . ASP D 1 25 ? 118.284 49.585 118.849 1.000 45.263 1337 ASP DDD O 1
ATOM 3146 N N . SER D 1 26 ? 117.904 49.837 121.092 1.000 42.591 1338 SER DDD N 1
ATOM 3147 C CA . SER D 1 26 ? 117.369 51.215 121.018 1.000 44.225 1338 SER DDD CA 1
ATOM 3148 C C . SER D 1 26 ? 118.497 52.254 120.946 1.000 47.973 1338 SER DDD C 1
ATOM 3149 O O . SER D 1 26 ? 118.194 53.423 120.632 1.000 42.383 1338 SER DDD O 1
ATOM 3152 N N . GLU D 1 27 ? 119.750 51.865 121.210 1.000 47.875 1339 GLU DDD N 1
ATOM 3153 C CA . GLU D 1 27 ? 120.875 52.816 121.423 1.000 48.780 1339 GLU DDD CA 1
ATOM 3154 C C . GLU D 1 27 ? 120.985 53.824 120.269 1.000 41.255 1339 GLU DDD C 1
ATOM 3155 O O . GLU D 1 27 ? 121.095 55.024 120.527 1.000 43.891 1339 GLU DDD O 1
ATOM 3161 N N . PRO D 1 28 ? 120.959 53.410 118.979 1.000 36.019 1340 PRO DDD N 1
ATOM 3162 C CA . PRO D 1 28 ? 121.037 54.347 117.847 1.000 36.741 1340 PRO DDD CA 1
ATOM 3163 C C . PRO D 1 28 ? 119.872 55.351 117.728 1.000 38.337 1340 PRO DDD C 1
ATOM 3164 O O . PRO D 1 28 ? 120.003 56.336 117.027 1.000 40.476 1340 PRO DDD O 1
ATOM 3168 N N . PHE D 1 29 ? 118.752 55.083 118.408 1.000 34.553 1341 PHE DDD N 1
ATOM 3169 C CA . PHE D 1 29 ? 117.464 55.816 118.290 1.000 34.016 1341 PHE DDD CA 1
ATOM 3170 C C . PHE D 1 29 ? 117.138 56.591 119.573 1.000 34.847 1341 PHE DDD C 1
ATOM 3171 O O . PHE D 1 29 ? 116.051 57.153 119.628 1.000 35.812 1341 PHE DDD O 1
ATOM 3179 N N . ARG D 1 30 ? 118.044 56.665 120.561 1.000 37.495 1342 ARG DDD N 1
ATOM 3180 C CA . ARG D 1 30 ? 117.742 57.278 121.892 1.000 35.126 1342 ARG DDD CA 1
ATOM 3181 C C . ARG D 1 30 ? 117.841 58.793 121.840 1.000 37.268 1342 ARG DDD C 1
ATOM 3182 O O . ARG D 1 30 ? 117.295 59.456 122.725 1.000 38.948 1342 ARG DDD O 1
ATOM 3190 N N . GLN D 1 31 ? 118.534 59.320 120.842 1.000 33.178 1343 GLN DDD N 1
ATOM 3191 C CA . GLN D 1 31 ? 118.777 60.772 120.690 1.000 34.930 1343 GLN DDD CA 1
ATOM 3192 C C . GLN D 1 31 ? 118.756 61.044 119.192 1.000 33.526 1343 GLN DDD C 1
ATOM 3193 O O . GLN D 1 31 ? 118.928 60.101 118.407 1.000 27.853 1343 GLN DDD O 1
ATOM 3199 N N . PRO D 1 32 ? 118.572 62.313 118.750 1.000 34.880 1344 PRO DDD N 1
ATOM 3200 C CA . PRO D 1 32 ? 118.586 62.636 117.325 1.000 35.186 1344 PRO DDD CA 1
ATOM 3201 C C . PRO D 1 32 ? 119.815 62.053 116.627 1.000 34.637 1344 PRO DDD C 1
ATOM 3202 O O . PRO D 1 32 ? 120.897 61.991 117.255 1.000 38.864 1344 PRO DDD O 1
ATOM 3206 N N . VAL D 1 33 ? 119.652 61.630 115.366 1.000 31.756 1345 VAL DDD N 1
ATOM 3207 C CA . VAL D 1 33 ? 120.803 61.219 114.509 1.000 30.920 1345 VAL DDD CA 1
ATOM 3208 C C . VAL D 1 33 ? 121.788 62.393 114.488 1.000 27.406 1345 VAL DDD C 1
ATOM 3209 O O . VAL D 1 33 ? 121.326 63.527 114.412 1.000 28.576 1345 VAL DDD O 1
ATOM 3213 N N . ASP D 1 34 ? 123.079 62.116 114.531 1.000 32.513 1346 ASP DDD N 1
ATOM 3214 C CA . ASP D 1 34 ? 124.150 63.148 114.594 1.000 33.578 1346 ASP DDD CA 1
ATOM 3215 C C . ASP D 1 34 ? 124.439 63.680 113.180 1.000 28.514 1346 ASP DDD C 1
ATOM 3216 O O . ASP D 1 34 ? 125.055 62.975 112.409 1.000 26.180 1346 ASP DDD O 1
ATOM 3221 N N . LEU D 1 35 ? 124.009 64.908 112.876 1.000 32.201 1347 LEU DDD N 1
ATOM 3222 C CA . LEU D 1 35 ? 124.064 65.486 111.501 1.000 36.068 1347 LEU DDD CA 1
ATOM 3223 C C . LEU D 1 35 ? 125.487 65.978 111.209 1.000 39.122 1347 LEU DDD C 1
ATOM 3224 O O . LEU D 1 35 ? 125.790 66.163 110.021 1.000 41.703 1347 LEU DDD O 1
ATOM 3229 N N . LEU D 1 36 ? 126.355 66.115 112.226 1.000 38.029 1348 LEU DDD N 1
ATOM 3230 C CA . LEU D 1 36 ? 127.807 66.376 112.011 1.000 40.094 1348 LEU DDD CA 1
ATOM 3231 C C . LEU D 1 36 ? 128.478 65.098 111.497 1.000 37.262 1348 LEU DDD C 1
ATOM 3232 O O . LEU D 1 36 ? 129.278 65.184 110.542 1.000 37.811 1348 LEU DDD O 1
ATOM 3237 N N . GLU D 1 37 ? 128.158 63.951 112.093 1.000 33.872 1349 GLU DDD N 1
ATOM 3238 C CA . GLU D 1 37 ? 128.685 62.627 111.680 1.000 35.864 1349 GLU DDD CA 1
ATOM 3239 C C . GLU D 1 37 ? 128.078 62.211 110.317 1.000 35.128 1349 GLU DDD C 1
ATOM 3240 O O . GLU D 1 37 ? 128.794 61.564 109.511 1.000 37.087 1349 GLU DDD O 1
ATOM 3246 N N . TYR D 1 38 ? 126.816 62.549 110.050 1.000 31.510 1350 TYR DDD N 1
ATOM 3247 C CA . TYR D 1 38 ? 126.090 62.121 108.816 1.000 33.404 1350 TYR DDD CA 1
ATOM 3248 C C . TYR D 1 38 ? 125.514 63.345 108.108 1.000 30.106 1350 TYR DDD C 1
ATOM 3249 O O . TYR D 1 38 ? 124.318 63.578 108.150 1.000 27.749 1350 TYR DDD O 1
ATOM 3258 N N . PRO D 1 39 ? 126.349 64.205 107.473 1.000 32.286 1351 PRO DDD N 1
ATOM 3259 C CA . PRO D 1 39 ? 125.864 65.489 106.968 1.000 33.832 1351 PRO DDD CA 1
ATOM 3260 C C . PRO D 1 39 ? 124.931 65.372 105.742 1.000 30.485 1351 PRO DDD C 1
ATOM 3261 O O . PRO D 1 39 ? 124.281 66.322 105.445 1.000 31.256 1351 PRO DDD O 1
ATOM 3265 N N . ASP D 1 40 ? 124.862 64.215 105.093 1.000 29.700 1352 ASP DDD N 1
ATOM 3266 C CA . ASP D 1 40 ? 123.930 63.955 103.962 1.000 29.528 1352 ASP DDD CA 1
ATOM 3267 C C . ASP D 1 40 ? 122.575 63.404 104.440 1.000 29.069 1352 ASP DDD C 1
ATOM 3268 O O . ASP D 1 40 ? 121.695 63.238 103.553 1.000 27.949 1352 ASP DDD O 1
ATOM 3273 N N . TYR D 1 41 ? 122.367 63.191 105.754 1.000 28.913 1353 TYR DDD N 1
ATOM 3274 C CA . TYR D 1 41 ? 121.124 62.612 106.335 1.000 26.857 1353 TYR DDD CA 1
ATOM 3275 C C . TYR D 1 41 ? 119.894 63.416 105.906 1.000 27.461 1353 TYR DDD C 1
ATOM 3276 O O . TYR D 1 41 ? 118.890 62.793 105.476 1.000 22.430 1353 TYR DDD O 1
ATOM 3285 N N . ARG D 1 42 ? 119.957 64.748 105.992 1.000 25.912 1354 ARG DDD N 1
ATOM 3286 C CA . ARG D 1 42 ? 118.830 65.651 105.646 1.000 30.836 1354 ARG DDD CA 1
ATOM 3287 C C . ARG D 1 42 ? 118.589 65.725 104.126 1.000 26.046 1354 ARG DDD C 1
ATOM 3288 O O . ARG D 1 42 ? 117.543 66.178 103.764 1.000 27.950 1354 ARG DDD O 1
ATOM 3296 N N . ASP D 1 43 ? 119.496 65.262 103.271 1.000 25.145 1355 ASP DDD N 1
ATOM 3297 C CA . ASP D 1 43 ? 119.162 65.102 101.823 1.000 28.513 1355 ASP DDD CA 1
ATOM 3298 C C . ASP D 1 43 ? 118.159 63.949 101.601 1.000 29.153 1355 ASP DDD C 1
ATOM 3299 O O . ASP D 1 43 ? 117.463 63.963 100.562 1.000 25.663 1355 ASP DDD O 1
ATOM 3304 N N . ILE D 1 44 ? 118.132 62.948 102.487 1.000 26.998 1356 ILE DDD N 1
ATOM 3305 C CA . ILE D 1 44 ? 117.275 61.730 102.357 1.000 24.427 1356 ILE DDD CA 1
ATOM 3306 C C . ILE D 1 44 ? 116.040 61.877 103.241 1.000 27.758 1356 ILE DDD C 1
ATOM 3307 O O . ILE D 1 44 ? 114.945 61.471 102.823 1.000 29.062 1356 ILE DDD O 1
ATOM 3312 N N . ILE D 1 45 ? 116.218 62.425 104.446 1.000 28.377 1357 ILE DDD N 1
ATOM 3313 C CA . ILE D 1 45 ? 115.206 62.383 105.536 1.000 27.654 1357 ILE DDD CA 1
ATOM 3314 C C . ILE D 1 45 ? 114.568 63.768 105.713 1.000 29.130 1357 ILE DDD C 1
ATOM 3315 O O . ILE D 1 45 ? 115.276 64.721 106.091 1.000 28.501 1357 ILE DDD O 1
ATOM 3320 N N . ASP D 1 46 ? 113.253 63.818 105.525 1.000 29.062 1358 ASP DDD N 1
ATOM 3321 C CA . ASP D 1 46 ? 112.390 65.028 105.658 1.000 35.383 1358 ASP DDD CA 1
ATOM 3322 C C . ASP D 1 46 ? 112.272 65.462 107.126 1.000 35.033 1358 ASP DDD C 1
ATOM 3323 O O . ASP D 1 46 ? 112.381 66.649 107.406 1.000 32.319 1358 ASP DDD O 1
ATOM 3328 N N . THR D 1 47 ? 111.914 64.533 108.014 1.000 32.584 1359 THR DDD N 1
ATOM 3329 C CA . THR D 1 47 ? 111.501 64.807 109.428 1.000 33.811 1359 THR DDD CA 1
ATOM 3330 C C . THR D 1 47 ? 112.195 63.827 110.374 1.000 34.912 1359 THR DDD C 1
ATOM 3331 O O . THR D 1 47 ? 111.735 62.707 110.569 1.000 29.313 1359 THR DDD O 1
ATOM 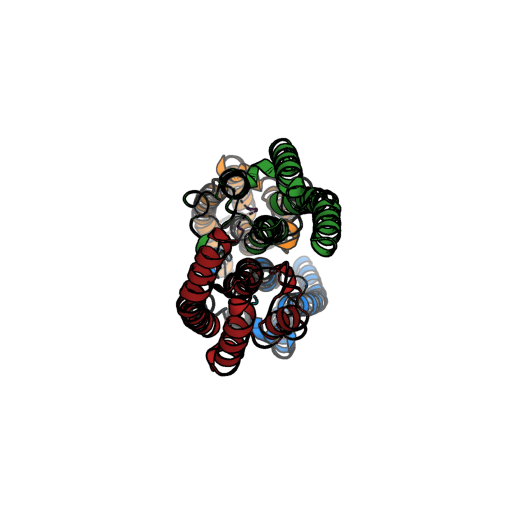3335 N N . PRO D 1 48 ? 113.351 64.195 110.969 1.000 37.176 1360 PRO DDD N 1
ATOM 3336 C CA . PRO D 1 48 ? 114.032 63.325 111.932 1.000 34.987 1360 PRO DDD CA 1
ATOM 3337 C C . PRO D 1 48 ? 113.175 63.029 113.172 1.000 34.911 1360 PRO DDD C 1
ATOM 3338 O O . PRO D 1 48 ? 112.303 63.845 113.515 1.000 34.658 1360 PRO DDD O 1
ATOM 3342 N N . MET D 1 49 ? 113.404 61.881 113.803 1.000 34.188 1361 MET DDD N 1
ATOM 3343 C CA . MET D 1 49 ? 112.637 61.477 115.002 1.000 32.207 1361 MET DDD CA 1
ATOM 3344 C C . MET D 1 49 ? 113.441 60.443 115.794 1.000 32.540 1361 MET DDD C 1
ATOM 3345 O O . MET D 1 49 ? 114.253 59.701 115.191 1.000 26.863 1361 MET DDD O 1
ATOM 3350 N N . ASP D 1 50 ? 113.236 60.444 117.119 1.000 30.618 1362 ASP DDD N 1
ATOM 3351 C CA . ASP D 1 50 ? 113.996 59.623 118.086 1.000 30.519 1362 ASP DDD CA 1
ATOM 3352 C C . ASP D 1 50 ? 113.137 59.432 119.339 1.000 27.122 1362 ASP DDD C 1
ATOM 3353 O O . ASP D 1 50 ? 112.176 60.186 119.540 1.000 31.417 1362 ASP DDD O 1
ATOM 3358 N N . PHE D 1 51 ? 113.483 58.465 120.178 1.000 30.102 1363 PHE DDD N 1
ATOM 3359 C CA . PHE D 1 51 ? 112.659 58.056 121.350 1.000 32.081 1363 PHE DDD CA 1
ATOM 3360 C C . PHE D 1 51 ? 112.684 59.123 122.453 1.000 34.829 1363 PHE DDD C 1
ATOM 3361 O O . PHE D 1 51 ? 111.672 59.220 123.199 1.000 32.757 1363 PHE DDD O 1
ATOM 3369 N N . ALA D 1 52 ? 113.744 59.933 122.563 1.000 33.069 1364 ALA DDD N 1
ATOM 3370 C CA . ALA D 1 52 ? 113.807 61.003 123.587 1.000 33.543 1364 ALA DDD CA 1
ATOM 3371 C C . ALA D 1 52 ? 112.770 62.073 123.241 1.000 34.599 1364 ALA DDD C 1
ATOM 3372 O O . ALA D 1 52 ? 112.038 62.503 124.142 1.000 34.644 1364 ALA DDD O 1
ATOM 3374 N N . THR D 1 53 ? 112.655 62.441 121.958 1.000 34.372 1365 THR DDD N 1
ATOM 3375 C CA . THR D 1 53 ? 111.625 63.390 121.471 1.000 35.033 1365 THR DDD CA 1
ATOM 3376 C C . THR D 1 53 ? 110.228 62.827 121.746 1.000 33.711 1365 THR DDD C 1
ATOM 3377 O O . THR D 1 53 ? 109.352 63.582 122.195 1.000 38.389 1365 THR DDD O 1
ATOM 3381 N N . VAL D 1 54 ? 109.989 61.547 121.463 1.000 33.667 1366 VAL DDD N 1
ATOM 3382 C CA . VAL D 1 54 ? 108.648 60.917 121.689 1.000 34.893 1366 VAL DDD CA 1
ATOM 3383 C C . VAL D 1 54 ? 108.313 61.003 123.197 1.000 33.685 1366 VAL DDD C 1
ATOM 3384 O O . VAL D 1 54 ? 107.219 61.442 123.548 1.000 35.467 1366 VAL DDD O 1
ATOM 3388 N N . ARG D 1 55 ? 109.250 60.626 124.057 1.000 33.739 1367 ARG DDD N 1
ATOM 3389 C CA . ARG D 1 55 ? 109.073 60.615 125.538 1.000 36.416 1367 ARG DDD CA 1
ATOM 3390 C C . ARG D 1 55 ? 108.762 62.036 126.020 1.000 38.029 1367 ARG DDD C 1
ATOM 3391 O O . ARG D 1 55 ? 107.834 62.191 126.816 1.000 40.228 1367 ARG DDD O 1
ATOM 3399 N N . GLU D 1 56 ? 109.472 63.035 125.501 1.000 37.590 1368 GLU DDD N 1
ATOM 3400 C CA . GLU D 1 56 ? 109.280 64.465 125.856 1.000 42.079 1368 GLU DDD CA 1
ATOM 3401 C C . GLU D 1 56 ? 107.889 64.942 125.413 1.000 43.767 1368 GLU DDD C 1
ATOM 3402 O O . GLU D 1 56 ? 107.224 65.650 126.180 1.000 39.241 1368 GLU DDD O 1
ATOM 3408 N N . THR D 1 57 ? 107.469 64.599 124.190 1.000 43.302 1369 THR DDD N 1
ATOM 3409 C CA . THR D 1 57 ? 106.160 65.002 123.617 1.000 38.961 1369 THR DDD CA 1
ATOM 3410 C C . THR D 1 57 ? 105.047 64.432 124.500 1.000 40.554 1369 THR DDD C 1
ATOM 3411 O O . THR D 1 57 ? 104.088 65.175 124.769 1.000 44.337 1369 THR DDD O 1
ATOM 3415 N N . LEU D 1 58 ? 105.182 63.179 124.940 1.000 36.830 1370 LEU DDD N 1
ATOM 3416 C CA . LEU D 1 58 ? 104.208 62.515 125.842 1.000 39.614 1370 LEU DDD CA 1
ATOM 3417 C C . LEU D 1 58 ? 104.162 63.266 127.186 1.000 45.126 1370 LEU DDD C 1
ATOM 3418 O O . LEU D 1 58 ? 103.055 63.702 127.574 1.000 44.912 1370 LEU DDD O 1
ATOM 3423 N N . GLU D 1 59 ? 105.323 63.437 127.835 1.000 48.547 1371 GLU DDD N 1
ATOM 3424 C CA . GLU D 1 59 ? 105.480 64.081 129.172 1.000 47.423 1371 GLU DDD CA 1
ATOM 3425 C C . GLU D 1 59 ? 104.826 65.469 129.155 1.000 46.864 1371 GLU DDD C 1
ATOM 3426 O O . GLU D 1 59 ? 104.164 65.814 130.140 1.000 47.604 1371 GLU DDD O 1
ATOM 3432 N N . ALA D 1 60 ? 104.958 66.211 128.059 1.000 43.086 1372 ALA DDD N 1
ATOM 3433 C CA . ALA D 1 60 ? 104.382 67.561 127.870 1.000 43.438 1372 ALA DDD CA 1
ATOM 3434 C C . ALA D 1 60 ? 102.883 67.492 127.581 1.000 48.872 1372 ALA DDD C 1
ATOM 3435 O O . ALA D 1 60 ? 102.281 68.573 127.430 1.000 52.240 1372 ALA DDD O 1
ATOM 3437 N N . GLY D 1 61 ? 102.294 66.292 127.478 1.000 49.587 1373 GLY DDD N 1
ATOM 3438 C CA . GLY D 1 61 ? 100.869 66.111 127.141 1.000 45.181 1373 GLY DDD CA 1
ATOM 3439 C C . GLY D 1 61 ? 100.514 66.608 125.746 1.000 47.125 1373 GLY DDD C 1
ATOM 3440 O O . GLY D 1 61 ? 99.375 67.034 125.564 1.000 47.055 1373 GLY DDD O 1
ATOM 3441 N N . ASN D 1 62 ? 101.412 66.504 124.761 1.000 46.795 1374 ASN DDD N 1
ATOM 3442 C CA . ASN D 1 62 ? 101.125 66.987 123.384 1.000 48.131 1374 ASN DDD CA 1
ATOM 3443 C C . ASN D 1 62 ? 100.659 65.848 122.471 1.000 47.882 1374 ASN DDD C 1
ATOM 3444 O O . ASN D 1 62 ? 100.507 66.130 121.267 1.000 47.932 1374 ASN DDD O 1
ATOM 3449 N N . TYR D 1 63 ? 100.412 64.643 122.998 1.000 41.990 1375 TYR DDD N 1
ATOM 3450 C CA . TYR D 1 63 ? 99.707 63.570 122.249 1.000 40.941 1375 TYR DDD CA 1
ATOM 3451 C C . TYR D 1 63 ? 98.290 63.464 122.808 1.000 43.301 1375 TYR DDD C 1
ATOM 3452 O O . TYR D 1 63 ? 98.171 63.292 124.036 1.000 48.286 1375 TYR DDD O 1
ATOM 3461 N N . GLU D 1 64 ? 97.266 63.520 121.947 1.000 42.296 1376 GLU DDD N 1
ATOM 3462 C CA . GLU D 1 64 ? 95.850 63.413 122.394 1.000 43.482 1376 GLU DDD CA 1
ATOM 3463 C C . GLU D 1 64 ? 95.404 61.945 122.424 1.000 43.658 1376 GLU DDD C 1
ATOM 3464 O O . GLU D 1 64 ? 94.391 61.687 123.040 1.000 46.880 1376 GLU DDD O 1
ATOM 3470 N N . SER D 1 65 ? 96.133 61.018 121.786 1.000 40.683 1377 SER DDD N 1
ATOM 3471 C CA . SER D 1 65 ? 95.732 59.590 121.652 1.000 37.680 1377 SER DDD CA 1
ATOM 3472 C C . SER D 1 65 ? 96.979 58.744 121.448 1.000 37.047 1377 SER DDD C 1
ATOM 3473 O O . SER D 1 65 ? 98.011 59.246 121.025 1.000 39.135 1377 SER DDD O 1
ATOM 3476 N N . PRO D 1 66 ? 96.944 57.437 121.743 1.000 37.014 1378 PRO DDD N 1
ATOM 3477 C CA . PRO D 1 66 ? 98.106 56.595 121.482 1.000 38.580 1378 PRO DDD CA 1
ATOM 3478 C C . PRO D 1 66 ? 98.418 56.453 119.967 1.000 37.593 1378 PRO DDD C 1
ATOM 3479 O O . PRO D 1 66 ? 99.562 56.206 119.611 1.000 34.187 1378 PRO DDD O 1
ATOM 3483 N N . MET D 1 67 ? 97.427 56.629 119.093 1.000 39.727 1379 MET DDD N 1
ATOM 3484 C CA . MET D 1 67 ? 97.649 56.549 117.614 1.000 41.397 1379 MET DDD CA 1
ATOM 3485 C C . MET D 1 67 ? 98.550 57.726 117.179 1.000 37.878 1379 MET DDD C 1
ATOM 3486 O O . MET D 1 67 ? 99.390 57.528 116.301 1.000 34.774 1379 MET DDD O 1
ATOM 3491 N N . GLU D 1 68 ? 98.403 58.909 117.787 1.000 38.637 1380 GLU DDD N 1
ATOM 3492 C CA . GLU D 1 68 ? 99.278 60.086 117.503 1.000 38.924 1380 GLU DDD CA 1
ATOM 3493 C C . GLU D 1 68 ? 100.722 59.721 117.857 1.000 38.246 1380 GLU DDD C 1
ATOM 3494 O O . GLU D 1 68 ? 101.617 59.980 117.036 1.000 38.930 1380 GLU DDD O 1
ATOM 3500 N N . LEU D 1 69 ? 100.940 59.082 119.001 1.000 35.713 1381 LEU DDD N 1
ATOM 3501 C CA . LEU D 1 69 ? 102.285 58.637 119.430 1.000 35.230 1381 LEU DDD CA 1
ATOM 3502 C C . LEU D 1 69 ? 102.855 57.616 118.447 1.000 33.816 1381 LEU DDD C 1
ATOM 3503 O O . LEU D 1 69 ? 104.051 57.729 118.084 1.000 34.390 1381 LEU DDD O 1
ATOM 3508 N N . CYS D 1 70 ? 102.046 56.634 118.049 1.000 36.997 1382 CYS DDD N 1
ATOM 3509 C CA . CYS D 1 70 ? 102.421 55.615 117.026 1.000 35.350 1382 CYS DDD CA 1
ATOM 3510 C C . CYS D 1 70 ? 102.927 56.269 115.727 1.000 33.046 1382 CYS DDD C 1
ATOM 3511 O O . CYS D 1 70 ? 103.843 55.730 115.164 1.000 32.975 1382 CYS DDD O 1
ATOM 3514 N N . LYS D 1 71 ? 102.350 57.370 115.272 1.000 33.975 1383 LYS DDD N 1
ATOM 3515 C CA . LYS D 1 71 ? 102.775 58.081 114.030 1.000 38.961 1383 LYS DDD CA 1
ATOM 3516 C C . LYS D 1 71 ? 104.244 58.533 114.149 1.000 34.692 1383 LYS DDD C 1
ATOM 3517 O O . LYS D 1 71 ? 105.022 58.377 113.173 1.000 36.798 1383 LYS DDD O 1
ATOM 3523 N N . ASP D 1 72 ? 104.636 59.059 115.313 1.000 33.108 1384 ASP DDD N 1
ATOM 3524 C CA . ASP D 1 72 ? 106.041 59.497 115.511 1.000 31.353 1384 ASP DDD CA 1
ATOM 3525 C C . ASP D 1 72 ? 106.950 58.271 115.577 1.000 31.499 1384 ASP DDD C 1
ATOM 3526 O O . ASP D 1 72 ? 108.039 58.317 114.958 1.000 30.763 1384 ASP DDD O 1
ATOM 3531 N N . VAL D 1 73 ? 106.533 57.198 116.254 1.000 30.071 1385 VAL DDD N 1
ATOM 3532 C CA . VAL D 1 73 ? 107.385 55.983 116.363 1.000 30.922 1385 VAL DDD CA 1
ATOM 3533 C C . VAL D 1 73 ? 107.589 55.383 114.963 1.000 34.198 1385 VAL DDD C 1
ATOM 3534 O O . VAL D 1 73 ? 108.725 54.928 114.676 1.000 31.490 1385 VAL DDD O 1
ATOM 3538 N N . ARG D 1 74 ? 106.547 55.373 114.122 1.000 33.374 1386 ARG DDD N 1
ATOM 3539 C CA . ARG D 1 74 ? 106.591 54.799 112.743 1.000 34.985 1386 ARG DDD CA 1
ATOM 3540 C C . ARG D 1 74 ? 107.691 55.516 111.955 1.000 34.166 1386 ARG DDD C 1
ATOM 3541 O O . ARG D 1 74 ? 108.448 54.860 111.218 1.000 32.097 1386 ARG DDD O 1
ATOM 3549 N N . LEU D 1 75 ? 107.796 56.823 112.157 1.000 31.112 1387 LEU DDD N 1
ATOM 3550 C CA . LEU D 1 75 ? 108.780 57.689 111.479 1.000 35.010 1387 LEU DDD CA 1
ATOM 3551 C C . LEU D 1 75 ? 110.216 57.285 111.844 1.000 31.199 1387 LEU DDD C 1
ATOM 3552 O O . LEU D 1 75 ? 111.085 57.302 110.956 1.000 30.130 1387 LEU DDD O 1
ATOM 3557 N N . ILE D 1 76 ? 110.465 56.874 113.093 1.000 27.671 1388 ILE DDD N 1
ATOM 3558 C CA . ILE D 1 76 ? 111.801 56.369 113.526 1.000 27.608 1388 ILE DDD CA 1
ATOM 3559 C C . ILE D 1 76 ? 112.211 55.208 112.601 1.000 28.855 1388 ILE DDD C 1
ATOM 3560 O O . ILE D 1 76 ? 113.353 55.234 112.043 1.000 26.074 1388 ILE DDD O 1
ATOM 3565 N N . PHE D 1 77 ? 111.312 54.249 112.378 1.000 27.110 1389 PHE DDD N 1
ATOM 3566 C CA . PHE D 1 77 ? 111.626 53.036 111.579 1.000 28.699 1389 PHE DDD CA 1
ATOM 3567 C C . PHE D 1 77 ? 111.626 53.340 110.081 1.000 27.076 1389 PHE DDD C 1
ATOM 3568 O O . PHE D 1 77 ? 112.479 52.760 109.363 1.000 29.691 1389 PHE DDD O 1
ATOM 3576 N N . SER D 1 78 ? 110.742 54.213 109.605 1.000 27.859 1390 SER DDD N 1
ATOM 3577 C CA . SER D 1 78 ? 110.713 54.666 108.187 1.000 28.653 1390 SER DDD CA 1
ATOM 3578 C C . SER D 1 78 ? 112.048 55.344 107.839 1.000 25.322 1390 SER DDD C 1
ATOM 3579 O O . SER D 1 78 ? 112.612 55.049 106.760 1.000 27.433 1390 SER DDD O 1
ATOM 3582 N N . ASN D 1 79 ? 112.529 56.238 108.702 1.000 26.083 1391 ASN DDD N 1
ATOM 3583 C CA . ASN D 1 79 ? 113.786 56.990 108.465 1.000 26.202 1391 ASN DDD CA 1
ATOM 3584 C C . ASN D 1 79 ? 114.959 56.004 108.464 1.000 24.948 1391 ASN DDD C 1
ATOM 3585 O O . ASN D 1 79 ? 115.829 56.112 107.574 1.000 23.185 1391 ASN DDD O 1
ATOM 3590 N N . SER D 1 80 ? 114.993 55.049 109.407 1.000 27.482 1392 SER DDD N 1
ATOM 3591 C CA . SER D 1 80 ? 116.099 54.064 109.508 1.000 26.432 1392 SER DDD CA 1
ATOM 3592 C C . SER D 1 80 ? 116.253 53.301 108.188 1.000 26.747 1392 SER DDD C 1
ATOM 3593 O O . SER D 1 80 ? 117.389 53.176 107.671 1.000 26.630 1392 SER DDD O 1
ATOM 3596 N N . LYS D 1 81 ? 115.158 52.773 107.657 1.000 27.257 1393 LYS DDD N 1
ATOM 3597 C CA . LYS D 1 81 ? 115.167 51.997 106.395 1.000 28.437 1393 LYS DDD CA 1
ATOM 3598 C C . LYS D 1 81 ? 115.570 52.887 105.206 1.000 25.595 1393 LYS DDD C 1
ATOM 3599 O O . LYS D 1 81 ? 116.395 52.416 104.344 1.000 22.087 1393 LYS DDD O 1
ATOM 3605 N N . ALA D 1 82 ? 115.053 54.116 105.142 1.000 25.209 1394 ALA DDD N 1
ATOM 3606 C CA . ALA D 1 82 ? 115.332 55.027 103.998 1.000 27.714 1394 ALA DDD CA 1
ATOM 3607 C C . ALA D 1 82 ? 116.839 55.349 103.928 1.000 26.302 1394 ALA DDD C 1
ATOM 3608 O O . ALA D 1 82 ? 117.430 55.361 102.778 1.000 23.397 1394 ALA DDD O 1
ATOM 3610 N N . TYR D 1 83 ? 117.487 55.573 105.069 1.000 25.493 1395 TYR DDD N 1
ATOM 3611 C CA . TYR D 1 83 ? 118.908 56.021 105.087 1.000 26.971 1395 TYR DDD CA 1
ATOM 3612 C C . TYR D 1 83 ? 119.846 54.818 104.976 1.000 29.420 1395 TYR DDD C 1
ATOM 3613 O O . TYR D 1 83 ? 120.903 54.958 104.278 1.000 28.881 1395 TYR DDD O 1
ATOM 3622 N N . THR D 1 84 ? 119.498 53.672 105.590 1.000 28.856 1396 THR DDD N 1
ATOM 3623 C CA . THR D 1 84 ? 120.325 52.429 105.507 1.000 29.063 1396 THR DDD CA 1
ATOM 3624 C C . THR D 1 84 ? 119.455 51.236 105.119 1.000 28.725 1396 THR DDD C 1
ATOM 3625 O O . THR D 1 84 ? 119.017 50.463 105.972 1.000 33.942 1396 THR DDD O 1
ATOM 3629 N N . PRO D 1 85 ? 119.145 51.052 103.821 1.000 30.870 1397 PRO DDD N 1
ATOM 3630 C CA . PRO D 1 85 ? 118.299 49.936 103.396 1.000 32.189 1397 PRO DDD CA 1
ATOM 3631 C C . PRO D 1 85 ? 118.973 48.553 103.365 1.000 35.345 1397 PRO DDD C 1
ATOM 3632 O O . PRO D 1 85 ? 118.264 47.594 103.245 1.000 38.159 1397 PRO DDD O 1
ATOM 3636 N N . SER D 1 86 ? 120.301 48.474 103.471 1.000 39.353 1398 SER DDD N 1
ATOM 3637 C CA . SER D 1 86 ? 121.041 47.197 103.334 1.000 40.877 1398 SER DDD CA 1
ATOM 3638 C C . SER D 1 86 ? 120.570 46.212 104.407 1.000 40.047 1398 SER DDD C 1
ATOM 3639 O O . SER D 1 86 ? 120.782 46.484 105.611 1.000 39.576 1398 SER DDD O 1
ATOM 3642 N N . LYS D 1 87 ? 119.986 45.102 103.968 1.000 42.492 1399 LYS DDD N 1
ATOM 3643 C CA . LYS D 1 87 ? 119.499 43.993 104.825 1.000 49.196 1399 LYS DDD CA 1
ATOM 3644 C C . LYS D 1 87 ? 120.657 43.304 105.566 1.000 49.317 1399 LYS DDD C 1
ATOM 3645 O O . LYS D 1 87 ? 120.375 42.622 106.550 1.000 51.918 1399 LYS DDD O 1
ATOM 3651 N N . ARG D 1 88 ? 121.914 43.490 105.166 1.000 51.539 1400 ARG DDD N 1
ATOM 3652 C CA . ARG D 1 88 ? 123.083 42.887 105.870 1.000 53.906 1400 ARG DDD CA 1
ATOM 3653 C C . ARG D 1 88 ? 123.655 43.830 106.947 1.000 52.660 1400 ARG DDD C 1
ATOM 3654 O O . ARG D 1 88 ? 124.527 43.376 107.686 1.000 56.810 1400 ARG DDD O 1
ATOM 3662 N N . SER D 1 89 ? 123.174 45.069 107.067 1.000 44.576 1401 SER DDD N 1
ATOM 3663 C CA . SER D 1 89 ? 123.728 46.048 108.031 1.000 43.188 1401 SER DDD CA 1
ATOM 3664 C C . SER D 1 89 ? 123.267 45.710 109.451 1.000 44.076 1401 SER DDD C 1
ATOM 3665 O O . SER D 1 89 ? 122.182 45.154 109.624 1.000 39.731 1401 SER DDD O 1
ATOM 3668 N N . ARG D 1 90 ? 124.058 46.112 110.442 1.000 49.776 1402 ARG DDD N 1
ATOM 3669 C CA . ARG D 1 90 ? 123.719 45.946 111.877 1.000 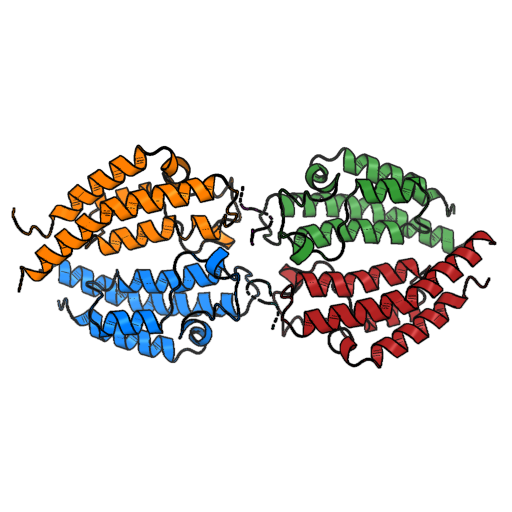57.089 1402 ARG DDD CA 1
ATOM 3670 C C . ARG D 1 90 ? 122.469 46.786 112.192 1.000 51.955 1402 ARG DDD C 1
ATOM 3671 O O . ARG D 1 90 ? 121.574 46.281 112.886 1.000 47.505 1402 ARG DDD O 1
ATOM 3679 N N . ILE D 1 91 ? 122.381 48.025 111.706 1.000 41.280 1403 ILE DDD N 1
ATOM 3680 C CA . ILE D 1 91 ? 121.230 48.905 112.069 1.000 42.238 1403 ILE DDD CA 1
ATOM 3681 C C . ILE D 1 91 ? 119.919 48.352 111.497 1.000 34.883 1403 ILE DDD C 1
ATOM 3682 O O . ILE D 1 91 ? 118.891 48.527 112.150 1.000 38.731 1403 ILE DDD O 1
ATOM 3687 N N . TYR D 1 92 ? 119.921 47.699 110.335 1.000 41.408 1404 TYR DDD N 1
ATOM 3688 C CA . TYR D 1 92 ? 118.682 47.114 109.741 1.000 37.663 1404 TYR DDD CA 1
ATOM 3689 C C . TYR D 1 92 ? 118.144 46.034 110.685 1.000 43.433 1404 TYR DDD C 1
ATOM 3690 O O . TYR D 1 92 ? 116.932 45.992 110.926 1.000 38.885 1404 TYR DDD O 1
ATOM 3699 N N . SER D 1 93 ? 119.013 45.167 111.213 1.000 48.911 1405 SER DDD N 1
ATOM 3700 C CA . SER D 1 93 ? 118.589 44.036 112.078 1.000 50.317 1405 SER DDD CA 1
ATOM 3701 C C . SER D 1 93 ? 118.114 44.572 113.430 1.000 44.788 1405 SER DDD C 1
ATOM 3702 O O . SER D 1 93 ? 117.123 44.045 113.926 1.000 45.117 1405 SER DDD O 1
ATOM 3705 N N . MET D 1 94 ? 118.800 45.565 114.000 1.000 41.583 1406 MET DDD N 1
ATOM 3706 C CA . MET D 1 94 ? 118.369 46.271 115.240 1.000 41.812 1406 MET DDD CA 1
ATOM 3707 C C . MET D 1 94 ? 116.982 46.885 115.021 1.000 41.902 1406 MET DDD C 1
ATOM 3708 O O . MET D 1 94 ? 116.158 46.767 115.949 1.000 38.074 1406 MET DDD O 1
ATOM 3713 N N . SER D 1 95 ? 116.739 47.518 113.861 1.000 36.264 1407 SER DDD N 1
ATOM 3714 C CA . SER D 1 95 ? 115.451 48.178 113.517 1.000 35.404 1407 SER DDD CA 1
ATOM 3715 C C . SER D 1 95 ? 114.345 47.123 113.472 1.000 37.118 1407 SER DDD C 1
ATOM 3716 O O . SER D 1 95 ? 113.270 47.363 114.030 1.000 34.618 1407 SER DDD O 1
ATOM 3719 N N . LEU D 1 96 ? 114.575 46.002 112.803 1.000 37.305 1408 LEU DDD N 1
ATOM 3720 C CA . LEU D 1 96 ? 113.547 44.937 112.638 1.000 43.245 1408 LEU DDD CA 1
ATOM 3721 C C . LEU D 1 96 ? 113.141 44.382 114.015 1.000 36.533 1408 LEU DDD C 1
ATOM 3722 O O . LEU D 1 96 ? 111.935 44.225 114.239 1.000 43.567 1408 LEU DDD O 1
ATOM 3727 N N . ARG D 1 97 ? 114.098 44.117 114.904 1.000 44.700 1409 ARG DDD N 1
ATOM 3728 C CA . ARG D 1 97 ? 113.833 43.488 116.238 1.000 45.295 1409 ARG DDD CA 1
ATOM 3729 C C . ARG D 1 97 ? 113.088 44.492 117.126 1.000 50.739 1409 ARG DDD C 1
ATOM 3730 O O . ARG D 1 97 ? 112.106 44.110 117.739 1.000 52.031 1409 ARG DDD O 1
ATOM 3738 N N . LEU D 1 98 ? 113.517 45.755 117.159 1.000 51.167 1410 LEU DDD N 1
ATOM 3739 C CA . LEU D 1 98 ? 112.901 46.790 118.041 1.000 45.634 1410 LEU DDD CA 1
ATOM 3740 C C . LEU D 1 98 ? 111.505 47.144 117.527 1.000 42.285 1410 LEU DDD C 1
ATOM 3741 O O . LEU D 1 98 ? 110.619 47.364 118.352 1.000 40.134 1410 LEU DDD O 1
ATOM 3746 N N . SER D 1 99 ? 111.293 47.148 116.214 1.000 41.167 1411 SER DDD N 1
ATOM 3747 C CA . SER D 1 99 ? 109.975 47.379 115.573 1.000 40.170 1411 SER DDD CA 1
ATOM 3748 C C . SER D 1 99 ? 109.001 46.266 115.987 1.000 43.230 1411 SER DDD C 1
ATOM 3749 O O . SER D 1 99 ? 107.862 46.587 116.399 1.000 38.695 1411 SER DDD O 1
ATOM 3752 N N . ALA D 1 100 ? 109.422 44.997 115.885 1.000 46.612 1412 ALA DDD N 1
ATOM 3753 C CA . ALA D 1 100 ? 108.627 43.813 116.324 1.000 43.039 1412 ALA DDD CA 1
ATOM 3754 C C . ALA D 1 100 ? 108.268 43.958 117.813 1.000 38.051 1412 ALA DDD C 1
ATOM 3755 O O . ALA D 1 100 ? 107.107 43.810 118.169 1.000 41.380 1412 ALA DDD O 1
ATOM 3757 N N . PHE D 1 101 ? 109.238 44.314 118.656 1.000 46.733 1413 PHE DDD N 1
ATOM 3758 C CA . PHE D 1 101 ? 109.052 44.494 120.123 1.000 46.035 1413 PHE DDD CA 1
ATOM 3759 C C . PHE D 1 101 ? 108.000 45.567 120.368 1.000 53.000 1413 PHE DDD C 1
ATOM 3760 O O . PHE D 1 101 ? 107.049 45.298 121.104 1.000 54.869 1413 PHE DDD O 1
ATOM 3768 N N . PHE D 1 102 ? 108.121 46.731 119.726 1.000 50.488 1414 PHE DDD N 1
ATOM 3769 C CA . PHE D 1 102 ? 107.159 47.855 119.871 1.000 47.786 1414 PHE DDD CA 1
ATOM 3770 C C . PHE D 1 102 ? 105.759 47.397 119.456 1.000 49.795 1414 PHE DDD C 1
ATOM 3771 O O . PHE D 1 102 ? 104.815 47.613 120.247 1.000 50.593 1414 PHE DDD O 1
ATOM 3779 N N . GLU D 1 103 ? 105.611 46.798 118.267 1.000 50.025 1415 GLU DDD N 1
ATOM 3780 C CA . GLU D 1 103 ? 104.282 46.417 117.717 1.000 53.967 1415 GLU DDD CA 1
ATOM 3781 C C . GLU D 1 103 ? 103.587 45.406 118.650 1.000 50.015 1415 GLU DDD C 1
ATOM 3782 O O . GLU D 1 103 ? 102.370 45.517 118.830 1.000 52.548 1415 GLU DDD O 1
ATOM 3788 N N . GLU D 1 104 ? 104.329 44.446 119.207 1.000 55.190 1416 GLU DDD N 1
ATOM 3789 C CA . GLU D 1 104 ? 103.788 43.360 120.066 1.000 61.954 1416 GLU DDD CA 1
ATOM 3790 C C . GLU D 1 104 ? 103.201 43.975 121.341 1.000 63.963 1416 GLU DDD C 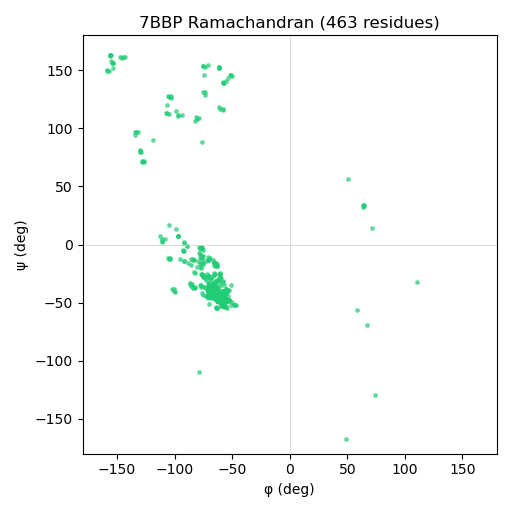1
ATOM 3791 O O . GLU D 1 104 ? 102.158 43.501 121.777 1.000 76.287 1416 GLU DDD O 1
ATOM 3797 N N . HIS D 1 105 ? 103.840 45.005 121.911 1.000 63.920 1417 HIS DDD N 1
ATOM 3798 C CA . HIS D 1 105 ? 103.421 45.633 123.196 1.000 54.133 1417 HIS DDD CA 1
ATOM 3799 C C . HIS D 1 105 ? 102.372 46.719 122.942 1.000 54.382 1417 HIS DDD C 1
ATOM 3800 O O . HIS D 1 105 ? 101.464 46.871 123.792 1.000 64.851 1417 HIS DDD O 1
ATOM 3807 N N . ILE D 1 106 ? 102.436 47.440 121.823 1.000 43.868 1418 ILE DDD N 1
ATOM 3808 C CA . ILE D 1 106 ? 101.490 48.565 121.576 1.000 47.212 1418 ILE DDD CA 1
ATOM 3809 C C . ILE D 1 106 ? 100.107 48.024 121.180 1.000 47.596 1418 ILE DDD C 1
ATOM 3810 O O . ILE D 1 106 ? 99.123 48.763 121.381 1.000 42.355 1418 ILE DDD O 1
ATOM 3815 N N . SER D 1 107 ? 100.020 46.821 120.606 1.000 53.397 1419 SER DDD N 1
ATOM 3816 C CA . SER D 1 107 ? 98.739 46.295 120.046 1.000 57.261 1419 SER DDD CA 1
ATOM 3817 C C . SER D 1 107 ? 97.635 46.301 121.118 1.000 53.815 1419 SER DDD C 1
ATOM 3818 O O . SER D 1 107 ? 96.538 46.824 120.821 1.000 53.602 1419 SER DDD O 1
ATOM 3821 N N . SER D 1 108 ? 97.915 45.799 122.322 1.000 55.569 1420 SER DDD N 1
ATOM 3822 C CA . SER D 1 108 ? 96.939 45.722 123.444 1.000 56.975 1420 SER DDD CA 1
ATOM 3823 C C . SER D 1 108 ? 96.606 47.129 123.959 1.000 60.333 1420 SER DDD C 1
ATOM 3824 O O . SER D 1 108 ? 95.453 47.354 124.381 1.000 63.397 1420 SER DDD O 1
ATOM 3827 N N . VAL D 1 109 ? 97.583 48.052 123.937 1.000 55.678 1421 VAL DDD N 1
ATOM 3828 C CA . VAL D 1 109 ? 97.358 49.471 124.345 1.000 48.430 1421 VAL DDD CA 1
ATOM 3829 C C . VAL D 1 109 ? 96.334 50.091 123.395 1.000 45.328 1421 VAL DDD C 1
ATOM 3830 O O . VAL D 1 109 ? 95.394 50.733 123.881 1.000 46.390 1421 VAL DDD O 1
ATOM 3834 N N . LEU D 1 110 ? 96.496 49.903 122.079 1.000 50.911 1422 LEU DDD N 1
ATOM 3835 C CA . LEU D 1 110 ? 95.572 50.486 121.068 1.000 53.438 1422 LEU DDD CA 1
ATOM 3836 C C . LEU D 1 110 ? 94.174 49.852 121.191 1.000 50.152 1422 LEU DDD C 1
ATOM 3837 O O . LEU D 1 110 ? 93.193 50.604 121.125 1.000 48.545 1422 LEU DDD O 1
ATOM 3842 N N . SER D 1 111 ? 94.058 48.530 121.328 1.000 54.126 1423 SER DDD N 1
ATOM 3843 C CA . SER D 1 111 ? 92.726 47.856 121.347 1.000 58.812 1423 SER DDD CA 1
ATOM 3844 C C . SER D 1 111 ? 91.974 48.197 122.647 1.000 57.496 1423 SER DDD C 1
ATOM 3845 O O . SER D 1 111 ? 90.764 48.508 122.563 1.000 56.118 1423 SER DDD O 1
ATOM 3848 N N . ASP D 1 112 ? 92.667 48.235 123.793 1.000 59.523 1424 ASP DDD N 1
ATOM 3849 C CA . ASP D 1 112 ? 92.075 48.673 125.088 1.000 57.184 1424 ASP DDD CA 1
ATOM 3850 C C . ASP D 1 112 ? 91.552 50.111 124.953 1.000 59.312 1424 ASP DDD C 1
ATOM 3851 O O . ASP D 1 112 ? 90.421 50.387 125.432 1.000 61.178 1424 ASP DDD O 1
ATOM 3856 N N . TYR D 1 113 ? 92.330 51.014 124.338 1.000 53.721 1425 TYR DDD N 1
ATOM 3857 C CA . TYR D 1 113 ? 91.951 52.441 124.174 1.000 47.866 1425 TYR DDD CA 1
ATOM 3858 C C . TYR D 1 113 ? 90.707 52.537 123.280 1.000 52.743 1425 TYR DDD C 1
ATOM 3859 O O . TYR D 1 113 ? 89.786 53.288 123.627 1.000 49.091 1425 TYR DDD O 1
ATOM 3868 N N . LYS D 1 114 ? 90.680 51.807 122.164 1.000 61.683 1426 LYS DDD N 1
ATOM 3869 C CA . LYS D 1 114 ? 89.551 51.813 121.189 1.000 67.288 1426 LYS DDD CA 1
ATOM 3870 C C . LYS D 1 114 ? 88.262 51.326 121.880 1.000 64.492 1426 LYS DDD C 1
ATOM 3871 O O . LYS D 1 114 ? 87.195 51.983 121.676 1.000 57.861 1426 LYS DDD O 1
ATOM 3877 N N . SER D 1 115 ? 88.341 50.249 122.680 1.000 66.086 1427 SER DDD N 1
ATOM 3878 C CA . SER D 1 115 ? 87.215 49.725 123.507 1.000 66.541 1427 SER DDD CA 1
ATOM 3879 C C . SER D 1 115 ? 86.661 50.838 124.408 1.000 67.149 1427 SER DDD C 1
ATOM 3880 O O . SER D 1 115 ? 85.439 51.096 124.377 1.000 68.409 1427 SER DDD O 1
ATOM 3883 N N . ALA D 1 116 ? 87.544 51.462 125.193 1.000 69.069 1428 ALA DDD N 1
ATOM 3884 C CA . ALA D 1 116 ? 87.223 52.543 126.146 1.000 66.451 1428 ALA DDD CA 1
ATOM 3885 C C . ALA D 1 116 ? 86.528 53.694 125.410 1.000 72.309 1428 ALA DDD C 1
ATOM 3886 O O . ALA D 1 116 ? 85.512 54.218 125.935 1.000 73.007 1428 ALA DDD O 1
ATOM 3888 N N . LEU D 1 117 ? 87.035 54.055 124.225 1.000 68.939 1429 LEU DDD N 1
ATOM 3889 C CA . LEU D 1 117 ? 86.557 55.225 123.445 1.000 68.772 1429 LEU DDD CA 1
ATOM 3890 C C . LEU D 1 117 ? 85.110 54.971 122.991 1.000 76.609 1429 LEU DDD C 1
ATOM 3891 O O . LEU D 1 117 ? 84.312 55.930 123.090 1.000 75.608 1429 LEU DDD O 1
ATOM 3896 N N . ARG D 1 118 ? 84.780 53.757 122.525 1.000 83.692 1430 ARG DDD N 1
ATOM 3897 C CA . ARG D 1 118 ? 83.387 53.370 122.162 1.000 91.715 1430 ARG DDD CA 1
ATOM 3898 C C . ARG D 1 118 ? 82.408 53.804 123.275 1.000 93.890 1430 ARG DDD C 1
ATOM 3899 O O . ARG D 1 118 ? 81.425 54.523 122.955 1.000 89.299 1430 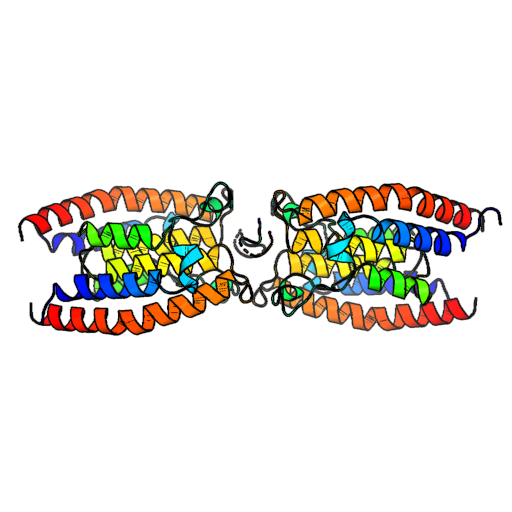ARG DDD O 1
ATOM 3907 N N . PHE D 1 119 ? 82.700 53.432 124.530 1.000 90.242 1431 PHE DDD N 1
ATOM 3908 C CA . PHE D 1 119 ? 81.835 53.679 125.722 1.000 86.751 1431 PHE DDD CA 1
ATOM 3909 C C . PHE D 1 119 ? 81.557 55.184 125.910 1.000 82.996 1431 PHE DDD C 1
ATOM 3910 O O . PHE D 1 119 ? 80.412 55.539 126.252 1.000 83.289 1431 PHE DDD O 1
ATOM 3918 N N . HIS D 1 120 ? 82.558 56.046 125.720 1.000 84.928 1432 HIS DDD N 1
ATOM 3919 C CA . HIS D 1 120 ? 82.520 57.492 126.084 1.000 84.349 1432 HIS DDD CA 1
ATOM 3920 C C . HIS D 1 120 ? 81.568 58.277 125.165 1.000 80.803 1432 HIS DDD C 1
ATOM 3921 O O . HIS D 1 120 ? 80.992 57.796 124.178 1.000 88.215 1432 HIS DDD O 1
ATOM 3928 N N . SER E 2 1 ? 116.309 53.381 88.731 1.000 34.915 1 SER FFF N 1
ATOM 3929 C CA . SER E 2 1 ? 116.537 52.077 89.599 1.000 48.390 1 SER FFF CA 1
ATOM 3930 C C . SER E 2 1 ? 117.848 52.157 90.415 1.000 46.576 1 SER FFF C 1
ATOM 3931 O O . SER E 2 1 ? 118.881 51.481 90.049 1.000 51.893 1 SER FFF O 1
ATOM 3934 N N . GLY E 2 2 ? 117.797 52.905 91.517 1.000 40.655 2 GLY FFF N 1
ATOM 3935 C CA . GLY E 2 2 ? 118.895 53.750 92.017 1.000 34.592 2 GLY FFF CA 1
ATOM 3936 C C . GLY E 2 2 ? 118.511 55.223 91.858 1.000 32.811 2 GLY FFF C 1
ATOM 3937 O O . GLY E 2 2 ? 118.903 56.028 92.726 1.000 34.807 2 GLY FFF O 1
ATOM 3938 N N . ARG E 2 3 ? 117.729 55.560 90.816 1.000 25.955 3 ARG FFF N 1
ATOM 3939 C CA . ARG E 2 3 ? 117.282 56.955 90.541 1.000 27.883 3 ARG FFF CA 1
ATOM 3940 C C . ARG E 2 3 ? 115.783 57.148 90.830 1.000 28.171 3 ARG FFF C 1
ATOM 3941 O O . ARG E 2 3 ? 115.286 58.260 90.593 1.000 26.705 3 ARG FFF O 1
ATOM 3949 N N . GLY E 2 4 ? 115.082 56.139 91.358 1.000 27.607 4 GLY FFF N 1
ATOM 3950 C CA . GLY E 2 4 ? 113.659 56.286 91.720 1.000 29.374 4 GLY FFF CA 1
ATOM 3951 C C . GLY E 2 4 ? 112.803 56.691 90.521 1.000 28.700 4 GLY FFF C 1
ATOM 3952 O O . GLY E 2 4 ? 112.783 56.005 89.504 1.000 30.556 4 GLY FFF O 1
ATOM 3965 N N . GLY E 2 6 ? 113.303 59.307 88.703 1.000 25.665 6 GLY FFF N 1
ATOM 3966 C CA . GLY E 2 6 ? 113.988 60.403 88.041 1.000 27.687 6 GLY FFF CA 1
ATOM 3967 C C . GLY E 2 6 ? 114.890 59.977 86.881 1.000 33.096 6 GLY FFF C 1
ATOM 3968 O O . GLY E 2 6 ? 115.692 60.821 86.412 1.000 41.422 6 GLY FFF O 1
ATOM 3969 N N . GLY E 2 7 ? 114.794 58.760 86.359 1.000 30.048 7 GLY FFF N 1
ATOM 3970 C CA . GLY E 2 7 ? 115.573 58.461 85.132 1.000 34.345 7 GLY FFF CA 1
ATOM 3971 C C . GLY E 2 7 ? 114.881 59.035 83.895 1.000 34.972 7 GLY FFF C 1
ATOM 3972 O O . GLY E 2 7 ? 113.746 59.466 83.991 1.000 37.652 7 GLY FFF O 1
ATOM 3985 N N . LEU E 2 10 ? 113.614 57.112 81.883 1.000 51.891 9 LEU FFF N 1
ATOM 3986 C CA . LEU E 2 10 ? 112.443 56.239 81.957 1.000 58.965 9 LEU FFF CA 1
ATOM 3987 C C . LEU E 2 10 ? 112.662 55.188 83.067 1.000 70.540 9 LEU FFF C 1
ATOM 3988 O O . LEU E 2 10 ? 113.491 55.247 84.029 1.000 67.306 9 LEU FFF O 1
ATOM 3993 N N . GLY F 2 2 ? 124.148 51.583 102.257 1.000 44.263 2 GLY GGG N 1
ATOM 3994 C CA . GLY F 2 2 ? 123.290 52.804 102.434 1.000 44.291 2 GLY GGG CA 1
ATOM 3995 C C . GLY F 2 2 ? 122.870 53.472 101.115 1.000 41.296 2 GLY GGG C 1
ATOM 3996 O O . GLY F 2 2 ? 122.295 52.800 100.234 1.000 35.416 2 GLY GGG O 1
ATOM 3997 N N . ARG F 2 3 ? 123.051 54.792 101.009 1.000 40.681 3 ARG GGG N 1
ATOM 3998 C CA . ARG F 2 3 ? 122.654 55.604 99.825 1.000 37.754 3 ARG GGG CA 1
ATOM 3999 C C . ARG F 2 3 ? 123.960 56.206 99.295 1.000 39.888 3 ARG GGG C 1
ATOM 4000 O O . ARG F 2 3 ? 124.354 57.266 99.796 1.000 39.839 3 ARG GGG O 1
ATOM 4008 N N . GLY F 2 4 ? 124.631 55.492 98.387 1.000 43.459 4 GLY GGG N 1
ATOM 4009 C CA . GLY F 2 4 ? 126.023 55.750 97.972 1.000 46.470 4 GLY GGG CA 1
ATOM 4010 C C . GLY F 2 4 ? 127.000 55.475 99.116 1.000 51.540 4 GLY GGG C 1
ATOM 4011 O O . GLY F 2 4 ? 126.753 54.612 99.964 1.000 53.747 4 GLY GGG O 1
ATOM 4024 N N . GLY F 2 6 ? 127.129 57.138 101.441 1.000 63.627 6 GLY GGG N 1
ATOM 4025 C CA . GLY F 2 6 ? 126.314 57.504 102.598 1.000 64.909 6 GLY GGG CA 1
ATOM 4026 C C . GLY F 2 6 ? 125.737 56.276 103.301 1.000 75.162 6 GLY GGG C 1
ATOM 4027 O O . GLY F 2 6 ? 126.194 55.139 102.988 1.000 72.519 6 GLY GGG O 1
ATOM 4028 N N . GLY F 2 7 ? 124.772 56.477 104.213 1.000 72.327 7 GLY GGG N 1
ATOM 4029 C CA . GLY F 2 7 ? 124.297 55.446 105.165 1.000 67.513 7 GLY GGG CA 1
ATOM 4030 C C . GLY F 2 7 ? 125.299 55.176 106.297 1.000 65.998 7 GLY GGG C 1
ATOM 4031 O O . GLY F 2 7 ? 126.338 55.839 106.421 1.000 67.406 7 GLY GGG O 1
ATOM 4044 N N . LEU F 2 10 ? 126.675 51.910 107.520 1.000 59.056 9 LEU GGG N 1
ATOM 4045 C CA . LEU F 2 10 ? 127.608 50.782 107.594 1.000 65.171 9 LEU GGG CA 1
ATOM 4046 C C . LEU F 2 10 ? 128.295 50.584 106.239 1.000 73.998 9 LEU GGG C 1
ATOM 4047 O O . LEU F 2 10 ? 127.729 50.075 105.265 1.000 95.136 9 LEU GGG O 1
#